Protein AF-A0A4R8QAE7-F1 (afdb_monomer_lite)

Structure (mmCIF, N/CA/C/O backbone):
data_AF-A0A4R8QAE7-F1
#
_entry.id   AF-A0A4R8QAE7-F1
#
loop_
_atom_site.group_PDB
_atom_site.id
_atom_site.type_symbol
_atom_site.label_atom_id
_atom_site.label_alt_id
_atom_site.label_comp_id
_atom_site.label_asym_id
_atom_site.label_entity_id
_atom_site.label_seq_id
_atom_site.pdbx_PDB_ins_code
_atom_site.Cartn_x
_atom_site.Cartn_y
_atom_site.Cartn_z
_atom_site.occupancy
_atom_site.B_iso_or_equiv
_atom_site.auth_seq_id
_atom_site.auth_comp_id
_atom_site.auth_asym_id
_atom_site.auth_atom_id
_atom_site.pdbx_PDB_model_num
ATOM 1 N N . MET A 1 1 ? -52.576 12.849 -16.009 1.00 35.50 1 MET A N 1
ATOM 2 C CA . MET A 1 1 ? -51.734 12.280 -17.080 1.00 35.50 1 MET A CA 1
ATOM 3 C C . MET A 1 1 ? -50.356 12.890 -16.918 1.00 35.50 1 MET A C 1
ATOM 5 O O . MET A 1 1 ? -50.132 14.002 -17.370 1.00 35.50 1 MET A O 1
ATOM 9 N N . GLY A 1 2 ? -49.525 12.240 -16.102 1.00 28.27 2 GLY A N 1
ATOM 10 C CA . GLY A 1 2 ? -48.179 12.698 -15.767 1.00 28.27 2 GLY A CA 1
ATOM 11 C C . GLY A 1 2 ? -47.176 12.092 -16.737 1.00 28.27 2 GLY A C 1
ATOM 12 O O . GLY A 1 2 ? -47.237 10.899 -17.023 1.00 28.27 2 GLY A O 1
ATOM 13 N N . THR A 1 3 ? -46.307 12.938 -17.269 1.00 29.19 3 THR A N 1
ATOM 14 C CA . THR A 1 3 ? -45.181 12.584 -18.127 1.00 29.19 3 THR A CA 1
ATOM 15 C C . THR A 1 3 ? -44.108 11.893 -17.293 1.00 29.19 3 THR A C 1
ATOM 17 O O . THR A 1 3 ? -43.564 12.497 -16.370 1.00 29.19 3 THR A O 1
ATOM 20 N N . ALA A 1 4 ? -43.829 10.631 -17.618 1.00 29.81 4 ALA A N 1
ATOM 21 C CA . ALA A 1 4 ? -42.670 9.904 -17.129 1.00 29.81 4 ALA A CA 1
ATOM 22 C C . ALA A 1 4 ? -41.408 10.561 -17.704 1.00 29.81 4 ALA A C 1
ATOM 24 O O . ALA A 1 4 ? -41.230 10.613 -18.920 1.00 29.81 4 ALA A O 1
ATOM 25 N N . ALA A 1 5 ? -40.581 11.120 -16.826 1.00 32.19 5 ALA A N 1
ATOM 26 C CA . ALA A 1 5 ? -39.199 11.423 -17.142 1.00 32.19 5 ALA A CA 1
ATOM 27 C C . ALA A 1 5 ? -38.416 10.119 -16.973 1.00 32.19 5 ALA A C 1
ATOM 29 O O . ALA A 1 5 ? -38.449 9.527 -15.896 1.00 32.19 5 ALA A O 1
ATOM 30 N N . ASP A 1 6 ? -37.774 9.676 -18.053 1.00 28.42 6 ASP A N 1
ATOM 31 C CA . ASP A 1 6 ? -36.791 8.597 -18.052 1.00 28.42 6 ASP A CA 1
ATOM 32 C C . ASP A 1 6 ? -35.730 8.874 -16.981 1.00 28.42 6 ASP A C 1
ATOM 34 O O . ASP A 1 6 ? -34.921 9.802 -17.095 1.00 28.42 6 ASP A O 1
ATOM 38 N N . GLU A 1 7 ? -35.726 8.053 -15.935 1.00 29.05 7 GLU A N 1
ATOM 39 C CA . GLU A 1 7 ? -34.572 7.885 -15.066 1.00 29.05 7 GLU A CA 1
ATOM 40 C C . GLU A 1 7 ? -33.467 7.229 -15.896 1.00 29.05 7 GLU A C 1
ATOM 42 O O . GLU A 1 7 ? -33.415 6.008 -16.046 1.00 29.05 7 GLU A O 1
ATOM 47 N N . LYS A 1 8 ? -32.554 8.048 -16.431 1.00 26.98 8 LYS A N 1
ATOM 48 C CA . LYS A 1 8 ? -31.217 7.578 -16.792 1.00 26.98 8 LYS A CA 1
ATOM 49 C C . LYS A 1 8 ? -30.600 6.973 -15.534 1.00 26.98 8 LYS A C 1
ATOM 51 O O . LYS A 1 8 ? -30.123 7.699 -14.663 1.00 26.98 8 LYS A O 1
ATOM 56 N N . HIS A 1 9 ? -30.641 5.646 -15.442 1.00 28.17 9 HIS A N 1
ATOM 57 C CA . HIS A 1 9 ? -29.711 4.895 -14.619 1.00 28.17 9 HIS A CA 1
ATOM 58 C C . HIS A 1 9 ? -28.315 5.396 -14.984 1.00 28.17 9 HIS A C 1
ATOM 60 O O . HIS A 1 9 ? -27.918 5.339 -16.146 1.00 28.17 9 HIS A O 1
ATOM 66 N N . ALA A 1 10 ? -27.634 6.003 -14.014 1.00 28.55 10 ALA A N 1
ATOM 67 C CA . ALA A 1 10 ? -26.220 6.286 -14.138 1.00 28.55 10 ALA A CA 1
ATOM 68 C C . ALA A 1 10 ? -25.545 4.935 -14.374 1.00 28.55 10 ALA A C 1
ATOM 70 O O . ALA A 1 10 ? -25.622 4.063 -13.505 1.00 28.55 10 ALA A O 1
ATOM 71 N N . ASP A 1 11 ? -24.993 4.754 -15.574 1.00 32.84 11 ASP A N 1
ATOM 72 C CA . ASP A 1 11 ? -24.169 3.603 -15.908 1.00 32.84 11 ASP A CA 1
ATOM 73 C C . ASP A 1 11 ? -23.173 3.395 -14.766 1.00 32.84 11 ASP A C 1
ATOM 75 O O . ASP A 1 11 ? -22.543 4.341 -14.283 1.00 32.84 11 ASP A O 1
ATOM 79 N N . ALA A 1 12 ? -23.105 2.162 -14.270 1.00 38.91 12 ALA A N 1
ATOM 80 C CA . ALA A 1 12 ? -22.027 1.763 -13.394 1.00 38.91 12 ALA A CA 1
ATOM 81 C C . ALA A 1 12 ? -20.738 2.018 -14.179 1.00 38.91 12 ALA A C 1
ATOM 83 O O . ALA A 1 12 ? -20.512 1.331 -15.169 1.00 38.91 12 ALA A O 1
ATOM 84 N N . ASP A 1 13 ? -19.966 3.038 -13.783 1.00 42.84 13 ASP A N 1
ATOM 85 C CA . ASP A 1 13 ? -18.629 3.304 -14.316 1.00 42.84 13 ASP A CA 1
ATOM 86 C C . ASP A 1 13 ? -17.879 1.961 -14.327 1.00 42.84 13 ASP A C 1
ATOM 88 O O . ASP A 1 13 ? -17.534 1.421 -13.271 1.00 42.84 13 ASP A O 1
ATOM 92 N N . GLU A 1 14 ? -17.722 1.376 -15.513 1.00 44.88 14 GLU A N 1
ATOM 93 C CA . GLU A 1 14 ? -16.982 0.142 -15.735 1.00 44.88 14 GLU A CA 1
ATOM 94 C C . GLU A 1 14 ? -15.515 0.509 -15.509 1.00 44.88 14 GLU A C 1
ATOM 96 O O . GLU A 1 14 ? -14.865 1.116 -16.354 1.00 44.88 14 GLU A O 1
ATOM 101 N N . PHE A 1 15 ? -15.031 0.299 -14.285 1.00 50.47 15 PHE A N 1
ATOM 102 C CA . PHE A 1 15 ? -13.627 0.521 -13.974 1.00 50.47 15 PHE A CA 1
ATOM 103 C C . PHE A 1 15 ? -12.822 -0.604 -14.602 1.00 50.47 15 PHE A C 1
ATOM 105 O O . PHE A 1 15 ? -13.044 -1.773 -14.269 1.00 50.47 15 PHE A O 1
ATOM 112 N N . ASP A 1 16 ? -11.856 -0.240 -15.440 1.00 53.41 16 ASP A N 1
ATOM 113 C CA . ASP A 1 16 ? -10.839 -1.181 -15.877 1.00 53.41 16 ASP A CA 1
ATOM 114 C C . ASP A 1 16 ? -10.166 -1.810 -14.649 1.00 53.41 16 ASP A C 1
ATOM 116 O O . ASP A 1 16 ? -9.884 -1.114 -13.659 1.00 53.41 16 ASP A O 1
ATOM 120 N N . PRO A 1 17 ? -9.931 -3.132 -14.665 1.00 55.19 17 PRO A N 1
ATOM 121 C CA . PRO A 1 17 ? -9.229 -3.785 -13.578 1.00 55.19 17 PRO A CA 1
ATOM 122 C C . PRO A 1 17 ? -7.851 -3.128 -13.400 1.00 55.19 17 PRO A C 1
ATOM 124 O O . PRO A 1 17 ? -7.187 -2.785 -14.379 1.00 55.19 17 PRO A O 1
ATOM 127 N N . PRO A 1 18 ? -7.377 -2.944 -12.157 1.00 59.81 18 PRO A N 1
ATOM 128 C CA . PRO A 1 18 ? -6.093 -2.313 -11.917 1.00 59.81 18 PRO A CA 1
ATOM 129 C C . PRO A 1 18 ? -4.971 -3.131 -12.549 1.00 59.81 18 PRO A C 1
ATOM 131 O O . PRO A 1 18 ? -4.910 -4.353 -12.376 1.00 59.81 18 PRO A O 1
ATOM 134 N N . ALA A 1 19 ? -4.038 -2.429 -13.192 1.00 60.25 19 ALA A N 1
ATOM 135 C CA . ALA A 1 19 ? -2.894 -3.036 -13.849 1.00 60.25 19 ALA A CA 1
ATOM 136 C C . ALA A 1 19 ? -2.174 -4.032 -12.918 1.00 60.25 19 ALA A C 1
ATOM 138 O O . ALA A 1 19 ? -1.772 -3.729 -11.787 1.00 60.25 19 ALA A O 1
ATOM 139 N N . ASN A 1 20 ? -2.020 -5.252 -13.416 1.00 70.19 20 ASN A N 1
ATOM 140 C CA . ASN A 1 20 ? -1.228 -6.314 -12.816 1.00 70.19 20 ASN A CA 1
ATOM 141 C C . ASN A 1 20 ? -0.092 -6.634 -13.793 1.00 70.19 20 ASN A C 1
ATOM 143 O O . ASN A 1 20 ? -0.309 -6.574 -14.992 1.00 70.19 20 ASN A O 1
ATOM 147 N N . PHE A 1 21 ? 1.100 -7.013 -13.334 1.00 73.81 21 PHE A N 1
ATOM 148 C CA . PHE A 1 21 ? 2.190 -7.427 -14.229 1.00 73.81 21 PHE A CA 1
ATOM 149 C C . PHE A 1 21 ? 1.837 -8.621 -15.132 1.00 73.81 21 PHE A C 1
ATOM 151 O O . PHE A 1 21 ? 2.503 -8.857 -16.138 1.00 73.81 21 PHE A O 1
ATOM 158 N N . THR A 1 22 ? 0.779 -9.365 -14.802 1.00 73.56 22 THR A N 1
ATOM 159 C CA . THR A 1 22 ? 0.215 -10.411 -15.664 1.00 73.56 22 THR A CA 1
ATOM 160 C C . THR A 1 22 ? -0.744 -9.883 -16.735 1.00 73.56 22 THR A C 1
ATOM 162 O O . THR A 1 22 ? -1.129 -10.640 -17.623 1.00 73.56 22 THR A O 1
ATOM 165 N N . ASP A 1 23 ? -1.171 -8.625 -16.640 1.00 79.25 23 ASP A N 1
ATOM 166 C CA . ASP A 1 23 ? -2.072 -7.982 -17.586 1.00 79.25 23 ASP A CA 1
ATOM 167 C C . ASP A 1 23 ? -1.346 -7.720 -18.903 1.00 79.25 23 ASP A C 1
ATOM 169 O O . ASP A 1 23 ? -0.379 -6.957 -18.982 1.00 79.25 23 ASP A O 1
ATOM 173 N N . THR A 1 24 ? -1.814 -8.377 -19.959 1.00 85.62 24 THR A N 1
ATOM 174 C CA . THR A 1 24 ? -1.192 -8.256 -21.269 1.00 85.62 24 THR A CA 1
ATOM 175 C C . THR A 1 24 ? -1.562 -6.989 -22.013 1.00 85.62 24 THR A C 1
ATOM 177 O O . THR A 1 24 ? -0.899 -6.696 -23.000 1.00 85.62 24 THR A O 1
ATOM 180 N N . TYR A 1 25 ? -2.573 -6.258 -21.549 1.00 86.00 25 TYR A N 1
ATOM 181 C CA . TYR A 1 25 ? -2.899 -4.941 -22.065 1.00 86.00 25 TYR A CA 1
ATOM 182 C C . TYR A 1 25 ? -1.871 -3.916 -21.579 1.00 86.00 25 TYR A C 1
ATOM 184 O O . TYR A 1 25 ? -1.141 -3.369 -22.391 1.00 86.00 25 TYR A O 1
ATOM 192 N N . TYR A 1 26 ? -1.699 -3.723 -20.267 1.00 86.88 26 TYR A N 1
ATOM 193 C CA . TYR A 1 26 ? -0.747 -2.721 -19.756 1.00 86.88 26 TYR A CA 1
ATOM 194 C C . TYR A 1 26 ? 0.723 -3.164 -19.772 1.00 86.88 26 TYR A C 1
ATOM 196 O O . TYR A 1 26 ? 1.614 -2.309 -19.762 1.00 86.88 26 TYR A O 1
ATOM 204 N N . PHE A 1 27 ? 1.004 -4.472 -19.814 1.00 89.50 27 PHE A N 1
ATOM 205 C CA . PHE A 1 27 ? 2.374 -4.998 -19.845 1.00 89.50 27 PHE A CA 1
ATOM 206 C C . PHE A 1 27 ? 2.665 -5.908 -21.039 1.00 89.50 27 PHE A C 1
ATOM 208 O O . PHE A 1 27 ? 3.153 -7.015 -20.815 1.00 89.50 27 PHE A O 1
ATOM 215 N N . PRO A 1 28 ? 2.357 -5.517 -22.289 1.00 92.75 28 PRO A N 1
ATOM 216 C CA . PRO A 1 28 ? 2.292 -6.404 -23.460 1.00 92.75 28 PRO A CA 1
ATOM 217 C C . PRO A 1 28 ? 3.591 -7.187 -23.719 1.00 92.75 28 PRO A C 1
ATOM 219 O O . PRO A 1 28 ? 4.674 -6.665 -23.461 1.00 92.75 28 PRO A O 1
ATOM 222 N N . PRO A 1 29 ? 3.522 -8.414 -24.277 1.00 94.56 29 PRO A N 1
ATOM 223 C CA . PRO A 1 29 ? 4.705 -9.079 -24.805 1.00 94.56 29 PRO A CA 1
ATOM 224 C C . PRO A 1 29 ? 5.193 -8.358 -26.071 1.00 94.56 29 PRO A C 1
ATOM 226 O O . PRO A 1 29 ? 4.433 -7.670 -26.764 1.00 94.56 29 PRO A O 1
ATOM 229 N N . PHE A 1 30 ? 6.457 -8.562 -26.424 1.00 95.62 30 PHE A N 1
ATOM 230 C CA . PHE A 1 30 ? 7.109 -7.963 -27.583 1.00 95.62 30 PHE A CA 1
ATOM 231 C C . PHE A 1 30 ? 6.333 -8.204 -28.882 1.00 95.62 30 PHE A C 1
ATOM 233 O O . PHE A 1 30 ? 6.193 -7.305 -29.715 1.00 95.62 30 PHE A O 1
ATOM 240 N N . SER A 1 31 ? 5.771 -9.400 -29.054 1.00 93.38 31 SER A N 1
ATOM 241 C CA . SER A 1 31 ? 4.981 -9.772 -30.230 1.00 93.38 31 SER A CA 1
ATOM 242 C C . SER A 1 31 ? 3.717 -8.921 -30.445 1.00 93.38 31 SER A C 1
ATOM 244 O O . SER A 1 31 ? 3.290 -8.787 -31.599 1.00 93.38 31 SER A O 1
ATOM 246 N N . GLN A 1 32 ? 3.166 -8.292 -29.400 1.00 93.44 32 GLN A N 1
ATOM 247 C CA . GLN A 1 32 ? 1.959 -7.449 -29.471 1.00 93.44 32 GLN A CA 1
ATOM 248 C C . GLN A 1 32 ? 2.245 -5.958 -29.703 1.00 93.44 32 GLN A C 1
ATOM 250 O O . GLN A 1 32 ? 1.342 -5.207 -30.061 1.00 93.44 32 GLN A O 1
ATOM 255 N N . LEU A 1 33 ? 3.494 -5.516 -29.553 1.00 92.88 33 LEU A N 1
ATOM 256 C CA . LEU A 1 33 ? 3.861 -4.104 -29.684 1.00 92.88 33 LEU A CA 1
ATOM 257 C C . LEU A 1 33 ? 3.615 -3.563 -31.101 1.00 92.88 33 LEU A C 1
ATOM 259 O O . LEU A 1 33 ? 3.890 -4.233 -32.093 1.00 92.88 33 LEU A O 1
ATOM 263 N N . GLN A 1 34 ? 3.160 -2.323 -31.260 1.00 92.00 34 GLN A N 1
ATOM 264 C CA . GLN A 1 34 ? 3.061 -1.722 -32.597 1.00 92.00 34 GLN A CA 1
ATOM 265 C C . GLN A 1 34 ? 4.448 -1.378 -33.164 1.00 92.00 34 GLN A C 1
ATOM 267 O O . GLN A 1 34 ? 5.413 -1.166 -32.428 1.00 92.00 34 GLN A O 1
ATOM 272 N N . SER A 1 35 ? 4.573 -1.368 -34.494 1.00 89.62 35 SER A N 1
ATOM 273 C CA . SER A 1 35 ? 5.812 -0.930 -35.151 1.00 89.62 35 SER A CA 1
ATOM 274 C C . SER A 1 35 ? 6.008 0.579 -34.996 1.00 89.62 35 SER A C 1
ATOM 276 O O . SER A 1 35 ? 5.036 1.328 -34.993 1.00 89.62 35 SER A O 1
ATOM 278 N N . GLU A 1 36 ? 7.259 1.045 -34.940 1.00 85.75 36 GLU A N 1
ATOM 279 C CA . GLU A 1 36 ? 7.573 2.482 -34.980 1.00 85.75 36 GLU A CA 1
ATOM 280 C C . GLU A 1 36 ? 7.074 3.166 -36.265 1.00 85.75 36 GLU A C 1
ATOM 282 O O . GLU A 1 36 ? 6.798 4.361 -36.250 1.00 85.75 36 GLU A O 1
ATOM 287 N N . TYR A 1 37 ? 6.898 2.393 -37.342 1.00 85.00 37 TYR A N 1
ATOM 288 C CA . TYR A 1 37 ? 6.363 2.844 -38.630 1.00 85.00 37 TYR A CA 1
ATOM 289 C C . TYR A 1 37 ? 4.891 2.466 -38.833 1.00 85.00 37 TYR A C 1
ATOM 291 O O . TYR A 1 37 ? 4.417 2.444 -39.969 1.00 85.00 37 TYR A O 1
ATOM 299 N N . HIS A 1 38 ? 4.176 2.092 -37.768 1.00 85.25 38 HIS A N 1
ATOM 300 C CA . HIS A 1 38 ? 2.755 1.766 -37.865 1.00 85.25 38 HIS A CA 1
ATOM 301 C C . HIS A 1 38 ? 1.967 2.960 -38.413 1.00 85.25 38 HIS A C 1
ATOM 303 O O . HIS A 1 38 ? 2.139 4.091 -37.963 1.00 85.25 38 HIS A O 1
ATOM 309 N N . VAL A 1 39 ? 1.100 2.692 -39.389 1.00 78.00 39 VAL A N 1
ATOM 310 C CA . VAL A 1 39 ? 0.189 3.678 -39.974 1.00 78.00 39 VAL A CA 1
ATOM 311 C C . VAL A 1 39 ? -1.228 3.209 -39.671 1.00 78.00 39 VAL A C 1
ATOM 313 O O . VAL A 1 39 ? -1.707 2.241 -40.257 1.00 78.00 39 VAL A O 1
ATOM 316 N N . GLY A 1 40 ? -1.885 3.873 -38.725 1.00 83.31 40 GLY A N 1
ATOM 317 C CA . GLY A 1 40 ? -3.221 3.517 -38.260 1.00 83.31 40 GLY A CA 1
ATOM 318 C C . GLY A 1 40 ? -3.496 4.089 -36.875 1.00 83.31 40 GLY A C 1
ATOM 319 O O . GLY A 1 40 ? -2.732 4.912 -36.382 1.00 83.31 40 GLY A O 1
ATOM 320 N N . GLN A 1 41 ? -4.590 3.643 -36.261 1.00 81.25 41 GLN A N 1
ATOM 321 C CA . GLN A 1 41 ? -4.900 3.984 -34.877 1.00 81.25 41 GLN A CA 1
ATOM 322 C C . GLN A 1 41 ? -3.877 3.326 -33.937 1.00 81.25 41 GLN A C 1
ATOM 324 O O . GLN A 1 41 ? -3.494 2.163 -34.142 1.00 81.25 41 GLN A O 1
ATOM 329 N N . ASP A 1 42 ? -3.412 4.087 -32.947 1.00 83.31 42 ASP A N 1
ATOM 330 C CA . ASP A 1 42 ? -2.559 3.567 -31.882 1.00 83.31 42 ASP A CA 1
ATOM 331 C C . ASP A 1 42 ? -3.337 2.543 -31.042 1.00 83.31 42 ASP A C 1
ATOM 333 O O . ASP A 1 42 ? -4.562 2.601 -30.938 1.00 83.31 42 ASP A O 1
ATOM 337 N N . LEU A 1 43 ? -2.622 1.554 -30.498 1.00 83.00 43 LEU A N 1
ATOM 338 C CA . LEU A 1 43 ? -3.233 0.491 -29.688 1.00 83.00 43 LEU A CA 1
ATOM 339 C C . LEU A 1 43 ? -3.774 1.022 -28.352 1.00 83.00 43 LEU A C 1
ATOM 341 O O . LEU A 1 43 ? -4.692 0.429 -27.801 1.00 83.00 43 LEU A O 1
ATOM 345 N N . TYR A 1 44 ? -3.187 2.111 -27.860 1.00 84.06 44 TYR A N 1
ATOM 346 C CA . TYR A 1 44 ? -3.482 2.723 -26.571 1.00 84.06 44 TYR A CA 1
ATOM 347 C C . TYR A 1 44 ? -3.995 4.139 -26.778 1.00 84.06 44 TYR A C 1
ATOM 349 O O . TYR A 1 44 ? -3.548 4.836 -27.695 1.00 84.06 44 TYR A O 1
ATOM 357 N N . GLU A 1 45 ? -4.904 4.563 -25.914 1.00 81.38 45 GLU A N 1
ATOM 358 C CA . GLU A 1 45 ? -5.461 5.908 -25.928 1.00 81.38 45 GLU A CA 1
ATOM 359 C C . GLU A 1 45 ? -4.501 6.937 -25.310 1.00 81.38 45 GLU A C 1
ATOM 361 O O . GLU A 1 45 ? -3.614 6.626 -24.507 1.00 81.38 45 GLU A O 1
ATOM 366 N N . ASP A 1 46 ? -4.692 8.208 -25.674 1.00 72.19 46 ASP A N 1
ATOM 367 C CA . ASP A 1 46 ? -3.915 9.316 -25.121 1.00 72.19 46 ASP A CA 1
ATOM 368 C C . ASP A 1 46 ? -4.093 9.403 -23.595 1.00 72.19 46 ASP A C 1
ATOM 370 O O . ASP A 1 46 ? -5.171 9.708 -23.081 1.00 72.19 46 ASP A O 1
ATOM 374 N N . GLY A 1 47 ? -2.994 9.201 -22.864 1.00 69.19 47 GLY A N 1
ATOM 375 C CA . GLY A 1 47 ? -2.952 9.256 -21.400 1.00 69.19 47 GLY A CA 1
ATOM 376 C C . GLY A 1 47 ? -2.873 7.891 -20.716 1.00 69.19 47 GLY A C 1
ATOM 377 O O . GLY A 1 47 ? -2.576 7.845 -19.520 1.00 69.19 47 GLY A O 1
ATOM 378 N N . GLU A 1 48 ? -3.057 6.791 -21.447 1.00 78.31 48 GLU A N 1
ATOM 379 C CA . GLU A 1 48 ? -2.809 5.454 -20.913 1.00 78.31 48 GLU A CA 1
ATOM 380 C C . GLU A 1 48 ? -1.309 5.194 -20.749 1.00 78.31 48 GLU A C 1
ATOM 382 O O . GLU A 1 48 ? -0.502 5.481 -21.632 1.00 78.31 48 GLU A O 1
ATOM 387 N N . THR A 1 49 ? -0.922 4.628 -19.603 1.00 81.88 49 THR A N 1
ATOM 388 C CA . THR A 1 49 ? 0.472 4.264 -19.319 1.00 81.88 49 THR A CA 1
ATOM 389 C C . THR A 1 49 ? 0.642 2.753 -19.398 1.00 81.88 49 THR A C 1
ATOM 391 O O . THR A 1 49 ? -0.017 2.018 -18.670 1.00 81.88 49 THR A O 1
ATOM 394 N N . TRP A 1 50 ? 1.562 2.292 -20.242 1.00 88.75 50 TRP A N 1
ATOM 395 C CA . TRP A 1 50 ? 1.860 0.872 -20.442 1.00 88.75 50 TRP A CA 1
ATOM 396 C C . TRP A 1 50 ? 3.360 0.658 -20.655 1.00 88.75 50 TRP A C 1
ATOM 398 O O . TRP A 1 50 ? 4.101 1.575 -21.032 1.00 88.75 50 TRP A O 1
ATOM 408 N N . CYS A 1 51 ? 3.834 -0.558 -20.387 1.00 92.00 51 CYS A N 1
ATOM 409 C CA . CYS A 1 51 ? 5.261 -0.846 -20.316 1.00 92.00 51 CYS A CA 1
ATOM 410 C C . CYS A 1 51 ? 5.597 -2.273 -20.753 1.00 92.00 51 CYS A C 1
ATOM 412 O O . CYS A 1 51 ? 5.034 -3.233 -20.245 1.00 92.00 51 CYS A O 1
ATOM 414 N N . LEU A 1 52 ? 6.578 -2.437 -21.640 1.00 94.62 52 LEU A N 1
ATOM 415 C CA . LEU A 1 52 ? 7.167 -3.753 -21.880 1.00 94.62 52 LEU A CA 1
ATOM 416 C C . LEU A 1 52 ? 8.129 -4.110 -20.745 1.00 94.62 52 LEU A C 1
ATOM 418 O O . LEU A 1 52 ? 9.003 -3.307 -20.416 1.00 94.62 52 LEU A O 1
ATOM 422 N N . LEU A 1 53 ? 8.039 -5.344 -20.248 1.00 94.31 53 LEU A N 1
ATOM 423 C CA . LEU A 1 53 ? 9.000 -5.933 -19.316 1.00 94.31 53 LEU A CA 1
ATOM 424 C C . LEU A 1 53 ? 9.768 -7.077 -19.984 1.00 94.31 53 LEU A C 1
ATOM 426 O O . LEU A 1 53 ? 9.161 -7.948 -20.611 1.00 94.31 53 LEU A O 1
ATOM 430 N N . ALA A 1 54 ? 11.093 -7.084 -19.833 1.00 95.62 54 ALA A N 1
ATOM 431 C CA . ALA A 1 54 ? 11.960 -8.101 -20.421 1.00 95.62 54 ALA A CA 1
ATOM 432 C C . ALA A 1 54 ? 13.181 -8.390 -19.539 1.00 95.62 54 ALA A C 1
ATOM 434 O O . ALA A 1 54 ? 13.780 -7.464 -19.001 1.00 95.62 54 ALA A O 1
ATOM 435 N N . GLU A 1 55 ? 13.584 -9.649 -19.394 1.00 97.00 55 GLU A N 1
ATOM 436 C CA . GLU A 1 55 ? 14.828 -10.008 -18.705 1.00 97.00 55 GLU A CA 1
ATOM 437 C C . GLU A 1 55 ? 16.027 -9.820 -19.637 1.00 97.00 55 GLU A C 1
ATOM 439 O O . GLU A 1 55 ? 15.946 -10.085 -20.833 1.00 97.00 55 GLU A O 1
ATOM 444 N N . ILE A 1 56 ? 17.146 -9.343 -19.095 1.00 96.75 56 ILE A N 1
ATOM 445 C CA . ILE A 1 56 ? 18.402 -9.148 -19.817 1.00 96.75 56 ILE A CA 1
ATOM 446 C C . ILE A 1 56 ? 19.196 -10.456 -19.811 1.00 96.75 56 ILE A C 1
ATOM 448 O O . ILE A 1 56 ? 19.722 -10.865 -18.776 1.00 96.75 56 ILE A O 1
ATOM 452 N N . ASP A 1 57 ? 19.371 -11.055 -20.984 1.00 95.88 57 ASP A N 1
ATOM 453 C CA . ASP A 1 57 ? 20.177 -12.264 -21.179 1.00 95.88 57 ASP A CA 1
ATOM 454 C C . ASP A 1 57 ? 21.643 -11.938 -21.466 1.00 95.88 57 ASP A C 1
ATOM 456 O O . ASP A 1 57 ? 22.555 -12.646 -21.036 1.00 95.88 57 ASP A O 1
ATOM 460 N N . ALA A 1 58 ? 21.885 -10.849 -22.199 1.00 92.38 58 ALA A N 1
ATOM 461 C CA . ALA A 1 58 ? 23.223 -10.387 -22.540 1.00 92.38 58 ALA A CA 1
ATOM 462 C C . ALA A 1 58 ? 23.258 -8.870 -22.752 1.00 92.38 58 ALA A C 1
ATOM 464 O O . ALA A 1 58 ? 22.263 -8.252 -23.122 1.00 92.38 58 ALA A O 1
ATOM 465 N N . ALA A 1 59 ? 24.436 -8.276 -22.570 1.00 86.69 59 ALA A N 1
ATOM 466 C CA . ALA A 1 59 ? 24.706 -6.878 -22.886 1.00 86.69 59 ALA A CA 1
ATOM 467 C C . ALA A 1 59 ? 25.928 -6.788 -23.806 1.00 86.69 59 ALA A C 1
ATOM 469 O O . ALA A 1 59 ? 26.923 -7.485 -23.593 1.00 86.69 59 ALA A O 1
ATOM 470 N N . SER A 1 60 ? 25.870 -5.928 -24.822 1.00 77.31 60 SER A N 1
ATOM 471 C CA . SER A 1 60 ? 27.020 -5.674 -25.688 1.00 77.31 60 SER A CA 1
ATOM 472 C C . SER A 1 60 ? 28.126 -4.973 -24.901 1.00 77.31 60 SER A C 1
ATOM 474 O O . SER A 1 60 ? 27.948 -3.872 -24.384 1.00 77.31 60 SER A O 1
ATOM 476 N N . THR A 1 61 ? 29.290 -5.617 -24.822 1.00 55.47 61 THR A N 1
ATOM 477 C CA . THR A 1 61 ? 30.506 -5.095 -24.173 1.00 55.47 61 THR A CA 1
ATOM 478 C C . THR A 1 61 ? 31.547 -4.595 -25.179 1.00 55.47 61 THR A C 1
ATOM 480 O O . THR A 1 61 ? 32.635 -4.171 -24.793 1.00 55.47 61 THR A O 1
ATOM 483 N N . SER A 1 62 ? 31.240 -4.647 -26.480 1.00 46.66 62 SER A N 1
ATOM 484 C CA . SER A 1 62 ? 32.207 -4.349 -27.543 1.00 46.66 62 SER A CA 1
ATOM 485 C C . SER A 1 62 ? 32.293 -2.851 -27.856 1.00 46.66 62 SER A C 1
ATOM 487 O O . SER A 1 62 ? 31.305 -2.209 -28.211 1.00 46.66 62 SER A O 1
ATOM 489 N N . ALA A 1 63 ? 33.499 -2.292 -27.734 1.00 41.72 63 ALA A N 1
ATOM 490 C CA . ALA A 1 63 ? 33.790 -0.907 -28.086 1.00 41.72 63 ALA A CA 1
ATOM 491 C C . ALA A 1 63 ? 33.540 -0.665 -29.589 1.00 41.72 63 ALA A C 1
ATOM 493 O O . ALA A 1 63 ? 34.147 -1.326 -30.427 1.00 41.72 63 ALA A O 1
ATOM 494 N N . GLY A 1 64 ? 32.662 0.290 -29.921 1.00 51.22 64 GLY A N 1
ATOM 495 C CA . GLY A 1 64 ? 32.399 0.736 -31.299 1.00 51.22 64 GLY A CA 1
ATOM 496 C C . GLY A 1 64 ? 30.988 0.468 -31.839 1.00 51.22 64 GLY A C 1
ATOM 497 O O . GLY A 1 64 ? 30.634 1.052 -32.859 1.00 51.22 64 GLY A O 1
ATOM 498 N N . ASN A 1 65 ? 30.170 -0.338 -31.153 1.00 58.53 65 ASN A N 1
ATOM 499 C CA . ASN A 1 65 ? 28.750 -0.547 -31.477 1.00 58.53 65 ASN A CA 1
ATOM 500 C C . ASN A 1 65 ? 27.833 0.248 -30.526 1.00 58.53 65 ASN A C 1
ATOM 502 O O . ASN A 1 65 ? 28.234 0.507 -29.387 1.00 58.53 65 ASN A O 1
ATOM 506 N N . PRO A 1 66 ? 26.603 0.624 -30.943 1.00 70.44 66 PRO A N 1
ATOM 507 C CA . PRO A 1 66 ? 25.610 1.139 -30.006 1.00 70.44 66 PRO A CA 1
ATOM 508 C C . PRO A 1 66 ? 25.377 0.098 -28.908 1.00 70.44 66 PRO A C 1
ATOM 510 O O . PRO A 1 66 ? 25.262 -1.097 -29.190 1.00 70.44 66 PRO A O 1
ATOM 513 N N . PHE A 1 67 ? 25.348 0.545 -27.652 1.00 84.12 67 PHE A N 1
ATOM 514 C CA . PHE A 1 67 ? 25.081 -0.352 -26.537 1.00 84.12 67 PHE A CA 1
ATOM 515 C C . PHE A 1 67 ? 23.695 -0.973 -26.727 1.00 84.12 67 PHE A C 1
ATOM 517 O O . PHE A 1 67 ? 22.708 -0.267 -26.954 1.00 84.12 67 PHE A O 1
ATOM 524 N N . CYS A 1 68 ? 23.634 -2.299 -26.669 1.00 88.94 68 CYS A N 1
ATOM 525 C CA . CYS A 1 68 ? 22.408 -3.053 -26.844 1.00 88.94 68 CYS A CA 1
ATOM 526 C C . CYS A 1 68 ? 22.329 -4.192 -25.835 1.00 88.94 68 CYS A C 1
ATOM 528 O O . CYS A 1 68 ? 23.348 -4.720 -25.379 1.00 88.94 68 CYS A O 1
ATOM 530 N N . LEU A 1 69 ? 21.100 -4.554 -25.496 1.00 93.25 69 LEU A N 1
ATOM 531 C CA . LEU A 1 69 ? 20.774 -5.682 -24.644 1.00 93.25 69 LEU A CA 1
ATOM 532 C C . LEU A 1 69 ? 20.080 -6.736 -25.494 1.00 93.25 69 LEU A C 1
ATOM 534 O O . LEU A 1 69 ? 19.233 -6.401 -26.320 1.00 93.25 69 LEU A O 1
ATOM 538 N N . VAL A 1 70 ? 20.441 -7.994 -25.282 1.00 94.75 70 VAL A N 1
ATOM 539 C CA . VAL A 1 70 ? 19.626 -9.131 -25.705 1.00 94.75 70 VAL A CA 1
ATOM 540 C C . VAL A 1 70 ? 18.697 -9.432 -24.546 1.00 94.75 70 VAL A C 1
ATOM 542 O O . VAL A 1 70 ? 19.169 -9.636 -23.424 1.00 94.75 70 VAL A O 1
ATOM 545 N N . CYS A 1 71 ? 17.401 -9.427 -24.818 1.00 96.69 71 CYS A N 1
ATOM 546 C CA . CYS A 1 71 ? 16.380 -9.652 -23.814 1.00 96.69 71 CYS A CA 1
ATOM 547 C C . CYS A 1 71 ? 15.398 -10.729 -24.260 1.00 96.69 71 CYS A C 1
ATOM 549 O O . CYS A 1 71 ? 15.245 -10.966 -25.462 1.00 96.69 71 CYS A O 1
ATOM 551 N N . HIS A 1 72 ? 14.686 -11.305 -23.296 1.00 96.75 72 HIS A N 1
ATOM 552 C CA . HIS A 1 72 ? 13.465 -12.060 -23.542 1.00 96.75 72 HIS A CA 1
ATOM 553 C C . HIS A 1 72 ? 12.309 -11.513 -22.706 1.00 96.75 72 HIS A C 1
ATOM 555 O O . HIS A 1 72 ? 12.502 -11.055 -21.580 1.00 96.75 72 HIS A O 1
ATOM 561 N N . ASP A 1 73 ? 11.097 -11.541 -23.254 1.00 94.62 73 ASP A N 1
ATOM 562 C CA . ASP A 1 73 ? 9.891 -11.215 -22.492 1.00 94.62 73 ASP A CA 1
ATOM 563 C C . ASP A 1 73 ? 9.297 -12.449 -21.792 1.00 94.62 73 ASP A C 1
ATOM 565 O O . ASP A 1 73 ? 9.802 -13.569 -21.874 1.00 94.62 73 ASP A O 1
ATOM 569 N N . ARG A 1 74 ? 8.157 -12.255 -21.125 1.00 87.88 74 ARG A N 1
ATOM 570 C CA . ARG A 1 74 ? 7.409 -13.326 -20.445 1.00 87.88 74 ARG A CA 1
ATOM 571 C C . ARG A 1 74 ? 6.860 -14.415 -21.373 1.00 87.88 74 ARG A C 1
ATOM 573 O O . ARG A 1 74 ? 6.474 -15.475 -20.890 1.00 87.88 74 ARG A O 1
ATOM 580 N N . SER A 1 75 ? 6.773 -14.152 -22.675 1.00 91.38 75 SER A N 1
ATOM 581 C CA . SER A 1 75 ? 6.388 -15.135 -23.691 1.00 91.38 75 SER A CA 1
ATOM 582 C C . SER A 1 75 ? 7.595 -15.928 -24.205 1.00 91.38 75 SER A C 1
ATOM 584 O O . SER A 1 75 ? 7.412 -16.896 -24.943 1.00 91.38 75 SER A O 1
ATOM 586 N N . GLY A 1 76 ? 8.811 -15.565 -23.783 1.00 92.88 76 GLY A N 1
ATOM 587 C CA . GLY A 1 76 ? 10.063 -16.139 -24.261 1.00 92.88 76 GLY A CA 1
ATOM 588 C C . GLY A 1 76 ? 10.509 -15.572 -25.610 1.00 92.88 76 GLY A C 1
ATOM 589 O O . GLY A 1 76 ? 11.454 -16.101 -26.199 1.00 92.88 76 GLY A O 1
ATOM 590 N N . ASP A 1 77 ? 9.855 -14.517 -26.111 1.00 94.62 77 ASP A N 1
ATOM 591 C CA . ASP A 1 77 ? 10.258 -13.858 -27.350 1.00 94.62 77 ASP A CA 1
ATOM 592 C C . ASP A 1 77 ? 11.586 -13.141 -27.102 1.00 94.62 77 ASP A C 1
ATOM 594 O O . ASP A 1 77 ? 11.665 -12.260 -26.247 1.00 94.62 77 ASP A O 1
ATOM 598 N N . SER A 1 78 ? 12.627 -13.501 -27.858 1.00 94.75 78 SER A N 1
ATOM 599 C CA . SER A 1 78 ? 13.941 -12.860 -27.760 1.00 94.75 78 SER A CA 1
ATOM 600 C C . SER A 1 78 ? 14.081 -11.711 -28.757 1.00 94.75 78 SER A C 1
ATOM 602 O O . SER A 1 78 ? 13.741 -11.843 -29.936 1.00 94.75 78 SER A O 1
ATOM 604 N N . PHE A 1 79 ? 14.588 -10.574 -28.288 1.00 95.44 79 PHE A N 1
ATOM 605 C CA . PHE A 1 79 ? 14.736 -9.355 -29.079 1.00 95.44 79 PHE A CA 1
ATOM 606 C C . PHE A 1 79 ? 15.842 -8.450 -28.533 1.00 95.44 79 PHE A C 1
ATOM 608 O O . PHE A 1 79 ? 16.378 -8.653 -27.443 1.00 95.44 79 PHE A O 1
ATOM 615 N N . ILE A 1 80 ? 16.187 -7.426 -29.315 1.00 94.69 80 ILE A N 1
ATOM 616 C CA . ILE A 1 80 ? 17.202 -6.440 -28.943 1.00 94.69 80 ILE A CA 1
ATOM 617 C C . ILE A 1 80 ? 16.562 -5.203 -28.306 1.00 94.69 80 ILE A C 1
ATOM 619 O O . ILE A 1 80 ? 15.607 -4.649 -28.843 1.00 94.69 80 ILE A O 1
ATOM 623 N N . VAL A 1 81 ? 17.135 -4.697 -27.216 1.00 94.31 81 VAL A N 1
ATOM 624 C CA . VAL A 1 81 ? 16.894 -3.327 -26.739 1.00 94.31 81 VAL A CA 1
ATOM 625 C C . VAL A 1 81 ? 18.129 -2.493 -27.063 1.00 94.31 81 VAL A C 1
ATOM 627 O O . VAL A 1 81 ? 19.183 -2.662 -26.453 1.00 94.31 81 VAL A O 1
ATOM 630 N N . GLY A 1 82 ? 18.025 -1.627 -28.070 1.00 91.19 82 GLY A N 1
ATOM 631 C CA . GLY A 1 82 ? 19.115 -0.769 -28.535 1.00 91.19 82 GLY A CA 1
ATOM 632 C C . GLY A 1 82 ? 18.979 0.661 -28.019 1.00 91.19 82 GLY A C 1
ATOM 633 O O . GLY A 1 82 ? 17.905 1.251 -28.122 1.00 91.19 82 GLY A O 1
ATOM 634 N N . PHE A 1 83 ? 20.067 1.242 -27.513 1.00 89.12 83 PHE A N 1
ATOM 635 C CA . PHE A 1 83 ? 20.081 2.616 -27.004 1.00 89.12 83 PHE A CA 1
ATOM 636 C C . PHE A 1 83 ? 20.592 3.590 -28.073 1.00 89.12 83 PHE A C 1
ATOM 638 O O . PHE A 1 83 ? 21.711 3.457 -28.576 1.00 89.12 83 PHE A O 1
ATOM 645 N N . ASP A 1 84 ? 19.780 4.590 -28.421 1.00 85.56 84 ASP A N 1
ATOM 646 C CA . ASP A 1 84 ? 20.175 5.667 -29.328 1.00 85.56 84 ASP A CA 1
ATOM 647 C C . ASP A 1 84 ? 20.934 6.757 -28.560 1.00 85.56 84 ASP A C 1
ATOM 649 O O . ASP A 1 84 ? 20.370 7.734 -28.063 1.00 85.56 84 ASP A O 1
ATOM 653 N N . LEU A 1 85 ? 22.252 6.583 -28.478 1.00 78.81 85 LEU A N 1
ATOM 654 C CA . LEU A 1 85 ? 23.151 7.508 -27.786 1.00 78.81 85 LEU A CA 1
ATOM 655 C C . LEU A 1 85 ? 23.439 8.791 -28.588 1.00 78.81 85 LEU A C 1
ATOM 657 O O . LEU A 1 85 ? 24.137 9.679 -28.095 1.00 78.81 85 LEU A O 1
ATOM 661 N N . SER A 1 86 ? 22.910 8.922 -29.811 1.00 73.50 86 SER A N 1
ATOM 662 C CA . SER A 1 86 ? 23.247 10.024 -30.722 1.00 73.50 86 SER A CA 1
ATOM 663 C C . SER A 1 86 ? 22.775 11.398 -30.222 1.00 73.50 86 SER A C 1
ATOM 665 O O . SER A 1 86 ? 23.362 12.422 -30.568 1.00 73.50 86 SER A O 1
ATOM 667 N N . LYS A 1 87 ? 21.770 11.432 -29.337 1.00 67.69 87 LYS A N 1
ATOM 668 C CA . LYS A 1 87 ? 21.171 12.658 -28.778 1.00 67.69 87 LYS A CA 1
ATOM 669 C C . LYS A 1 87 ? 21.808 13.154 -27.471 1.00 67.69 87 LYS A C 1
ATOM 671 O O . LYS A 1 87 ? 21.191 13.939 -26.757 1.00 67.69 87 LYS A O 1
ATOM 676 N N . GLY A 1 88 ? 23.018 12.706 -27.124 1.00 66.81 88 GLY A N 1
ATOM 677 C CA . GLY A 1 88 ? 23.680 13.121 -25.875 1.00 66.81 88 GLY A CA 1
ATOM 678 C C . GLY A 1 88 ? 22.999 12.575 -24.614 1.00 66.81 88 GLY A C 1
ATOM 679 O O . GLY A 1 88 ? 23.069 13.182 -23.545 1.00 66.81 88 GLY A O 1
ATOM 680 N N . MET A 1 89 ? 22.323 11.434 -24.754 1.00 70.88 89 MET A N 1
ATOM 681 C CA . MET A 1 89 ? 21.669 10.711 -23.670 1.00 70.88 89 MET A CA 1
ATOM 682 C C . MET A 1 89 ? 22.673 10.401 -22.550 1.00 70.88 89 MET A C 1
ATOM 684 O O . MET A 1 89 ? 23.721 9.800 -22.795 1.00 70.88 89 MET A O 1
ATOM 688 N N . ARG A 1 90 ? 22.350 10.780 -21.305 1.00 73.31 90 ARG A N 1
ATOM 689 C CA . ARG A 1 90 ? 23.101 10.304 -20.134 1.00 73.31 90 ARG A CA 1
ATOM 690 C C . ARG A 1 90 ? 22.806 8.822 -19.958 1.00 73.31 90 ARG A C 1
ATOM 692 O O . ARG A 1 90 ? 21.697 8.461 -19.589 1.00 73.31 90 ARG A O 1
ATOM 699 N N . PHE A 1 91 ? 23.799 7.995 -20.246 1.00 80.25 91 PHE A N 1
ATOM 700 C CA . PHE A 1 91 ? 23.666 6.549 -20.273 1.00 80.25 91 PHE A CA 1
ATOM 701 C C . PHE A 1 91 ? 24.720 5.903 -19.371 1.00 80.25 91 PHE A C 1
ATOM 703 O O . PHE A 1 91 ? 25.904 6.231 -19.466 1.00 80.25 91 PHE A O 1
ATOM 710 N N . SER A 1 92 ? 24.289 4.988 -18.504 1.00 84.12 92 SER A N 1
ATOM 711 C CA . SER A 1 92 ? 25.158 4.242 -17.594 1.00 84.12 92 SER A CA 1
ATOM 712 C C . SER A 1 92 ? 25.004 2.740 -17.857 1.00 84.12 92 SER A C 1
ATOM 714 O O . SER A 1 92 ? 24.085 2.113 -17.332 1.00 84.12 92 SER A O 1
ATOM 716 N N . PRO A 1 93 ? 25.905 2.122 -18.646 1.00 83.19 93 PRO A N 1
ATOM 717 C CA . PRO A 1 93 ? 25.849 0.687 -18.937 1.00 83.19 93 PRO A CA 1
ATOM 718 C C . PRO A 1 93 ? 25.797 -0.196 -17.680 1.00 83.19 93 PRO A C 1
ATOM 720 O O . PRO A 1 93 ? 25.225 -1.279 -17.702 1.00 83.19 93 PRO A O 1
ATOM 723 N N . ALA A 1 94 ? 26.391 0.266 -16.573 1.00 86.19 94 ALA A N 1
ATOM 724 C CA . ALA A 1 94 ? 26.496 -0.480 -15.319 1.00 86.19 94 ALA A CA 1
ATOM 725 C C . ALA A 1 94 ? 25.146 -0.735 -14.619 1.00 86.19 94 ALA A C 1
ATOM 727 O O . ALA A 1 94 ? 25.080 -1.597 -13.732 1.00 86.19 94 ALA A O 1
ATOM 728 N N . GLU A 1 95 ? 24.102 0.009 -15.001 1.00 86.81 95 GLU A N 1
ATOM 729 C CA . GLU A 1 95 ? 22.723 -0.160 -14.525 1.00 86.81 95 GLU A CA 1
ATOM 730 C C . GLU A 1 95 ? 22.037 -1.377 -15.165 1.00 86.81 95 GLU A C 1
ATOM 732 O O . GLU A 1 95 ? 21.141 -1.965 -14.564 1.00 86.81 95 GLU A O 1
ATOM 737 N N . PHE A 1 96 ? 22.499 -1.815 -16.340 1.00 91.12 96 PHE A N 1
ATOM 738 C CA . PHE A 1 96 ? 21.901 -2.903 -17.109 1.00 91.12 96 PHE A CA 1
ATOM 739 C C . PHE A 1 96 ? 22.757 -4.166 -17.001 1.00 91.12 96 PHE A C 1
ATOM 741 O O . PHE A 1 96 ? 23.804 -4.288 -17.638 1.00 91.12 96 PHE A O 1
ATOM 748 N N . ARG A 1 97 ? 22.324 -5.116 -16.167 1.00 92.50 97 ARG A N 1
ATOM 749 C CA . ARG A 1 97 ? 23.072 -6.347 -15.873 1.00 92.50 97 ARG A CA 1
ATOM 750 C C . ARG A 1 97 ? 22.297 -7.581 -16.307 1.00 92.50 97 ARG A C 1
ATOM 752 O O . ARG A 1 97 ? 21.075 -7.589 -16.291 1.00 92.50 97 ARG A O 1
ATOM 759 N N . ILE A 1 98 ? 23.022 -8.639 -16.653 1.00 94.75 98 ILE A N 1
ATOM 760 C CA . ILE A 1 98 ? 22.418 -9.939 -16.962 1.00 94.75 98 ILE A CA 1
ATOM 761 C C . ILE A 1 98 ? 21.588 -10.414 -15.759 1.00 94.75 98 ILE A C 1
ATOM 763 O O . ILE A 1 98 ? 22.050 -10.339 -14.617 1.00 94.75 98 ILE A O 1
ATOM 767 N N . GLY A 1 99 ? 20.369 -10.885 -16.023 1.00 92.62 99 GLY A N 1
ATOM 768 C CA . GLY A 1 99 ? 19.383 -11.292 -15.023 1.00 92.62 99 GLY A CA 1
ATOM 769 C C . GLY A 1 99 ? 18.601 -10.139 -14.383 1.00 92.62 99 GLY A C 1
ATOM 770 O O . GLY A 1 99 ? 17.835 -10.387 -13.456 1.00 92.62 99 GLY A O 1
ATOM 771 N N . TYR A 1 100 ? 18.800 -8.891 -14.819 1.00 94.50 100 TYR A N 1
ATOM 772 C CA . TYR A 1 100 ? 17.924 -7.771 -14.456 1.00 94.50 100 TYR A CA 1
ATOM 773 C C . TYR A 1 100 ? 16.750 -7.694 -15.427 1.00 94.50 100 TYR A C 1
ATOM 775 O O . TYR A 1 100 ? 16.845 -8.153 -16.563 1.00 94.50 100 TYR A O 1
ATOM 783 N N . THR A 1 101 ? 15.664 -7.062 -14.997 1.00 94.31 101 THR A N 1
ATOM 784 C CA . THR A 1 101 ? 14.503 -6.800 -15.846 1.00 94.31 101 THR A CA 1
ATOM 785 C C . THR A 1 101 ? 14.573 -5.376 -16.360 1.00 94.31 101 THR A C 1
ATOM 787 O O . THR A 1 101 ? 14.609 -4.437 -15.569 1.00 94.31 101 THR A O 1
ATOM 790 N N . VAL A 1 102 ? 14.571 -5.197 -17.674 1.00 94.94 102 VAL A N 1
ATOM 791 C CA . VAL A 1 102 ? 14.393 -3.894 -18.305 1.00 94.94 102 VAL A CA 1
ATOM 792 C C . VAL A 1 102 ? 12.907 -3.616 -18.513 1.00 94.94 102 VAL A C 1
ATOM 794 O O . VAL A 1 102 ? 12.146 -4.474 -18.959 1.00 94.94 102 VAL A O 1
ATOM 797 N N . ALA A 1 103 ? 12.507 -2.399 -18.178 1.00 94.38 103 ALA A N 1
ATOM 798 C CA . ALA A 1 103 ? 11.179 -1.858 -18.373 1.00 94.38 103 ALA A CA 1
ATOM 799 C C . ALA A 1 103 ? 11.259 -0.703 -19.365 1.00 94.38 103 ALA A C 1
ATOM 801 O O . ALA A 1 103 ? 11.988 0.261 -19.128 1.00 94.38 103 ALA A O 1
ATOM 802 N N . VAL A 1 104 ? 10.528 -0.809 -20.473 1.00 95.12 104 VAL A N 1
ATOM 803 C CA . VAL A 1 104 ? 10.488 0.221 -21.516 1.00 95.12 104 VAL A CA 1
ATOM 804 C C . VAL A 1 104 ? 9.053 0.704 -21.688 1.00 95.12 104 VAL A C 1
ATOM 806 O O . VAL A 1 104 ? 8.186 -0.014 -22.188 1.00 95.12 104 VAL A O 1
ATOM 809 N N . VAL A 1 105 ? 8.797 1.928 -21.237 1.00 93.38 105 VAL A N 1
ATOM 810 C CA . VAL A 1 105 ? 7.505 2.608 -21.356 1.00 93.38 105 VAL A CA 1
ATOM 811 C C . VAL A 1 105 ? 7.297 3.016 -22.814 1.00 93.38 105 VAL A C 1
ATOM 813 O O . VAL A 1 105 ? 8.212 3.538 -23.455 1.00 93.38 105 VAL A O 1
ATOM 816 N N . TYR A 1 106 ? 6.100 2.764 -23.345 1.00 92.69 106 TYR A N 1
ATOM 817 C CA . TYR A 1 106 ? 5.724 3.100 -24.726 1.00 92.69 106 TYR A CA 1
ATOM 818 C C . TYR A 1 106 ? 6.609 2.457 -25.814 1.00 92.69 106 TYR A C 1
ATOM 820 O O . TYR A 1 106 ? 6.859 3.042 -26.871 1.00 92.69 106 TYR A O 1
ATOM 828 N N . ALA A 1 107 ? 7.108 1.245 -25.554 1.00 93.38 107 ALA A N 1
ATOM 829 C CA . ALA A 1 107 ? 8.027 0.528 -26.434 1.00 93.38 107 ALA A CA 1
ATOM 830 C C . ALA A 1 107 ? 7.441 0.246 -27.832 1.00 93.38 107 ALA A C 1
ATOM 832 O O . ALA A 1 107 ? 6.449 -0.465 -27.970 1.00 93.38 107 ALA A O 1
ATOM 833 N N . LYS A 1 108 ? 8.104 0.709 -28.897 1.00 92.75 108 LYS A N 1
ATOM 834 C CA . LYS A 1 108 ? 7.721 0.398 -30.288 1.00 92.75 108 LYS A CA 1
ATOM 835 C C . LYS A 1 108 ? 8.682 -0.601 -30.928 1.00 92.75 108 LYS A C 1
ATOM 837 O O . LYS A 1 108 ? 9.890 -0.549 -30.690 1.00 92.75 108 LYS A O 1
ATOM 842 N N . ARG A 1 109 ? 8.156 -1.490 -31.780 1.00 94.56 109 ARG A N 1
ATOM 843 C CA . ARG A 1 109 ? 8.976 -2.441 -32.546 1.00 94.56 109 ARG A CA 1
ATOM 844 C C . ARG A 1 109 ? 9.711 -1.758 -33.680 1.00 94.56 109 ARG A C 1
ATOM 846 O O . ARG A 1 109 ? 9.117 -1.067 -34.509 1.00 94.56 109 ARG A O 1
ATOM 853 N N . VAL A 1 110 ? 10.981 -2.100 -33.785 1.00 92.56 110 VAL A N 1
ATOM 854 C CA . VAL A 1 110 ? 11.912 -1.653 -34.808 1.00 92.56 110 VAL A CA 1
ATOM 855 C C . VAL A 1 110 ? 12.519 -2.875 -35.481 1.00 92.56 110 VAL A C 1
ATOM 857 O O . VAL A 1 110 ? 12.804 -3.881 -34.831 1.00 92.56 110 VAL A O 1
ATOM 860 N N . SER A 1 111 ? 12.712 -2.787 -36.795 1.00 89.25 111 SER A N 1
ATOM 861 C CA . SER A 1 111 ? 13.629 -3.677 -37.509 1.00 89.25 111 SER A CA 1
ATOM 862 C C . SER A 1 111 ? 14.932 -2.915 -37.711 1.00 89.25 111 SER A C 1
ATOM 864 O O . SER A 1 111 ? 14.939 -1.858 -38.343 1.00 89.25 111 SER A O 1
ATOM 866 N N . PHE A 1 112 ? 16.014 -3.401 -37.118 1.00 84.12 112 PHE A N 1
ATOM 867 C CA . PHE A 1 112 ? 17.334 -2.807 -37.269 1.00 84.12 112 PHE A CA 1
ATOM 868 C C . PHE A 1 112 ? 17.919 -3.129 -38.649 1.00 84.12 112 PHE A C 1
ATOM 870 O O . PHE A 1 112 ? 17.441 -4.002 -39.373 1.00 84.12 112 PHE A O 1
ATOM 877 N N . VAL A 1 113 ? 18.966 -2.390 -39.026 1.00 80.75 113 VAL A N 1
ATOM 878 C CA . VAL A 1 113 ? 19.614 -2.490 -40.347 1.00 80.75 113 VAL A CA 1
ATOM 879 C C . VAL A 1 113 ? 20.179 -3.890 -40.612 1.00 80.75 113 VAL A C 1
ATOM 881 O O . VAL A 1 113 ? 20.202 -4.337 -41.754 1.00 80.75 113 VAL A O 1
ATOM 884 N N . ASP A 1 114 ? 20.597 -4.596 -39.564 1.00 80.81 114 ASP A N 1
ATOM 885 C CA . ASP A 1 114 ? 21.094 -5.974 -39.625 1.00 80.81 114 ASP A CA 1
ATOM 886 C C . ASP A 1 114 ? 19.974 -7.032 -39.712 1.00 80.81 114 ASP A C 1
ATOM 888 O O . ASP A 1 114 ? 20.246 -8.231 -39.701 1.00 80.81 114 ASP A O 1
ATOM 892 N N . GLY A 1 115 ? 18.711 -6.602 -39.807 1.00 81.06 115 GLY A N 1
ATOM 893 C CA . GLY A 1 115 ? 17.537 -7.468 -39.865 1.00 81.06 115 GLY A CA 1
ATOM 894 C C . GLY A 1 115 ? 17.065 -7.977 -38.502 1.00 81.06 115 GLY A C 1
ATOM 895 O O . GLY A 1 115 ? 16.037 -8.657 -38.441 1.00 81.06 115 GLY A O 1
ATOM 896 N N . THR A 1 116 ? 17.760 -7.645 -37.408 1.00 86.50 116 THR A N 1
ATOM 897 C CA . THR A 1 116 ? 17.294 -7.986 -36.061 1.00 86.50 116 THR A CA 1
ATOM 898 C C . THR A 1 116 ? 16.050 -7.177 -35.704 1.00 86.50 116 THR A C 1
ATOM 900 O O . THR A 1 116 ? 15.864 -6.037 -36.136 1.00 86.50 116 THR A O 1
ATOM 903 N N . LYS A 1 117 ? 15.155 -7.780 -34.920 1.00 91.06 117 LYS A N 1
ATOM 904 C CA . LYS A 1 117 ? 13.964 -7.105 -34.399 1.00 91.06 117 LYS A CA 1
ATOM 905 C C . LYS A 1 117 ? 14.202 -6.705 -32.955 1.00 91.06 117 LYS A C 1
ATOM 907 O O . LYS A 1 117 ? 14.822 -7.440 -32.187 1.00 91.06 117 LYS A O 1
ATOM 912 N N . GLY A 1 118 ? 13.675 -5.553 -32.581 1.00 93.94 118 GLY A N 1
ATOM 913 C CA . GLY A 1 118 ? 13.803 -5.085 -31.218 1.00 93.94 118 GLY A CA 1
ATOM 914 C C . GLY A 1 118 ? 13.140 -3.750 -30.980 1.00 93.94 118 GLY A C 1
ATOM 915 O O . GLY A 1 118 ? 12.165 -3.408 -31.644 1.00 93.94 118 GLY A O 1
ATOM 916 N N . ILE A 1 119 ? 13.653 -3.023 -30.000 1.00 94.69 119 ILE A N 1
ATOM 917 C CA . ILE A 1 119 ? 13.140 -1.736 -29.538 1.00 94.69 119 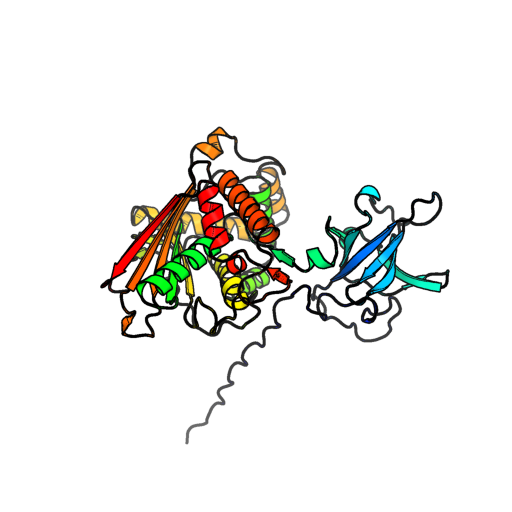ILE A CA 1
ATOM 918 C C . ILE A 1 119 ? 14.294 -0.756 -29.490 1.00 94.69 119 ILE A C 1
ATOM 920 O O . ILE A 1 119 ? 15.417 -1.109 -29.123 1.00 94.69 119 ILE A O 1
ATOM 924 N N . ARG A 1 120 ? 14.001 0.492 -29.840 1.00 91.88 120 ARG A N 1
ATOM 925 C CA . ARG A 1 120 ? 14.942 1.599 -29.737 1.00 91.88 120 ARG A CA 1
ATOM 926 C C . ARG A 1 120 ? 14.569 2.478 -28.550 1.00 91.88 120 ARG A C 1
ATOM 928 O O . ARG A 1 120 ? 13.481 3.044 -28.518 1.00 91.88 120 ARG A O 1
ATOM 935 N N . VAL A 1 121 ? 15.487 2.624 -27.603 1.00 91.56 121 VAL A N 1
ATOM 936 C CA . VAL A 1 121 ? 15.370 3.566 -26.487 1.00 91.56 121 VAL A CA 1
ATOM 937 C C . VAL A 1 121 ? 16.074 4.855 -26.886 1.00 91.56 121 VAL A C 1
ATOM 939 O O . VAL A 1 121 ? 17.291 4.872 -27.055 1.00 91.56 121 VAL A O 1
ATOM 942 N N . SER A 1 122 ? 15.309 5.933 -27.059 1.00 87.94 122 SER A N 1
ATOM 943 C CA . SER A 1 122 ? 15.837 7.267 -27.388 1.00 87.94 122 SER A CA 1
ATOM 944 C C . SER A 1 122 ? 15.741 8.272 -26.241 1.00 87.94 122 SER A C 1
ATOM 946 O O . SER A 1 122 ? 16.278 9.372 -26.356 1.00 87.94 122 SER A O 1
ATOM 948 N N . ASP A 1 123 ? 15.067 7.905 -25.151 1.00 88.06 123 ASP A N 1
ATOM 949 C CA . ASP A 1 123 ? 14.947 8.690 -23.926 1.00 88.06 123 ASP A CA 1
ATOM 950 C C . ASP A 1 123 ? 15.083 7.753 -22.719 1.00 88.06 123 ASP A C 1
ATOM 952 O O . ASP A 1 123 ? 14.385 6.749 -22.625 1.00 88.06 123 ASP A O 1
ATOM 956 N N . MET A 1 124 ? 15.990 8.065 -21.793 1.00 86.88 124 MET A N 1
ATOM 957 C CA . MET A 1 124 ? 16.156 7.262 -20.577 1.00 86.88 124 MET A CA 1
ATOM 958 C C . MET A 1 124 ? 15.010 7.458 -19.589 1.00 86.88 124 MET A C 1
ATOM 960 O O . MET A 1 124 ? 14.818 6.607 -18.731 1.00 86.88 124 MET A O 1
ATOM 964 N N . ALA A 1 125 ? 14.212 8.523 -19.708 1.00 85.88 125 ALA A N 1
ATOM 965 C CA . ALA A 1 125 ? 13.021 8.680 -18.876 1.00 85.88 125 ALA A CA 1
ATOM 966 C C . ALA A 1 125 ? 11.971 7.583 -19.135 1.00 85.88 125 ALA A C 1
ATOM 968 O O . ALA A 1 125 ? 11.132 7.332 -18.273 1.00 85.88 125 ALA A O 1
ATOM 969 N N . THR A 1 126 ? 12.029 6.910 -20.291 1.00 89.38 126 THR A N 1
ATOM 970 C CA . THR A 1 126 ? 11.128 5.806 -20.642 1.00 89.38 126 THR A CA 1
ATOM 971 C C . THR A 1 126 ? 11.742 4.427 -20.409 1.00 89.38 126 THR A C 1
ATOM 973 O O . THR A 1 126 ? 11.091 3.431 -20.707 1.00 89.38 126 THR A O 1
ATOM 976 N N . CYS A 1 127 ? 12.970 4.334 -19.887 1.00 92.00 127 CYS A N 1
ATOM 977 C CA . CYS A 1 127 ? 13.673 3.066 -19.708 1.00 92.00 127 CYS A CA 1
ATOM 978 C C . CYS A 1 127 ? 14.254 2.941 -18.298 1.00 92.00 127 CYS A C 1
ATOM 980 O O . CYS A 1 127 ? 14.991 3.809 -17.836 1.00 92.00 127 CYS A O 1
ATOM 982 N N . HIS A 1 128 ? 13.960 1.833 -17.624 1.00 91.88 128 HIS A N 1
ATOM 983 C CA . HIS A 1 128 ? 14.481 1.548 -16.291 1.00 91.88 128 HIS A CA 1
ATOM 984 C C . HIS A 1 128 ? 14.904 0.084 -16.164 1.00 91.88 128 HIS A C 1
ATOM 986 O O . HIS A 1 128 ? 14.286 -0.790 -16.764 1.00 91.88 128 HIS A O 1
ATOM 992 N N . ALA A 1 129 ? 15.941 -0.193 -15.372 1.00 91.50 129 ALA A N 1
ATOM 993 C CA . ALA A 1 129 ? 16.369 -1.552 -15.057 1.00 91.50 129 ALA A CA 1
ATOM 994 C C . ALA A 1 129 ? 16.081 -1.872 -13.587 1.00 91.50 129 ALA A C 1
ATOM 996 O O . ALA A 1 129 ? 16.583 -1.207 -12.682 1.00 91.50 129 ALA A O 1
ATOM 997 N N . PHE A 1 130 ? 15.304 -2.922 -13.354 1.00 89.44 130 PHE A N 1
ATOM 998 C CA . PHE A 1 130 ? 15.054 -3.480 -12.035 1.00 89.44 130 PHE A CA 1
ATOM 999 C C . PHE A 1 130 ? 16.091 -4.561 -11.719 1.00 89.44 130 PHE A C 1
ATOM 1001 O O . PHE A 1 130 ? 16.314 -5.441 -12.555 1.00 89.44 130 PHE A O 1
ATOM 1008 N N . PRO A 1 131 ? 16.688 -4.570 -10.512 1.00 89.62 131 PRO A N 1
ATOM 1009 C CA . PRO A 1 131 ? 17.748 -5.506 -10.141 1.00 89.62 131 PRO A CA 1
ATOM 1010 C C . PRO A 1 131 ? 17.234 -6.920 -9.805 1.00 89.62 131 PRO A C 1
ATOM 1012 O O . PRO A 1 131 ? 17.722 -7.562 -8.875 1.00 89.62 131 PRO A O 1
ATOM 1015 N N . TYR A 1 132 ? 16.244 -7.406 -10.555 1.00 85.50 132 TYR A N 1
ATOM 1016 C CA . TYR A 1 132 ? 15.560 -8.681 -10.356 1.00 85.50 132 TYR A CA 1
ATOM 1017 C C . TYR A 1 132 ? 15.251 -9.334 -11.701 1.00 85.50 132 TYR A C 1
ATOM 1019 O O . TYR A 1 132 ? 15.011 -8.634 -12.686 1.00 85.50 132 TYR A O 1
ATOM 1027 N N . LYS A 1 133 ? 15.207 -10.668 -11.712 1.00 89.19 133 LYS A N 1
ATOM 1028 C CA . LYS A 1 133 ? 14.725 -11.460 -12.848 1.00 89.19 133 LYS A CA 1
ATOM 1029 C C . LYS A 1 133 ? 13.255 -11.183 -13.142 1.00 89.19 133 LYS A C 1
ATOM 1031 O O . LYS A 1 133 ? 12.520 -10.770 -12.240 1.00 89.19 133 LYS A O 1
ATOM 1036 N N . LEU A 1 134 ? 12.829 -11.425 -14.379 1.00 86.88 134 LEU A N 1
ATOM 1037 C CA . LEU A 1 134 ? 11.479 -11.072 -14.823 1.00 86.88 134 LEU A CA 1
ATOM 1038 C C . LEU A 1 134 ? 10.410 -11.865 -14.066 1.00 86.88 134 LEU A C 1
ATOM 1040 O O . LEU A 1 134 ? 9.410 -11.292 -13.639 1.00 86.88 134 LEU A O 1
ATOM 1044 N N . ASP A 1 135 ? 10.656 -13.152 -13.822 1.00 80.12 135 ASP A N 1
ATOM 1045 C CA . ASP A 1 135 ? 9.772 -14.015 -13.032 1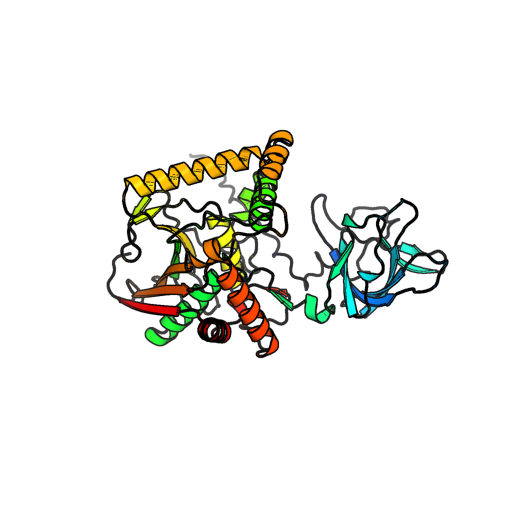.00 80.12 135 ASP A CA 1
ATOM 1046 C C . ASP A 1 135 ? 9.562 -13.496 -11.598 1.00 80.12 135 ASP A C 1
ATOM 1048 O O . ASP A 1 135 ? 8.458 -13.569 -11.067 1.00 80.12 135 ASP A O 1
ATOM 1052 N N . ARG A 1 136 ? 10.599 -12.905 -10.995 1.00 76.38 136 ARG A N 1
ATOM 1053 C CA . ARG A 1 136 ? 10.552 -12.297 -9.659 1.00 76.38 136 ARG A CA 1
ATOM 1054 C C . ARG A 1 136 ? 9.927 -10.917 -9.640 1.00 76.38 136 ARG A C 1
ATOM 1056 O O . ARG A 1 136 ? 9.250 -10.590 -8.672 1.00 76.38 136 ARG A O 1
ATOM 1063 N N . LEU A 1 137 ? 10.140 -10.102 -10.673 1.00 72.94 137 LEU A N 1
ATOM 1064 C CA . LEU A 1 137 ? 9.499 -8.787 -10.762 1.00 72.94 137 LEU A CA 1
ATOM 1065 C C . LEU A 1 137 ? 7.975 -8.923 -10.844 1.00 72.94 137 LEU A C 1
ATOM 1067 O O . LEU A 1 137 ? 7.248 -8.095 -10.300 1.00 72.94 137 LEU A O 1
ATOM 1071 N N . ILE A 1 138 ? 7.502 -10.002 -11.470 1.00 66.62 138 ILE A N 1
ATOM 1072 C CA . ILE A 1 138 ? 6.083 -10.343 -11.504 1.00 66.62 138 ILE A CA 1
ATOM 1073 C C . ILE A 1 138 ? 5.548 -10.641 -10.088 1.00 66.62 138 ILE A C 1
ATOM 1075 O O . ILE A 1 138 ? 4.345 -10.603 -9.921 1.00 66.62 138 ILE A O 1
ATOM 1079 N N . GLU A 1 139 ? 6.367 -10.835 -9.047 1.00 71.19 139 GLU A N 1
ATOM 1080 C CA . GLU A 1 139 ? 5.972 -11.057 -7.640 1.00 71.19 139 GLU A CA 1
ATOM 1081 C C . GLU A 1 139 ? 6.379 -9.876 -6.716 1.00 71.19 139 GLU A C 1
ATOM 1083 O O . GLU A 1 139 ? 7.105 -10.053 -5.736 1.00 71.19 139 GLU A O 1
ATOM 1088 N N . LEU A 1 140 ? 5.939 -8.643 -7.000 1.00 74.44 140 LEU A N 1
ATOM 1089 C CA . LEU A 1 140 ? 6.363 -7.442 -6.259 1.00 74.44 140 LEU A CA 1
ATOM 1090 C C . LEU A 1 140 ? 5.340 -6.992 -5.209 1.00 74.44 140 LEU A C 1
ATOM 1092 O O . LEU A 1 140 ? 4.220 -6.629 -5.552 1.00 74.44 140 LEU A O 1
ATOM 1096 N N . ILE A 1 141 ? 5.750 -6.855 -3.944 1.00 78.31 141 ILE A N 1
ATOM 1097 C CA . ILE A 1 141 ? 4.953 -6.157 -2.921 1.00 78.31 141 ILE A CA 1
ATOM 1098 C C . ILE A 1 141 ? 5.302 -4.663 -2.942 1.00 78.31 141 ILE A C 1
ATOM 1100 O O . ILE A 1 141 ? 6.326 -4.243 -2.408 1.00 78.31 141 ILE A O 1
ATOM 1104 N N . HIS A 1 142 ? 4.453 -3.849 -3.569 1.00 72.88 142 HIS A N 1
ATOM 1105 C CA . HIS A 1 142 ? 4.727 -2.424 -3.818 1.00 72.88 142 HIS A CA 1
ATOM 1106 C C . HIS A 1 142 ? 4.468 -1.491 -2.618 1.00 72.88 142 HIS A C 1
ATOM 1108 O O . HIS A 1 142 ? 4.872 -0.331 -2.638 1.00 72.88 142 HIS A O 1
ATOM 1114 N N . SER A 1 143 ? 3.772 -1.970 -1.583 1.00 73.88 143 SER A N 1
ATOM 1115 C CA . SER A 1 143 ? 3.243 -1.131 -0.504 1.00 73.88 143 SER A CA 1
ATOM 1116 C C . SER A 1 143 ? 3.284 -1.889 0.825 1.00 73.88 143 SER A C 1
ATOM 1118 O O . SER A 1 143 ? 2.355 -2.612 1.174 1.00 73.88 143 SER A O 1
ATOM 1120 N N . CYS A 1 144 ? 4.435 -1.818 1.503 1.00 81.81 144 CYS A N 1
ATOM 1121 C CA . CYS A 1 144 ? 4.714 -2.557 2.743 1.00 81.81 144 CYS A CA 1
ATOM 1122 C C . CYS A 1 144 ? 5.473 -1.727 3.802 1.00 81.81 144 CYS A C 1
ATOM 1124 O O . CYS A 1 144 ? 5.922 -2.248 4.823 1.00 81.81 144 CYS A O 1
ATOM 1126 N N . GLY A 1 145 ? 5.668 -0.431 3.553 1.00 79.44 145 GLY A N 1
ATOM 1127 C CA . GLY A 1 145 ? 6.248 0.479 4.542 1.00 79.44 145 GLY A CA 1
ATOM 1128 C C . GLY A 1 145 ? 5.213 0.926 5.576 1.00 79.44 145 GLY A C 1
ATOM 1129 O O . GLY A 1 145 ? 4.046 0.536 5.506 1.00 79.44 145 GLY A O 1
ATOM 1130 N N . ALA A 1 146 ? 5.626 1.804 6.492 1.00 65.19 146 ALA A N 1
ATOM 1131 C CA . ALA A 1 146 ? 4.678 2.534 7.332 1.00 65.19 146 ALA A CA 1
ATOM 1132 C C . ALA A 1 146 ? 3.680 3.332 6.461 1.00 65.19 146 ALA A C 1
ATOM 1134 O O . ALA A 1 146 ? 4.012 3.775 5.361 1.00 65.19 146 ALA A O 1
ATOM 1135 N N . MET A 1 147 ? 2.475 3.515 6.978 1.00 72.69 147 MET A N 1
ATOM 1136 C CA . MET A 1 147 ? 1.186 3.872 6.367 1.00 72.69 147 MET A CA 1
ATOM 1137 C C . MET A 1 147 ? 0.432 2.755 5.640 1.00 72.69 147 MET A C 1
ATOM 1139 O O . MET A 1 147 ? -0.735 2.947 5.324 1.00 72.69 147 MET A O 1
ATOM 1143 N N . THR A 1 148 ? 1.046 1.606 5.340 1.00 79.50 148 THR A N 1
ATOM 1144 C CA . THR A 1 148 ? 0.436 0.586 4.459 1.00 79.50 148 THR A CA 1
ATOM 1145 C C . THR A 1 148 ? 0.580 -0.826 5.002 1.00 79.50 148 THR A C 1
ATOM 1147 O O . THR A 1 148 ? -0.422 -1.517 5.191 1.00 79.50 148 THR A O 1
ATOM 1150 N N . GLY A 1 149 ? 1.804 -1.225 5.352 1.00 87.31 149 GLY A N 1
ATOM 1151 C CA . GLY A 1 149 ? 2.078 -2.523 5.956 1.00 87.31 149 GLY A CA 1
ATOM 1152 C C . GLY A 1 149 ? 1.413 -2.688 7.323 1.00 87.31 149 GLY A C 1
ATOM 1153 O O . GLY A 1 149 ? 0.977 -3.786 7.653 1.00 87.31 149 GLY A O 1
ATOM 1154 N N . GLU A 1 150 ? 1.266 -1.619 8.110 1.00 91.50 150 GLU A N 1
ATOM 1155 C CA . GLU A 1 150 ? 0.573 -1.683 9.398 1.00 91.50 150 GLU A CA 1
ATOM 1156 C C . GLU A 1 150 ? -0.941 -1.832 9.260 1.00 91.50 150 GLU A C 1
ATOM 1158 O O . GLU A 1 150 ? -1.550 -2.483 10.106 1.00 91.50 150 GLU A O 1
ATOM 1163 N N . MET A 1 151 ? -1.557 -1.269 8.212 1.00 92.88 151 MET A N 1
ATOM 1164 C CA . MET A 1 151 ? -2.995 -1.432 7.978 1.00 92.88 151 MET A CA 1
ATOM 1165 C C . MET A 1 151 ? -3.307 -2.898 7.691 1.00 92.88 151 MET A C 1
ATOM 1167 O O . MET A 1 151 ? -4.221 -3.471 8.284 1.00 92.88 151 MET A O 1
ATOM 1171 N N . ASP A 1 152 ? -2.497 -3.509 6.824 1.00 94.38 152 ASP A N 1
ATOM 1172 C CA . ASP A 1 152 ? -2.560 -4.936 6.534 1.00 94.38 152 ASP A CA 1
ATOM 1173 C C . ASP A 1 152 ? -2.284 -5.766 7.792 1.00 94.38 152 ASP A C 1
ATOM 1175 O O . ASP A 1 152 ? -2.990 -6.737 8.045 1.00 94.38 152 ASP A O 1
ATOM 1179 N N . LEU A 1 153 ? -1.323 -5.364 8.630 1.00 95.12 153 LEU A N 1
ATOM 1180 C CA . LEU A 1 153 ? -1.018 -6.052 9.887 1.00 95.12 153 LEU A CA 1
ATOM 1181 C C . LEU A 1 153 ? -2.212 -6.040 10.851 1.00 95.12 153 LEU A C 1
ATOM 1183 O O . LEU A 1 153 ? -2.565 -7.089 11.395 1.00 95.12 153 LEU A O 1
ATOM 1187 N N . PHE A 1 154 ? -2.869 -4.887 11.026 1.00 96.62 154 PHE A N 1
ATOM 1188 C CA . PHE A 1 154 ? -4.109 -4.785 11.798 1.00 96.62 154 PHE A CA 1
ATOM 1189 C C . PHE A 1 154 ? -5.195 -5.701 11.236 1.00 96.62 154 PHE A C 1
ATOM 1191 O O . PHE A 1 154 ? -5.786 -6.465 11.997 1.00 96.62 154 PHE A O 1
ATOM 1198 N N . ALA A 1 155 ? -5.433 -5.652 9.923 1.00 96.88 155 ALA A N 1
ATOM 1199 C CA . ALA A 1 155 ? -6.476 -6.435 9.270 1.00 96.88 155 ALA A CA 1
ATOM 1200 C C . ALA A 1 155 ? -6.217 -7.946 9.367 1.00 96.88 155 ALA A C 1
ATOM 1202 O O . ALA A 1 155 ? -7.109 -8.694 9.759 1.00 96.88 155 ALA A O 1
ATOM 1203 N N . ILE A 1 156 ? -4.995 -8.405 9.073 1.00 96.31 156 ILE A N 1
ATOM 1204 C CA . ILE A 1 156 ? -4.606 -9.819 9.171 1.00 96.31 156 ILE A CA 1
ATOM 1205 C C . ILE A 1 156 ? -4.784 -10.316 10.608 1.00 96.31 156 ILE A C 1
ATOM 1207 O O . ILE A 1 156 ? -5.433 -11.341 10.832 1.00 96.31 156 ILE A O 1
ATOM 1211 N N . HIS A 1 157 ? -4.224 -9.592 11.584 1.00 97.81 157 HIS A N 1
ATOM 1212 C CA . HIS A 1 157 ? -4.281 -9.998 12.987 1.00 97.81 157 HIS A CA 1
ATOM 1213 C C . HIS A 1 157 ? -5.721 -10.000 13.505 1.00 97.81 157 HIS A C 1
ATOM 1215 O O . HIS A 1 157 ? -6.160 -10.991 14.083 1.00 97.81 157 HIS A O 1
ATOM 1221 N N . ALA A 1 158 ? -6.489 -8.938 13.254 1.00 98.06 158 ALA A N 1
ATOM 1222 C CA . ALA A 1 158 ? -7.882 -8.844 13.684 1.00 98.06 158 ALA A CA 1
ATOM 1223 C C . ALA A 1 158 ? -8.766 -9.920 13.043 1.00 98.06 158 ALA A C 1
ATOM 1225 O O . ALA A 1 158 ? -9.539 -10.563 13.751 1.00 98.06 158 ALA A O 1
ATOM 1226 N N . CYS A 1 159 ? -8.612 -10.163 11.737 1.00 97.62 159 CYS A N 1
ATOM 1227 C CA . CYS A 1 159 ? -9.310 -11.227 11.019 1.00 97.62 159 CYS A CA 1
ATOM 1228 C C . CYS A 1 159 ? -9.093 -12.583 11.702 1.00 97.62 159 CYS A C 1
ATOM 1230 O O . CYS A 1 159 ? -10.054 -13.275 12.035 1.00 97.62 159 CYS A O 1
ATOM 1232 N N . HIS A 1 160 ? -7.837 -12.918 12.007 1.00 97.00 160 HIS A N 1
ATOM 1233 C CA . HIS A 1 160 ? -7.498 -14.152 12.708 1.00 97.00 160 HIS A CA 1
ATOM 1234 C C . HIS A 1 160 ? -8.151 -14.232 14.101 1.00 97.00 160 HIS A C 1
ATOM 1236 O O . HIS A 1 160 ? -8.723 -15.262 14.455 1.00 97.00 160 HIS A O 1
ATOM 1242 N N . GLN A 1 161 ? -8.133 -13.146 14.882 1.00 97.94 161 GLN A N 1
ATOM 1243 C CA . GLN A 1 161 ? -8.741 -13.111 16.222 1.00 97.94 161 GLN A CA 1
ATOM 1244 C C . GLN A 1 161 ? -10.267 -13.288 16.187 1.00 97.94 161 GLN A C 1
ATOM 1246 O O . GLN A 1 161 ? -10.825 -14.046 16.984 1.00 97.94 161 GLN A O 1
ATOM 1251 N N . LEU A 1 162 ? -10.951 -12.622 15.252 1.00 97.88 162 LEU A N 1
ATOM 1252 C CA . LEU A 1 162 ? -12.404 -12.721 15.086 1.00 97.88 162 LEU A CA 1
ATOM 1253 C C . LEU A 1 162 ? -12.829 -14.118 14.619 1.00 97.88 162 LEU A C 1
ATOM 1255 O O . LEU A 1 162 ? -13.788 -14.680 15.153 1.00 97.88 162 LEU A O 1
ATOM 1259 N N . GLN A 1 163 ? -12.077 -14.715 13.693 1.00 96.38 163 GLN A N 1
ATOM 1260 C CA . GLN A 1 163 ? -12.319 -16.082 13.235 1.00 96.38 163 GLN A CA 1
ATOM 1261 C C . GLN A 1 163 ? -12.113 -17.105 14.354 1.00 96.38 163 GLN A C 1
ATOM 1263 O O . GLN A 1 163 ? -12.960 -17.973 14.549 1.00 96.38 163 GLN A O 1
ATOM 1268 N N . GLN A 1 164 ? -11.033 -16.993 15.130 1.00 97.12 164 GLN A N 1
ATOM 1269 C CA . GLN A 1 164 ? -10.771 -17.919 16.236 1.00 97.12 164 GLN A CA 1
ATOM 1270 C C . GLN A 1 164 ? -11.796 -17.807 17.368 1.00 97.12 164 GLN A C 1
ATOM 1272 O O . GLN A 1 164 ? -12.139 -18.816 17.980 1.00 97.12 164 GLN A O 1
ATOM 1277 N N . THR A 1 165 ? -12.279 -16.597 17.652 1.00 97.38 165 THR A N 1
ATOM 1278 C CA . THR A 1 165 ? -13.159 -16.355 18.805 1.00 97.38 165 THR A CA 1
ATOM 1279 C C . THR A 1 165 ? -14.628 -16.603 18.473 1.00 97.38 165 THR A C 1
ATOM 1281 O O . THR A 1 165 ? -15.348 -17.205 19.267 1.00 97.38 165 THR A O 1
ATOM 1284 N N . TRP A 1 166 ? -15.083 -16.151 17.302 1.00 96.94 166 TRP A N 1
ATOM 1285 C CA . TRP A 1 166 ? -16.503 -16.153 16.939 1.00 96.94 166 TRP A CA 1
ATOM 1286 C C . TRP A 1 166 ? -16.793 -16.767 15.567 1.00 96.94 166 TRP A C 1
ATOM 1288 O O . TRP A 1 166 ? -17.943 -16.756 15.151 1.00 96.94 166 TRP A O 1
ATOM 1298 N N . SER A 1 167 ? -15.791 -17.304 14.857 1.00 96.50 167 SER A N 1
ATOM 1299 C CA . SER A 1 167 ? -15.940 -17.739 13.454 1.00 96.50 167 SER A CA 1
ATOM 1300 C C . SER A 1 167 ? -16.479 -16.632 12.534 1.00 96.50 167 SER A C 1
ATOM 1302 O O . SER A 1 167 ? -17.081 -16.913 11.501 1.00 96.50 167 SER A O 1
ATOM 1304 N N . ALA A 1 168 ? -16.243 -15.371 12.907 1.00 96.75 168 ALA A N 1
ATOM 1305 C CA . ALA A 1 168 ? -16.801 -14.204 12.243 1.00 96.75 168 ALA A CA 1
ATOM 1306 C C . ALA A 1 168 ? -15.833 -13.617 11.210 1.00 96.75 168 ALA A C 1
ATOM 1308 O O . ALA A 1 168 ? -14.614 -13.604 11.409 1.00 96.75 168 ALA A O 1
ATOM 1309 N N . ARG A 1 169 ? -16.394 -13.072 10.126 1.00 96.56 169 ARG A N 1
ATOM 1310 C CA . ARG A 1 169 ? -15.675 -12.195 9.190 1.00 96.56 169 ARG A CA 1
ATOM 1311 C C . ARG A 1 169 ? -15.645 -10.758 9.720 1.00 96.56 169 ARG A C 1
ATOM 1313 O O . ARG A 1 169 ? -16.323 -10.428 10.697 1.00 96.56 169 ARG A O 1
ATOM 1320 N N . MET A 1 170 ? -14.860 -9.899 9.078 1.00 97.00 170 MET A N 1
ATOM 1321 C CA . MET A 1 170 ? -14.730 -8.499 9.474 1.00 97.00 170 MET A CA 1
ATOM 1322 C C . MET A 1 170 ? -15.865 -7.646 8.899 1.00 97.00 170 MET A C 1
ATOM 1324 O O . MET A 1 170 ? -16.251 -7.781 7.739 1.00 97.00 170 MET A O 1
ATOM 1328 N N . GLY A 1 171 ? -16.367 -6.729 9.720 1.00 95.38 171 GLY A N 1
ATOM 1329 C CA . GLY A 1 171 ? -17.154 -5.584 9.284 1.00 95.38 171 GLY A CA 1
ATOM 1330 C C . GLY A 1 171 ? -16.250 -4.364 9.120 1.00 95.38 171 GLY A C 1
ATOM 1331 O O . GLY A 1 171 ? -15.328 -4.334 8.307 1.00 95.38 171 GLY A O 1
ATOM 1332 N N . LYS A 1 172 ? -16.487 -3.333 9.923 1.00 95.62 172 LYS A N 1
ATOM 1333 C CA . LYS A 1 172 ? -15.737 -2.078 9.860 1.00 95.62 172 LYS A CA 1
ATOM 1334 C C . LYS A 1 172 ? -14.452 -2.138 10.692 1.00 95.62 172 LYS A C 1
ATOM 1336 O O . LYS A 1 172 ? -14.484 -2.449 11.880 1.00 95.62 172 LYS A O 1
ATOM 1341 N N . MET A 1 173 ? -13.333 -1.769 10.079 1.00 96.38 173 MET A N 1
ATOM 1342 C CA . MET A 1 173 ? -12.060 -1.462 10.724 1.00 96.38 173 MET A CA 1
ATOM 1343 C C . MET A 1 173 ? -11.898 0.055 10.838 1.00 96.38 173 MET A C 1
ATOM 1345 O O . MET A 1 173 ? -11.808 0.764 9.834 1.00 96.38 173 MET A O 1
ATOM 1349 N N . THR A 1 174 ? -11.827 0.548 12.070 1.00 96.06 174 THR A N 1
ATOM 1350 C CA . THR A 1 174 ? -11.539 1.950 12.377 1.00 96.06 174 THR A CA 1
ATOM 1351 C C . THR A 1 174 ? -10.136 2.062 12.956 1.00 96.06 174 THR A C 1
ATOM 1353 O O . THR A 1 174 ? -9.894 1.619 14.078 1.00 96.06 174 THR A O 1
ATOM 1356 N N . LEU A 1 175 ? -9.211 2.662 12.208 1.00 94.88 175 LEU A N 1
ATOM 1357 C CA . LEU A 1 175 ? -7.860 2.964 12.667 1.00 94.88 175 LEU A CA 1
ATOM 1358 C C . LEU A 1 175 ? -7.825 4.327 13.367 1.00 94.88 175 LEU A C 1
ATOM 1360 O O . LEU A 1 175 ? -8.328 5.326 12.852 1.00 94.88 175 LEU A O 1
ATOM 1364 N N . ARG A 1 176 ? -7.201 4.363 14.543 1.00 93.44 176 ARG A N 1
ATOM 1365 C CA . ARG A 1 176 ? -6.853 5.569 15.289 1.00 93.44 176 ARG A CA 1
ATOM 1366 C C . ARG A 1 176 ? -5.353 5.816 15.177 1.00 93.44 176 ARG A C 1
ATOM 1368 O O . ARG A 1 176 ? -4.554 5.057 15.730 1.00 93.44 176 ARG A O 1
ATOM 1375 N N . VAL A 1 177 ? -5.003 6.922 14.533 1.00 87.69 177 VAL A N 1
ATOM 1376 C CA . VAL A 1 177 ? -3.647 7.479 14.517 1.00 87.69 177 VAL A CA 1
ATOM 1377 C C . VAL A 1 177 ? -3.470 8.308 15.787 1.00 87.69 177 VAL A C 1
ATOM 1379 O O . VAL A 1 177 ? -4.223 9.260 16.008 1.00 87.69 177 VAL A O 1
ATOM 1382 N N . ASP A 1 178 ? -2.543 7.900 16.656 1.00 84.06 178 ASP A N 1
ATOM 1383 C CA . ASP A 1 178 ? -2.341 8.535 17.964 1.00 84.06 178 ASP A CA 1
ATOM 1384 C C . ASP A 1 178 ? -1.541 9.842 17.844 1.00 84.06 178 ASP A C 1
ATOM 1386 O O . ASP A 1 178 ? -2.036 10.879 18.280 1.00 84.06 178 ASP A O 1
ATOM 1390 N N . ASP A 1 179 ? -0.380 9.815 17.184 1.00 75.75 179 ASP A N 1
ATOM 1391 C CA . ASP A 1 179 ? 0.487 10.982 16.998 1.00 75.75 179 ASP A CA 1
ATOM 1392 C C . ASP A 1 179 ? 1.027 11.047 15.563 1.00 75.75 179 ASP A C 1
ATOM 1394 O O . ASP A 1 179 ? 1.449 10.041 14.992 1.00 75.75 179 ASP A O 1
ATOM 1398 N N . LEU A 1 180 ? 1.045 12.248 14.980 1.00 76.62 180 LEU A N 1
ATOM 1399 C CA . LEU A 1 180 ? 1.714 12.493 13.703 1.00 76.62 180 LEU A CA 1
ATOM 1400 C C . LEU A 1 180 ? 3.151 12.924 13.957 1.00 76.62 180 LEU A C 1
ATOM 1402 O O . LEU A 1 180 ? 3.385 13.939 14.613 1.00 76.62 180 LEU A O 1
ATOM 1406 N N . ASP A 1 181 ? 4.101 12.180 13.396 1.00 80.81 181 ASP A N 1
ATOM 1407 C CA . ASP A 1 181 ? 5.519 12.507 13.500 1.00 80.81 181 ASP A CA 1
ATOM 1408 C C . ASP A 1 181 ? 5.827 13.801 12.728 1.00 80.81 181 ASP A C 1
ATOM 1410 O O . ASP A 1 181 ? 5.685 13.836 11.499 1.00 80.81 181 ASP A O 1
ATOM 1414 N N . PRO A 1 182 ? 6.246 14.883 13.407 1.00 79.44 182 PRO A N 1
ATOM 1415 C CA . PRO A 1 182 ? 6.598 16.122 12.728 1.00 79.44 182 PRO A CA 1
ATOM 1416 C C . PRO A 1 182 ? 7.938 16.016 11.981 1.00 79.44 182 PRO A C 1
ATOM 1418 O O . PRO A 1 182 ? 8.240 16.873 11.147 1.00 79.44 182 PRO A O 1
ATOM 1421 N N . ASN A 1 183 ? 8.753 14.992 12.257 1.00 85.81 183 ASN A N 1
ATOM 1422 C CA . ASN A 1 183 ? 10.105 14.863 11.728 1.00 85.81 183 ASN A CA 1
ATOM 1423 C C . ASN A 1 183 ? 10.121 14.033 10.434 1.00 85.81 183 ASN A C 1
ATOM 1425 O O . ASN A 1 183 ? 10.527 12.868 10.379 1.00 85.81 183 ASN A O 1
ATOM 1429 N N . VAL A 1 184 ? 9.672 14.655 9.348 1.00 86.06 184 VAL A N 1
ATOM 1430 C CA . VAL A 1 184 ? 9.652 14.029 8.021 1.00 86.06 184 VAL A CA 1
ATOM 1431 C C . VAL A 1 184 ? 11.021 14.101 7.333 1.00 86.06 184 VAL A C 1
ATOM 1433 O O . VAL A 1 184 ? 11.710 15.115 7.384 1.00 86.06 184 VAL A O 1
ATOM 1436 N N . SER A 1 185 ? 11.416 13.020 6.660 1.00 87.69 185 SER A N 1
ATOM 1437 C CA . SER A 1 185 ? 12.629 12.955 5.840 1.00 87.69 185 SER A CA 1
ATOM 1438 C C . SER A 1 185 ? 12.432 13.685 4.510 1.00 87.69 185 SER A C 1
ATOM 1440 O O . SER A 1 185 ? 11.296 13.894 4.067 1.00 87.69 185 SER A O 1
ATOM 1442 N N . GLY A 1 186 ? 13.529 13.999 3.814 1.00 86.81 186 GLY A N 1
ATOM 1443 C CA . GLY A 1 186 ? 13.459 14.568 2.464 1.00 86.81 186 GLY A CA 1
ATOM 1444 C C . GLY A 1 186 ? 12.695 13.668 1.482 1.00 86.81 186 GLY A C 1
ATOM 1445 O O . GLY A 1 186 ? 11.933 14.155 0.647 1.00 86.81 186 GLY A O 1
ATOM 1446 N N . GLY A 1 187 ? 12.813 12.341 1.630 1.00 84.12 187 GLY A N 1
ATOM 1447 C CA . GLY A 1 187 ? 12.062 11.362 0.832 1.00 84.12 187 GLY A CA 1
ATOM 1448 C C . GLY A 1 187 ? 10.557 11.376 1.120 1.00 84.12 187 GLY A C 1
ATOM 1449 O O . GLY A 1 187 ? 9.744 11.377 0.191 1.00 84.12 187 GLY A O 1
ATOM 1450 N N . THR A 1 188 ? 10.172 11.470 2.396 1.00 85.50 188 THR A N 1
ATOM 1451 C CA . THR A 1 188 ? 8.766 11.606 2.811 1.00 85.50 188 THR A CA 1
ATOM 1452 C C . THR A 1 188 ? 8.163 12.900 2.261 1.00 85.50 188 THR A C 1
ATOM 1454 O O . THR A 1 188 ? 7.103 12.872 1.636 1.00 85.50 188 THR A O 1
ATOM 1457 N N . MET A 1 189 ? 8.872 14.027 2.399 1.00 85.38 189 MET A N 1
ATOM 1458 C CA . MET A 1 189 ? 8.438 15.317 1.852 1.00 85.38 189 MET A CA 1
ATOM 1459 C C . MET A 1 189 ? 8.302 15.269 0.325 1.00 85.38 189 MET A C 1
ATOM 1461 O O . MET A 1 189 ? 7.311 15.740 -0.233 1.00 85.38 189 MET A O 1
ATOM 1465 N N . ARG A 1 190 ? 9.261 14.643 -0.370 1.00 84.56 190 ARG A N 1
ATOM 1466 C CA . ARG A 1 190 ? 9.202 14.463 -1.825 1.00 84.56 190 ARG A CA 1
ATOM 1467 C C . ARG A 1 190 ? 7.990 13.637 -2.253 1.00 84.56 190 ARG A C 1
ATOM 1469 O O . ARG A 1 190 ? 7.354 13.986 -3.245 1.00 84.56 190 ARG A O 1
ATOM 1476 N N . THR A 1 191 ? 7.654 12.595 -1.496 1.00 82.50 191 THR A N 1
ATOM 1477 C CA . THR A 1 191 ? 6.467 11.760 -1.733 1.00 82.50 191 THR A CA 1
ATOM 1478 C C . THR A 1 191 ? 5.187 12.583 -1.592 1.00 82.50 191 THR A C 1
ATOM 1480 O O . THR A 1 191 ? 4.361 12.591 -2.504 1.00 82.50 191 THR A O 1
ATOM 1483 N N . MET A 1 192 ? 5.062 13.361 -0.513 1.00 81.94 192 MET A N 1
ATOM 1484 C CA . MET A 1 192 ? 3.916 14.253 -0.297 1.00 81.94 192 MET A CA 1
ATOM 1485 C C . MET A 1 192 ? 3.777 15.308 -1.407 1.00 81.94 192 MET A C 1
ATOM 1487 O O . MET A 1 192 ? 2.680 15.531 -1.917 1.00 81.94 192 MET A O 1
ATOM 1491 N N . LEU A 1 193 ? 4.883 15.924 -1.841 1.00 81.50 193 LEU A N 1
ATOM 1492 C CA . LEU A 1 193 ? 4.885 16.895 -2.943 1.00 81.50 193 LEU A CA 1
ATOM 1493 C C . LEU A 1 193 ? 4.511 16.261 -4.289 1.00 81.50 193 LEU A C 1
ATOM 1495 O O . LEU A 1 193 ? 3.794 16.877 -5.080 1.00 81.50 193 LEU A O 1
ATOM 1499 N N . SER A 1 194 ? 4.991 15.043 -4.558 1.00 79.62 194 SER A N 1
ATOM 1500 C CA . SER A 1 194 ? 4.634 14.292 -5.766 1.00 79.62 194 SER A CA 1
ATOM 1501 C C . SER A 1 194 ? 3.139 13.998 -5.794 1.00 79.62 194 SER A C 1
ATOM 1503 O O . SER A 1 194 ? 2.486 14.227 -6.809 1.00 79.62 194 SER A O 1
ATOM 1505 N N . PHE A 1 195 ? 2.585 13.571 -4.659 1.00 77.00 195 PHE A N 1
ATOM 1506 C CA . PHE A 1 195 ? 1.155 13.335 -4.504 1.00 77.00 195 PHE A CA 1
ATOM 1507 C C . PHE A 1 195 ? 0.334 14.611 -4.744 1.00 77.00 195 PHE A C 1
ATOM 1509 O O . PHE A 1 195 ? -0.574 14.618 -5.574 1.00 77.00 195 PHE A O 1
ATOM 1516 N N . ALA A 1 196 ? 0.714 15.726 -4.114 1.00 78.56 196 ALA A N 1
ATOM 1517 C CA . ALA A 1 196 ? 0.063 17.023 -4.309 1.00 78.56 196 ALA A CA 1
ATOM 1518 C C . ALA A 1 196 ? 0.140 17.539 -5.762 1.00 78.56 196 ALA A C 1
ATOM 1520 O O . ALA A 1 196 ? -0.701 18.325 -6.194 1.00 78.56 196 ALA A O 1
ATOM 1521 N N . SER A 1 197 ? 1.137 17.092 -6.532 1.00 78.06 197 SER A N 1
ATOM 1522 C CA . SER A 1 197 ? 1.326 17.490 -7.932 1.00 78.06 197 SER A CA 1
ATOM 1523 C C . SER A 1 197 ? 0.429 16.730 -8.920 1.00 78.06 197 SER A C 1
ATOM 1525 O O . SER A 1 197 ? 0.369 17.124 -10.082 1.00 78.06 197 SER A O 1
ATOM 1527 N N . GLY A 1 198 ? -0.276 15.673 -8.492 1.00 73.62 198 GLY A N 1
ATOM 1528 C CA . GLY A 1 198 ? -1.102 14.828 -9.369 1.00 73.62 198 GLY A CA 1
ATOM 1529 C C . GLY A 1 198 ? -2.353 15.510 -9.947 1.00 73.62 198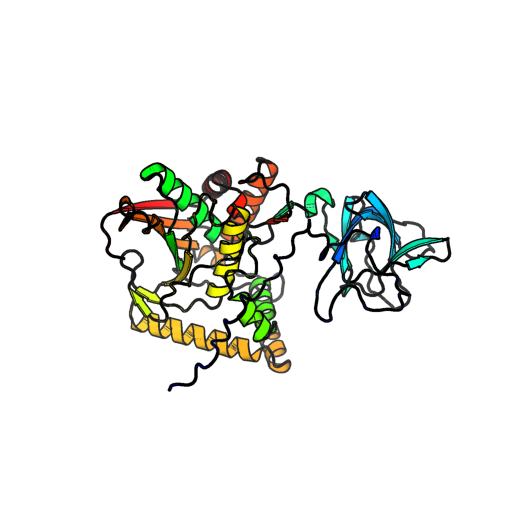 GLY A C 1
ATOM 1530 O O . GLY A 1 198 ? -2.973 14.989 -10.871 1.00 73.62 198 GLY A O 1
ATOM 1531 N N . GLY A 1 199 ? -2.723 16.689 -9.438 1.00 75.94 199 GLY A N 1
ATOM 1532 C CA . GLY A 1 199 ? -3.906 17.432 -9.872 1.00 75.94 199 GLY A CA 1
ATOM 1533 C C . GLY A 1 199 ? -5.220 16.877 -9.306 1.00 75.94 199 GLY A C 1
ATOM 1534 O O . GLY A 1 199 ? -5.314 15.736 -8.855 1.00 75.94 199 GLY A O 1
ATOM 1535 N N . SER A 1 200 ? -6.274 17.697 -9.329 1.00 76.44 200 SER A N 1
ATOM 1536 C CA . SER A 1 200 ? -7.540 17.398 -8.640 1.00 76.44 200 SER A CA 1
ATOM 1537 C C . SER A 1 200 ? -8.242 16.131 -9.138 1.00 76.44 200 SER A C 1
ATOM 1539 O O . SER A 1 200 ? -8.828 15.411 -8.334 1.00 76.44 200 SER A O 1
ATOM 1541 N N . LYS A 1 201 ? -8.160 15.824 -10.440 1.00 79.31 201 LYS A N 1
ATOM 1542 C CA . LYS A 1 201 ? -8.748 14.605 -11.021 1.00 79.31 201 LYS A CA 1
ATOM 1543 C C . LYS A 1 201 ? -8.085 13.337 -10.487 1.00 79.31 201 LYS A C 1
ATOM 1545 O O . LYS A 1 201 ? -8.793 12.434 -10.053 1.00 79.31 201 LYS A O 1
ATOM 1550 N N . ALA A 1 202 ? -6.751 13.285 -10.480 1.00 78.00 202 ALA A N 1
ATOM 1551 C CA . ALA A 1 202 ? -6.022 12.127 -9.970 1.00 78.00 202 ALA A CA 1
ATOM 1552 C C . ALA A 1 202 ? -6.269 11.944 -8.469 1.00 78.00 202 ALA A C 1
ATOM 1554 O O . ALA A 1 202 ? -6.505 10.827 -8.023 1.00 78.00 202 ALA A O 1
ATOM 1555 N N . MET A 1 203 ? -6.309 13.037 -7.700 1.00 77.62 203 MET A N 1
ATOM 1556 C CA . MET A 1 203 ? -6.633 12.973 -6.272 1.00 77.62 203 MET A CA 1
ATOM 1557 C C . MET A 1 203 ? -8.061 12.474 -6.012 1.00 77.62 203 MET A C 1
ATOM 1559 O O . MET A 1 203 ? -8.266 11.642 -5.131 1.00 77.62 203 MET A O 1
ATOM 1563 N N . ALA A 1 204 ? -9.043 12.941 -6.790 1.00 80.00 204 ALA A N 1
ATOM 1564 C CA . ALA A 1 204 ? -10.426 12.482 -6.679 1.00 80.00 204 ALA A CA 1
ATOM 1565 C C . ALA A 1 204 ? -10.571 10.999 -7.056 1.00 80.00 204 ALA A C 1
ATOM 1567 O O . ALA A 1 204 ? -11.282 10.262 -6.375 1.00 80.00 204 ALA A O 1
ATOM 1568 N N . ALA A 1 205 ? -9.874 10.548 -8.103 1.00 80.62 205 ALA A N 1
ATOM 1569 C CA . ALA A 1 205 ? -9.829 9.138 -8.476 1.00 80.62 205 ALA A CA 1
ATOM 1570 C C . ALA A 1 205 ? -9.165 8.291 -7.379 1.00 80.62 205 ALA A C 1
ATOM 1572 O O . ALA A 1 205 ? -9.711 7.259 -7.001 1.00 80.62 205 ALA A O 1
ATOM 1573 N N . ALA A 1 206 ? -8.044 8.757 -6.815 1.00 77.81 206 ALA A N 1
ATOM 1574 C CA . ALA A 1 206 ? -7.290 8.065 -5.767 1.00 77.81 206 ALA A CA 1
ATOM 1575 C C . ALA A 1 206 ? -8.089 7.836 -4.474 1.00 77.81 206 ALA A C 1
ATOM 1577 O O . ALA A 1 206 ? -7.756 6.932 -3.711 1.00 77.81 206 ALA A O 1
ATOM 1578 N N . GLY A 1 207 ? -9.139 8.627 -4.232 1.00 78.88 207 GLY A N 1
ATOM 1579 C CA . GLY A 1 207 ? -10.054 8.424 -3.108 1.00 78.88 207 GLY A CA 1
ATOM 1580 C C . GLY A 1 207 ? -11.155 7.383 -3.342 1.00 78.88 207 GLY A C 1
ATOM 1581 O O . GLY A 1 207 ? -11.952 7.133 -2.437 1.00 78.88 207 GLY A O 1
ATOM 1582 N N . ARG A 1 208 ? -11.242 6.781 -4.538 1.00 85.50 208 ARG A N 1
ATOM 1583 C CA . ARG A 1 208 ? -12.230 5.741 -4.851 1.00 85.50 208 ARG A CA 1
ATOM 1584 C C . ARG A 1 208 ? -11.739 4.374 -4.343 1.00 85.50 208 ARG A C 1
ATOM 1586 O O . ARG A 1 208 ? -10.732 3.889 -4.854 1.00 85.50 208 ARG A O 1
ATOM 1593 N N . PRO A 1 209 ? -12.487 3.696 -3.447 1.00 86.56 209 PRO A N 1
ATOM 1594 C CA . PRO A 1 209 ? -12.173 2.355 -2.936 1.00 86.56 209 PRO A CA 1
ATOM 1595 C C . PRO A 1 209 ? -11.766 1.337 -3.999 1.00 86.56 209 PRO A C 1
ATOM 1597 O O . PRO A 1 209 ? -10.867 0.533 -3.771 1.00 86.56 209 PRO A O 1
ATOM 1600 N N . SER A 1 210 ? -12.445 1.389 -5.148 1.00 86.69 210 SER A N 1
ATOM 1601 C CA . SER A 1 210 ? -12.300 0.418 -6.227 1.00 86.69 210 SER A CA 1
ATOM 1602 C C . SER A 1 210 ? -11.059 0.630 -7.096 1.00 86.69 210 SER A C 1
ATOM 1604 O O . SER A 1 210 ? -10.728 -0.259 -7.867 1.00 86.69 210 SER A O 1
ATOM 1606 N N . LEU A 1 211 ? -10.366 1.774 -6.990 1.00 85.44 211 LEU A N 1
ATOM 1607 C CA . LEU A 1 211 ? -9.366 2.179 -7.987 1.00 85.44 211 LEU A CA 1
ATOM 1608 C C . LEU A 1 211 ? -8.217 1.173 -8.134 1.00 85.44 211 LEU A C 1
ATOM 1610 O O . LEU A 1 211 ? -7.758 0.925 -9.242 1.00 85.44 211 LEU A O 1
ATOM 1614 N N . LEU A 1 212 ? -7.723 0.627 -7.020 1.00 84.69 212 LEU A N 1
ATOM 1615 C CA . LEU A 1 212 ? -6.583 -0.290 -7.025 1.00 84.69 212 LEU A CA 1
ATOM 1616 C C . LEU A 1 212 ? -6.976 -1.734 -6.718 1.00 84.69 212 LEU A C 1
ATOM 1618 O O . LEU A 1 212 ? -6.085 -2.553 -6.538 1.00 84.69 212 LEU A O 1
ATOM 1622 N N . THR A 1 213 ? -8.254 -2.093 -6.627 1.00 84.75 213 THR A N 1
ATOM 1623 C CA . THR A 1 213 ? -8.645 -3.475 -6.290 1.00 84.75 213 THR A CA 1
ATOM 1624 C C . THR A 1 213 ? -8.979 -4.286 -7.541 1.00 84.75 213 THR A C 1
ATOM 1626 O O . THR A 1 213 ? -9.685 -3.784 -8.410 1.00 84.75 213 THR A O 1
ATOM 1629 N N . PRO A 1 214 ? -8.501 -5.543 -7.657 1.00 81.25 214 PRO A N 1
ATOM 1630 C CA . PRO A 1 214 ? -8.850 -6.423 -8.777 1.00 81.25 214 PRO A CA 1
ATOM 1631 C C . PRO A 1 214 ? -10.344 -6.783 -8.819 1.00 81.25 214 PRO A C 1
ATOM 1633 O O . PRO A 1 214 ? -10.826 -7.283 -9.830 1.00 81.25 214 PRO A O 1
ATOM 1636 N N . VAL A 1 215 ? -11.068 -6.551 -7.720 1.00 85.12 215 VAL A N 1
ATOM 1637 C CA . VAL A 1 215 ? -12.507 -6.790 -7.592 1.00 85.12 215 VAL A CA 1
ATOM 1638 C C . VAL A 1 215 ? -13.197 -5.472 -7.229 1.00 85.12 215 VAL A C 1
ATOM 1640 O O . VAL A 1 215 ? -12.799 -4.858 -6.233 1.00 85.12 215 VAL A O 1
ATOM 1643 N N . PRO A 1 216 ? -14.233 -5.031 -7.968 1.00 85.44 216 PRO A N 1
ATOM 1644 C CA . PRO A 1 216 ? -14.943 -3.796 -7.657 1.00 85.44 216 PRO A CA 1
ATOM 1645 C C . PRO A 1 216 ? -15.540 -3.797 -6.246 1.00 85.44 216 PRO A C 1
ATOM 1647 O O . PRO A 1 216 ? -16.211 -4.743 -5.829 1.00 85.44 216 PRO A O 1
ATOM 1650 N N . TYR A 1 217 ? -15.337 -2.701 -5.519 1.00 85.31 217 TYR A N 1
ATOM 1651 C CA . TYR A 1 217 ? -15.962 -2.464 -4.225 1.00 85.31 217 TYR A CA 1
ATOM 1652 C C . TYR A 1 217 ? -17.319 -1.771 -4.423 1.00 85.31 217 TYR A C 1
ATOM 1654 O O . TYR A 1 217 ? -17.390 -0.669 -4.965 1.00 85.31 217 TYR A O 1
ATOM 1662 N N . THR A 1 218 ? -18.407 -2.419 -3.997 1.00 85.81 218 THR A N 1
ATOM 1663 C CA . THR A 1 218 ? -19.788 -1.992 -4.310 1.00 85.81 218 THR A CA 1
ATOM 1664 C C . THR A 1 218 ? -20.551 -1.406 -3.124 1.00 85.81 218 THR A C 1
ATOM 1666 O O . THR A 1 218 ? -21.655 -0.887 -3.290 1.00 85.81 218 THR A O 1
ATOM 1669 N N . LYS A 1 219 ? -19.997 -1.488 -1.911 1.00 85.50 219 LYS A N 1
ATOM 1670 C CA . LYS A 1 219 ? -20.675 -1.016 -0.701 1.00 85.50 219 LYS A CA 1
ATOM 1671 C C . LYS A 1 219 ? -20.537 0.504 -0.558 1.00 85.50 219 LYS A C 1
ATOM 1673 O O . LYS A 1 219 ? -19.475 1.051 -0.860 1.00 85.50 219 LYS A O 1
ATOM 1678 N N . PRO A 1 220 ? -21.574 1.210 -0.076 1.00 86.31 220 PRO A N 1
ATOM 1679 C CA . PRO A 1 220 ? -21.427 2.614 0.282 1.00 86.31 220 PRO A CA 1
ATOM 1680 C C . PRO A 1 220 ? -20.450 2.752 1.456 1.00 86.31 220 PRO A C 1
ATOM 1682 O O . PRO A 1 220 ? -20.444 1.927 2.368 1.00 86.31 220 PRO A O 1
ATOM 1685 N N . LEU A 1 221 ? -19.625 3.798 1.428 1.00 84.50 221 LEU A N 1
ATOM 1686 C CA . LEU A 1 221 ? -18.675 4.076 2.502 1.00 84.50 221 LEU A CA 1
ATOM 1687 C C . LEU A 1 221 ? -19.380 4.669 3.722 1.00 84.50 221 LEU A C 1
ATOM 1689 O O . LEU A 1 221 ? -20.007 5.727 3.635 1.00 84.50 221 LEU A O 1
ATOM 1693 N N . GLU A 1 222 ? -19.200 4.034 4.876 1.00 88.44 222 GLU A N 1
ATOM 1694 C CA . GLU A 1 222 ? -19.652 4.544 6.169 1.00 88.44 222 GLU A CA 1
ATOM 1695 C C . GLU A 1 222 ? -18.531 5.334 6.855 1.00 88.44 222 GLU A C 1
ATOM 1697 O O . GLU A 1 222 ? -17.897 4.872 7.804 1.00 88.44 222 GLU A O 1
ATOM 1702 N N . THR A 1 223 ? -18.255 6.541 6.357 1.00 87.69 223 THR A N 1
ATOM 1703 C CA . THR A 1 223 ? -17.248 7.440 6.942 1.00 87.69 223 THR A CA 1
ATOM 1704 C C . THR A 1 223 ? -17.922 8.562 7.725 1.00 87.69 223 THR A C 1
ATOM 1706 O O . THR A 1 223 ? -18.638 9.394 7.165 1.00 87.69 223 THR A O 1
ATOM 1709 N N . VAL A 1 224 ? -17.635 8.648 9.024 1.00 88.88 224 VAL A N 1
ATOM 1710 C CA . VAL A 1 224 ? -18.041 9.793 9.849 1.00 88.88 224 VAL A CA 1
ATOM 1711 C C . VAL A 1 224 ? -17.164 10.996 9.511 1.00 88.88 224 VAL A C 1
ATOM 1713 O O . VAL A 1 224 ? -15.940 10.929 9.609 1.00 88.88 224 VAL A O 1
ATOM 1716 N N . ARG A 1 225 ? -17.777 12.108 9.097 1.00 86.19 225 ARG A N 1
ATOM 1717 C CA . ARG A 1 225 ? -17.061 13.351 8.780 1.00 86.19 225 ARG A CA 1
ATOM 1718 C C . ARG A 1 225 ? -16.931 14.238 10.018 1.00 86.19 225 ARG A C 1
ATOM 1720 O O . ARG A 1 225 ? -17.868 14.363 10.799 1.00 86.19 225 ARG A O 1
ATOM 1727 N N . GLY A 1 226 ? -15.789 14.912 10.148 1.00 87.62 226 GLY A N 1
ATOM 1728 C CA . GLY A 1 226 ? -15.533 15.868 11.227 1.00 87.62 226 GLY A CA 1
ATOM 1729 C C . GLY A 1 226 ? -15.178 15.214 12.565 1.00 87.62 226 GLY A C 1
ATOM 1730 O O . GLY A 1 226 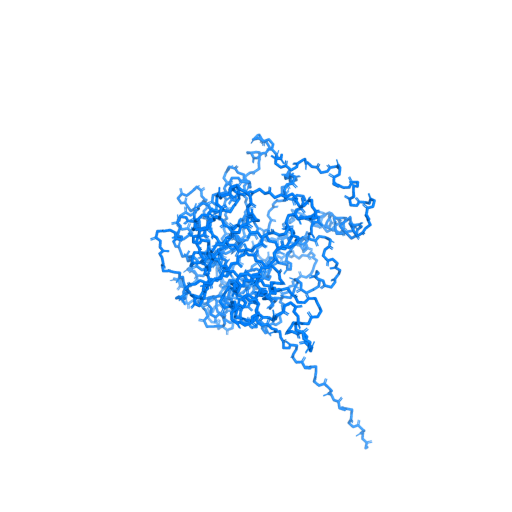? -14.559 14.150 12.606 1.00 87.62 226 GLY A O 1
ATOM 1731 N N . ILE A 1 227 ? -15.528 15.898 13.657 1.00 94.69 227 ILE A N 1
ATOM 1732 C CA . ILE A 1 227 ? -15.219 15.488 15.034 1.00 94.69 227 ILE A CA 1
ATOM 1733 C C . ILE A 1 227 ? -16.326 14.567 15.540 1.00 94.69 227 ILE A C 1
ATOM 1735 O O . ILE A 1 227 ? -17.497 14.943 15.516 1.00 94.69 227 ILE A O 1
ATOM 1739 N N . HIS A 1 228 ? -15.964 13.396 16.052 1.00 95.00 228 HIS A N 1
ATOM 1740 C CA . HIS A 1 228 ? -16.917 12.448 16.623 1.00 95.00 228 HIS A CA 1
ATOM 1741 C C . HIS A 1 228 ? -16.286 11.639 17.757 1.00 95.00 228 HIS A C 1
ATOM 1743 O O . HIS A 1 228 ? -15.072 11.648 17.952 1.00 95.00 228 HIS A O 1
ATOM 1749 N N . ARG A 1 229 ? -17.117 10.943 18.535 1.00 95.25 229 ARG A N 1
ATOM 1750 C CA . ARG A 1 229 ? -16.656 10.064 19.611 1.00 95.25 229 ARG A CA 1
ATOM 1751 C C . ARG A 1 229 ? -16.979 8.622 19.256 1.00 95.25 229 ARG A C 1
ATOM 1753 O O . ARG A 1 229 ? -18.145 8.271 19.143 1.00 95.25 229 ARG A O 1
ATOM 1760 N N . HIS A 1 230 ? -15.946 7.810 19.109 1.00 94.81 230 HIS A N 1
ATOM 1761 C CA . HIS A 1 230 ? -16.062 6.371 18.950 1.00 94.81 230 HIS A CA 1
ATOM 1762 C C . HIS A 1 230 ? -16.132 5.709 20.340 1.00 94.81 230 HIS A C 1
ATOM 1764 O O . HIS A 1 230 ? -15.322 6.059 21.207 1.00 94.81 230 HIS A O 1
ATOM 1770 N N . PRO A 1 231 ? -17.036 4.738 20.574 1.00 92.50 231 PRO A N 1
ATOM 1771 C CA . PRO A 1 231 ? -17.247 4.128 21.893 1.00 92.50 231 PRO A CA 1
ATOM 1772 C C . PRO A 1 231 ? -15.976 3.485 22.467 1.00 92.50 231 PRO A C 1
ATOM 1774 O O . PRO A 1 231 ? -15.668 3.661 23.642 1.00 92.50 231 PRO A O 1
ATOM 1777 N N . VAL A 1 232 ? -15.200 2.803 21.618 1.00 95.25 232 VAL A N 1
ATOM 1778 C CA . VAL A 1 232 ? -13.930 2.157 21.999 1.00 95.25 232 VAL A CA 1
ATOM 1779 C C . VAL A 1 232 ? -12.705 3.080 21.872 1.00 95.25 232 VAL A C 1
ATOM 1781 O O . VAL A 1 232 ? -11.866 3.133 22.768 1.00 95.25 232 VAL A O 1
ATOM 1784 N N . LEU A 1 233 ? -12.572 3.812 20.760 1.00 95.25 233 LEU A N 1
ATOM 1785 C CA . LEU A 1 233 ? -11.342 4.538 20.420 1.00 95.25 233 LEU A CA 1
ATOM 1786 C C . LEU A 1 233 ? -11.266 5.963 20.991 1.00 95.25 233 LEU A C 1
ATOM 1788 O O . LEU A 1 233 ? -10.179 6.545 21.005 1.00 95.25 233 LEU A O 1
ATOM 1792 N N . GLY A 1 234 ? -12.374 6.501 21.511 1.00 94.94 234 GLY A N 1
ATOM 1793 C CA . GLY A 1 234 ? -12.434 7.826 22.124 1.00 94.94 234 GLY A CA 1
ATOM 1794 C C . GLY A 1 234 ? -12.792 8.938 21.137 1.00 94.94 234 GLY A C 1
ATOM 1795 O O . GLY A 1 234 ? -13.563 8.732 20.206 1.00 94.94 234 GLY A O 1
ATOM 1796 N N . LEU A 1 235 ? -12.298 10.153 21.384 1.00 96.19 235 LEU A N 1
ATOM 1797 C CA . LEU A 1 235 ? -12.576 11.317 20.538 1.00 96.19 235 LEU A CA 1
ATOM 1798 C C . LEU A 1 235 ? -11.661 11.304 19.304 1.00 96.19 235 LEU A C 1
ATOM 1800 O O . LEU A 1 235 ? -10.438 11.256 19.437 1.00 96.19 235 LEU A O 1
ATOM 1804 N N . LEU A 1 236 ? -12.271 11.363 18.124 1.00 94.88 236 LEU A N 1
ATOM 1805 C CA . LEU A 1 236 ? -11.641 11.189 16.821 1.00 94.88 236 LEU A CA 1
ATOM 1806 C C . LEU A 1 236 ? -11.997 12.344 15.879 1.00 94.88 236 LEU A C 1
ATOM 1808 O O . LEU A 1 236 ? -13.047 12.981 16.005 1.00 94.88 236 LEU A O 1
ATOM 1812 N N . THR A 1 237 ? -11.129 12.596 14.906 1.00 92.56 237 THR A N 1
ATOM 1813 C CA . THR A 1 237 ? -11.334 13.604 13.864 1.00 92.56 237 THR A CA 1
ATOM 1814 C C . THR A 1 237 ? -10.864 13.092 12.506 1.00 92.56 237 THR A C 1
ATOM 1816 O O . THR A 1 237 ? -9.796 12.490 12.386 1.00 92.56 237 THR A O 1
ATOM 1819 N N . LEU A 1 238 ? -11.656 13.354 11.461 1.00 85.75 238 LEU A N 1
ATOM 1820 C CA . LEU A 1 238 ? -11.251 13.129 10.070 1.00 85.75 238 LEU A CA 1
ATOM 1821 C C . LEU A 1 238 ? -10.276 14.232 9.625 1.00 85.75 238 LEU A C 1
ATOM 1823 O O . LEU A 1 238 ? -10.626 15.124 8.856 1.00 85.75 238 LEU A O 1
ATOM 1827 N N . SER A 1 239 ? -9.062 14.200 10.170 1.00 76.56 239 SER A N 1
ATOM 1828 C CA . SER A 1 239 ? -7.974 15.143 9.880 1.00 76.56 239 SER A CA 1
ATOM 1829 C C . SER A 1 239 ? -6.721 14.460 9.332 1.00 76.56 239 SER A C 1
ATOM 1831 O O . SER A 1 239 ? -5.662 15.077 9.340 1.00 76.56 239 SER A O 1
ATOM 1833 N N . SER A 1 240 ? -6.843 13.229 8.824 1.00 72.00 240 SER A N 1
ATOM 1834 C CA . SER A 1 240 ? -5.773 12.529 8.106 1.00 72.00 240 SER A CA 1
ATOM 1835 C C . SER A 1 240 ? -5.894 12.791 6.595 1.00 72.00 240 SER A C 1
ATOM 1837 O O . SER A 1 240 ? -6.791 12.228 5.952 1.00 72.00 240 SER A O 1
ATOM 1839 N N . PRO A 1 241 ? -5.036 13.654 6.002 1.00 64.69 241 PRO A N 1
ATOM 1840 C CA . PRO A 1 241 ? -5.085 13.973 4.576 1.00 64.69 241 PRO A CA 1
ATOM 1841 C C . PRO A 1 241 ? -5.002 12.756 3.636 1.00 64.69 241 PRO A C 1
ATOM 1843 O O . PRO A 1 241 ? -5.700 12.792 2.623 1.00 64.69 241 PRO A O 1
ATOM 1846 N N . PRO A 1 242 ? -4.214 11.692 3.924 1.00 72.12 242 PRO A N 1
ATOM 1847 C CA . PRO A 1 242 ? -4.116 10.538 3.037 1.00 72.12 242 PRO A CA 1
ATOM 1848 C C . PRO A 1 242 ? -5.179 9.446 3.263 1.00 72.12 242 PRO A C 1
ATOM 1850 O O . PRO A 1 242 ? -5.133 8.416 2.592 1.00 72.12 242 PRO A O 1
ATOM 1853 N N . SER A 1 243 ? -6.123 9.631 4.196 1.00 77.50 243 SER A N 1
ATOM 1854 C CA . SER A 1 243 ? -7.052 8.571 4.640 1.00 77.50 243 SER A CA 1
ATOM 1855 C C . SER A 1 243 ? -7.841 7.905 3.506 1.00 77.50 243 SER A C 1
ATOM 1857 O O . SER A 1 243 ? -8.019 6.686 3.499 1.00 77.50 243 SER A O 1
ATOM 1859 N N . ASP A 1 244 ? -8.271 8.676 2.506 1.00 79.62 244 ASP A N 1
ATOM 1860 C CA . ASP A 1 244 ? -8.982 8.128 1.350 1.00 79.62 244 ASP A CA 1
ATOM 1861 C C . ASP A 1 244 ? -8.075 7.273 0.450 1.00 79.62 244 ASP A C 1
ATOM 1863 O O . ASP A 1 244 ? -8.533 6.281 -0.110 1.00 79.62 244 ASP A O 1
ATOM 1867 N N . GLN A 1 245 ? -6.785 7.603 0.346 1.00 80.44 245 GLN A N 1
ATOM 1868 C CA . GLN A 1 245 ? -5.819 6.816 -0.429 1.00 80.44 245 GLN A CA 1
ATOM 1869 C C . GLN A 1 245 ? -5.367 5.566 0.328 1.00 80.44 245 GLN A C 1
ATOM 1871 O O . GLN A 1 245 ? -5.236 4.498 -0.270 1.00 80.44 245 GLN A O 1
ATOM 1876 N N . ALA A 1 246 ? -5.190 5.680 1.645 1.00 85.38 246 ALA A N 1
ATOM 1877 C CA . ALA A 1 246 ? -4.958 4.543 2.529 1.00 85.38 246 ALA A CA 1
ATOM 1878 C C . ALA A 1 246 ? -6.083 3.502 2.375 1.00 85.38 246 ALA A C 1
ATOM 1880 O O . ALA A 1 246 ? -5.819 2.311 2.197 1.00 85.38 246 ALA A O 1
ATOM 1881 N N . ARG A 1 247 ? -7.342 3.960 2.287 1.00 89.31 247 ARG A N 1
ATOM 1882 C CA . ARG A 1 247 ? -8.499 3.097 2.006 1.00 89.31 247 ARG A CA 1
ATOM 1883 C C . ARG A 1 247 ? -8.375 2.333 0.686 1.00 89.31 247 ARG A C 1
ATOM 1885 O O . ARG A 1 247 ? -8.709 1.154 0.622 1.00 89.31 247 ARG A O 1
ATOM 1892 N N . THR A 1 248 ? -7.895 2.977 -0.368 1.00 89.00 248 THR A N 1
ATOM 1893 C CA . THR A 1 248 ? -7.704 2.329 -1.671 1.00 89.00 248 THR A CA 1
ATOM 1894 C C . THR A 1 248 ? -6.654 1.209 -1.603 1.00 89.00 248 THR A C 1
ATOM 1896 O O . THR A 1 248 ? -6.831 0.159 -2.221 1.00 89.00 248 THR A O 1
ATOM 1899 N N . LEU A 1 249 ? -5.592 1.383 -0.810 1.00 88.88 249 LEU A N 1
ATOM 1900 C CA . LEU A 1 249 ? -4.539 0.374 -0.633 1.00 88.88 249 LEU A CA 1
ATOM 1901 C C . LEU A 1 249 ? -5.013 -0.835 0.181 1.00 88.88 249 LEU A C 1
ATOM 1903 O O . LEU A 1 249 ? -4.818 -1.969 -0.250 1.00 88.88 249 LEU A O 1
ATOM 1907 N N . ILE A 1 250 ? -5.698 -0.621 1.306 1.00 91.62 250 ILE A N 1
ATOM 1908 C CA . ILE A 1 250 ? -6.238 -1.735 2.104 1.00 91.62 250 ILE A CA 1
ATOM 1909 C C . ILE A 1 250 ? -7.370 -2.471 1.366 1.00 91.62 250 ILE A C 1
ATOM 1911 O O . ILE A 1 250 ? -7.498 -3.689 1.472 1.00 91.62 250 ILE A O 1
ATOM 1915 N N . ASN A 1 251 ? -8.149 -1.775 0.529 1.00 92.00 251 ASN A N 1
ATOM 1916 C CA . ASN A 1 251 ? -9.129 -2.427 -0.342 1.00 92.00 251 ASN A CA 1
ATOM 1917 C C . ASN A 1 251 ? -8.479 -3.232 -1.468 1.00 92.00 251 ASN A C 1
ATOM 1919 O O . ASN A 1 251 ? -9.035 -4.250 -1.878 1.00 92.00 251 ASN A O 1
ATOM 1923 N N . ARG A 1 252 ? -7.285 -2.845 -1.941 1.00 91.12 252 ARG A N 1
ATOM 1924 C CA . ARG A 1 252 ? -6.495 -3.716 -2.819 1.00 91.12 252 ARG A CA 1
ATOM 1925 C C . ARG A 1 252 ? -6.151 -5.024 -2.112 1.00 91.12 252 ARG A C 1
ATOM 1927 O O . ARG A 1 252 ? -6.324 -6.070 -2.727 1.00 91.12 252 ARG A O 1
ATOM 1934 N N . SER A 1 253 ? -5.732 -4.989 -0.845 1.00 92.06 253 SER A N 1
ATOM 1935 C CA . SER A 1 253 ? -5.493 -6.206 -0.052 1.00 92.06 253 SER A CA 1
ATOM 1936 C C . SER A 1 253 ? -6.741 -7.083 0.039 1.00 92.06 253 SER A C 1
ATOM 1938 O O . SER A 1 253 ? -6.677 -8.272 -0.267 1.00 92.06 253 SER A O 1
ATOM 1940 N N . TRP A 1 254 ? -7.892 -6.489 0.364 1.00 93.88 254 TRP A N 1
ATOM 1941 C CA . TRP A 1 254 ? -9.186 -7.179 0.371 1.00 93.88 254 TRP A CA 1
ATOM 1942 C C . TRP A 1 254 ? -9.495 -7.851 -0.977 1.00 93.88 254 TRP A C 1
ATOM 1944 O O . TRP A 1 254 ? -9.832 -9.035 -1.023 1.00 93.88 254 TRP A O 1
ATOM 1954 N N . GLY A 1 255 ? -9.324 -7.125 -2.086 1.00 91.06 255 GLY A N 1
ATOM 1955 C CA . GLY A 1 255 ? -9.552 -7.646 -3.432 1.00 91.06 255 GLY A CA 1
ATOM 1956 C C . GLY A 1 255 ? -8.588 -8.767 -3.821 1.00 91.06 255 GLY A C 1
ATOM 1957 O O . GLY A 1 255 ? -9.023 -9.777 -4.370 1.00 91.06 255 GLY A O 1
ATOM 1958 N N . LEU A 1 256 ? -7.297 -8.629 -3.498 1.00 88.69 256 LEU A N 1
ATOM 1959 C CA . LEU A 1 256 ? -6.279 -9.663 -3.732 1.00 88.69 256 LEU A CA 1
ATOM 1960 C C . LEU A 1 256 ? -6.608 -10.966 -2.991 1.00 88.69 256 LEU A C 1
ATOM 1962 O O . LEU A 1 256 ? -6.369 -12.047 -3.519 1.00 88.69 256 LEU A O 1
ATOM 1966 N N . LEU A 1 257 ? -7.205 -10.871 -1.801 1.00 90.50 257 LEU A N 1
ATOM 1967 C CA . LEU A 1 257 ? -7.627 -12.021 -0.998 1.00 90.50 257 LEU A CA 1
ATOM 1968 C C . LEU A 1 257 ? -8.955 -12.655 -1.460 1.00 90.50 257 LEU A C 1
ATOM 1970 O O . LEU A 1 257 ? -9.450 -13.565 -0.795 1.00 90.50 257 LEU A O 1
ATOM 1974 N N . GLY A 1 258 ? -9.542 -12.200 -2.572 1.00 90.12 258 GLY A N 1
ATOM 1975 C CA . GLY A 1 258 ? -10.795 -12.731 -3.127 1.00 90.12 258 GLY A CA 1
ATOM 1976 C C . GLY A 1 258 ? -12.031 -11.864 -2.871 1.00 90.12 258 GLY A C 1
ATOM 1977 O O . GLY A 1 258 ? -13.152 -12.299 -3.139 1.00 90.12 258 GLY A O 1
ATOM 1978 N N . GLY A 1 259 ? -11.857 -10.643 -2.357 1.00 92.06 259 GLY A N 1
ATOM 1979 C CA . GLY A 1 259 ? -12.932 -9.668 -2.202 1.00 92.06 259 GLY A CA 1
ATOM 1980 C C . GLY A 1 259 ? -14.065 -10.180 -1.297 1.00 92.06 259 GLY A C 1
ATOM 1981 O O . GLY A 1 259 ? -13.796 -10.555 -0.153 1.00 92.06 259 GLY A O 1
ATOM 1982 N N . PRO A 1 260 ? -15.328 -10.233 -1.765 1.00 92.25 260 PRO A N 1
ATOM 1983 C CA . PRO A 1 260 ? -16.460 -10.711 -0.963 1.00 92.25 260 PRO A CA 1
ATOM 1984 C C . PRO A 1 260 ? -16.292 -12.118 -0.371 1.00 92.25 260 PRO A C 1
ATOM 1986 O O . PRO A 1 260 ? -16.761 -12.383 0.739 1.00 92.25 260 PRO A O 1
ATOM 1989 N N . GLU A 1 261 ? -15.586 -12.996 -1.087 1.00 91.50 261 GLU A N 1
ATOM 1990 C CA . GLU A 1 261 ? -15.323 -14.382 -0.678 1.00 91.50 261 GLU A CA 1
ATOM 1991 C C . GLU A 1 261 ? -14.045 -14.531 0.157 1.00 91.50 261 GLU A C 1
ATOM 1993 O O . GLU A 1 261 ? -13.708 -15.630 0.596 1.00 91.50 261 GLU A O 1
ATOM 1998 N N . SER A 1 262 ? -13.328 -13.430 0.398 1.00 91.94 262 SER A N 1
ATOM 1999 C CA . SER A 1 262 ? -12.134 -13.437 1.235 1.00 91.94 262 SER A CA 1
ATOM 2000 C C . SER A 1 262 ? -12.458 -13.757 2.695 1.00 91.94 262 SER A C 1
ATOM 2002 O O . SER A 1 262 ? -13.589 -13.623 3.176 1.00 91.94 262 SER A O 1
ATOM 2004 N N . SER A 1 263 ? -11.407 -14.091 3.442 1.00 89.56 263 SER A N 1
ATOM 2005 C CA . SER A 1 263 ? -11.446 -14.222 4.900 1.00 89.56 263 SER A CA 1
ATOM 2006 C C . SER A 1 263 ? -11.889 -12.937 5.612 1.00 89.56 263 SER A C 1
ATOM 2008 O O . SER A 1 263 ? -12.405 -13.007 6.727 1.00 89.56 263 SER A O 1
ATOM 2010 N N . TRP A 1 264 ? -11.713 -11.778 4.970 1.00 94.69 264 TRP A N 1
ATOM 2011 C CA . TRP A 1 264 ? -12.108 -10.473 5.497 1.00 94.69 264 TRP A CA 1
ATOM 2012 C C . TRP A 1 264 ? -13.610 -10.234 5.332 1.00 94.69 264 TRP A C 1
ATOM 2014 O O . TRP A 1 264 ? -14.225 -9.639 6.208 1.00 94.69 264 TRP A O 1
ATOM 2024 N N . GLY A 1 265 ? -14.212 -10.777 4.271 1.00 94.06 265 GLY A N 1
ATOM 2025 C CA . GLY A 1 265 ? -15.655 -10.803 4.058 1.00 94.06 265 GLY A CA 1
ATOM 2026 C C . GLY A 1 265 ? -16.220 -9.669 3.194 1.00 94.06 265 GLY A C 1
ATOM 2027 O O . GLY A 1 265 ? -15.507 -8.752 2.785 1.00 94.06 265 GLY A O 1
ATOM 2028 N N . PRO A 1 266 ? -17.528 -9.733 2.884 1.00 94.06 266 PRO A N 1
ATOM 2029 C CA . PRO A 1 266 ? -18.183 -8.862 1.904 1.00 94.06 266 PRO A CA 1
ATOM 2030 C C . PRO A 1 266 ? -18.556 -7.473 2.429 1.00 94.06 266 PRO A C 1
ATOM 2032 O O . PRO A 1 266 ? -18.909 -6.599 1.638 1.00 94.06 266 PRO A O 1
ATOM 2035 N N . ASN A 1 267 ? -18.519 -7.276 3.748 1.00 93.62 267 ASN A N 1
ATOM 2036 C CA . ASN A 1 267 ? -18.866 -6.015 4.402 1.00 93.62 267 ASN A CA 1
ATOM 2037 C C . ASN A 1 267 ? -17.644 -5.331 5.031 1.00 93.62 267 ASN A C 1
ATOM 2039 O O . ASN A 1 267 ? -17.816 -4.405 5.825 1.00 93.62 267 ASN A O 1
ATOM 2043 N N . PHE A 1 268 ? -16.430 -5.777 4.683 1.00 95.44 268 PHE A N 1
ATOM 2044 C CA . PHE A 1 268 ? -15.207 -5.159 5.171 1.00 95.44 268 PHE A CA 1
ATOM 2045 C C . PHE A 1 268 ? -15.148 -3.687 4.755 1.00 95.44 268 PHE A C 1
ATOM 2047 O O . PHE A 1 268 ? -15.250 -3.377 3.569 1.00 95.44 268 PHE A O 1
ATOM 2054 N N . GLN A 1 269 ? -14.970 -2.783 5.718 1.00 94.06 269 GLN A N 1
ATOM 2055 C CA . GLN A 1 269 ? -14.760 -1.358 5.451 1.00 94.06 269 GLN A CA 1
ATOM 2056 C C . GLN A 1 269 ? -13.575 -0.836 6.245 1.00 94.06 269 GLN A C 1
ATOM 2058 O O . GLN A 1 269 ? -13.353 -1.259 7.375 1.00 94.06 269 GLN A O 1
ATOM 2063 N N . TYR A 1 270 ? -12.877 0.157 5.701 1.00 93.88 270 TYR A N 1
ATOM 2064 C CA . TYR A 1 270 ? -11.784 0.824 6.395 1.00 93.88 270 TYR A CA 1
ATOM 2065 C C . TYR A 1 270 ? -12.017 2.327 6.530 1.00 93.88 270 TYR A C 1
ATOM 2067 O O . TYR A 1 270 ? -12.323 3.023 5.554 1.00 93.88 270 TYR A O 1
ATOM 2075 N N . ASN A 1 271 ? -11.806 2.829 7.744 1.00 92.81 271 ASN A N 1
ATOM 2076 C CA . ASN A 1 271 ? -11.747 4.249 8.049 1.00 92.81 271 ASN A CA 1
ATOM 2077 C C . ASN A 1 271 ? -10.544 4.554 8.940 1.00 92.81 271 ASN A C 1
ATOM 2079 O O . ASN A 1 271 ? -10.227 3.791 9.850 1.00 92.81 271 ASN A O 1
ATOM 2083 N N . GLU A 1 272 ? -9.929 5.711 8.722 1.00 91.44 272 GLU A N 1
ATOM 2084 C CA . GLU A 1 272 ? -8.824 6.210 9.533 1.00 91.44 272 GLU A CA 1
ATOM 2085 C C . GLU A 1 272 ? -9.172 7.575 10.116 1.00 91.44 272 GLU A C 1
ATOM 2087 O O . GLU A 1 272 ? -9.682 8.456 9.416 1.00 91.44 272 GLU A O 1
ATOM 2092 N N . TYR A 1 273 ? -8.862 7.755 11.397 1.00 92.44 273 TYR A N 1
ATOM 2093 C CA . TYR A 1 273 ? -9.056 9.007 12.108 1.00 92.44 273 TYR A CA 1
ATOM 2094 C C . TYR A 1 273 ? -7.869 9.331 12.999 1.00 92.44 273 TYR A C 1
ATOM 2096 O O . TYR A 1 273 ? -7.234 8.453 13.581 1.00 92.44 273 TYR A O 1
ATOM 2104 N N . GLU A 1 274 ? -7.622 10.621 13.178 1.00 92.19 274 GLU A N 1
ATOM 2105 C CA . GLU A 1 274 ? -6.645 11.099 14.143 1.00 92.19 274 GLU A CA 1
ATOM 2106 C C . GLU A 1 274 ? -7.303 11.234 15.518 1.00 92.19 274 GLU A C 1
ATOM 2108 O O . GLU A 1 274 ? -8.452 11.679 15.651 1.00 92.19 274 GLU A O 1
ATOM 2113 N N . ARG A 1 275 ? -6.569 10.845 16.557 1.00 93.19 275 ARG A N 1
ATOM 2114 C CA . ARG A 1 275 ? -6.990 11.011 17.941 1.00 93.19 275 ARG A CA 1
ATOM 2115 C C . ARG A 1 275 ? -7.037 12.488 18.328 1.00 93.19 275 ARG A C 1
ATOM 2117 O O . ARG A 1 275 ? -6.170 13.279 17.975 1.00 93.19 275 ARG A O 1
ATOM 2124 N N . ALA A 1 276 ? -8.013 12.847 19.156 1.00 92.81 276 ALA A N 1
ATOM 2125 C CA . ALA A 1 276 ? -8.020 14.119 19.863 1.00 92.81 276 ALA A CA 1
ATOM 2126 C C . ALA A 1 276 ? -8.172 13.912 21.375 1.00 92.81 276 ALA A C 1
ATOM 2128 O O . ALA A 1 276 ? -8.997 13.132 21.844 1.00 92.81 276 ALA A O 1
ATOM 2129 N N . HIS A 1 277 ? -7.398 14.654 22.166 1.00 90.12 277 HIS A N 1
ATOM 2130 C CA . HIS A 1 277 ? -7.477 14.595 23.633 1.00 90.12 277 HIS A CA 1
ATOM 2131 C C . HIS A 1 277 ? -8.578 15.496 24.214 1.00 90.12 277 HIS A C 1
ATOM 2133 O O . HIS A 1 277 ? -8.963 15.350 25.372 1.00 90.12 277 HIS A O 1
ATOM 2139 N N . SER A 1 278 ? -9.092 16.435 23.417 1.00 94.75 278 SER A N 1
ATOM 2140 C CA . SER A 1 278 ? -10.177 17.350 23.774 1.00 94.75 278 SER A CA 1
ATOM 2141 C C . SER A 1 278 ? -10.862 17.878 22.511 1.00 94.75 278 SER A C 1
ATOM 2143 O O . SER A 1 278 ? -10.297 17.796 21.422 1.00 94.75 278 SER A O 1
ATOM 2145 N N . TYR A 1 279 ? -12.055 18.467 22.640 1.00 95.38 279 TYR A N 1
ATOM 2146 C CA . TYR A 1 279 ? -12.736 19.104 21.504 1.00 95.38 279 TYR A CA 1
ATOM 2147 C C . TYR A 1 279 ? -11.938 20.271 20.914 1.00 95.38 279 TYR A C 1
ATOM 2149 O O . TYR A 1 279 ? -11.909 20.432 19.698 1.00 95.38 279 TYR A O 1
ATOM 2157 N N . LEU A 1 280 ? -11.243 21.050 21.751 1.00 95.69 280 LEU A N 1
ATOM 2158 C CA . LEU A 1 280 ? -10.345 22.095 21.263 1.00 95.69 280 LEU A CA 1
ATOM 2159 C C . LEU A 1 280 ? -9.183 21.488 20.466 1.00 95.69 280 LEU A C 1
ATOM 2161 O O . LEU A 1 280 ? -8.884 21.966 19.378 1.00 95.69 280 LEU A O 1
ATOM 2165 N N . GLY A 1 281 ? -8.582 20.402 20.963 1.00 93.00 281 GLY A N 1
ATOM 2166 C CA . GLY A 1 281 ? -7.563 19.652 20.224 1.00 93.00 281 GLY A CA 1
ATOM 2167 C C . GLY A 1 281 ? -8.083 19.131 18.883 1.00 93.00 281 GLY A C 1
ATOM 2168 O O . GLY A 1 281 ? -7.414 19.275 17.869 1.00 93.00 281 GLY A O 1
ATOM 2169 N N . ALA A 1 282 ? -9.316 18.623 18.845 1.00 93.12 282 ALA A N 1
ATOM 2170 C CA . ALA A 1 282 ? -9.946 18.160 17.611 1.00 93.12 282 ALA A CA 1
ATOM 2171 C C . ALA A 1 282 ? -10.144 19.298 16.588 1.00 93.12 282 ALA A C 1
ATOM 2173 O O . ALA A 1 282 ? -9.880 19.117 15.401 1.00 93.12 282 ALA A O 1
ATOM 2174 N N . ILE A 1 283 ? -10.548 20.491 17.043 1.00 94.31 283 ILE A N 1
ATOM 2175 C CA . ILE A 1 283 ? -10.632 21.686 16.188 1.00 94.31 283 ILE A CA 1
ATOM 2176 C C . ILE A 1 283 ? -9.244 22.066 15.660 1.00 94.31 283 ILE A C 1
ATOM 2178 O O . ILE A 1 283 ? -9.102 22.332 14.468 1.00 94.31 283 ILE A O 1
ATOM 2182 N N . LEU A 1 284 ? -8.217 22.062 16.515 1.00 92.88 284 LEU A N 1
ATOM 2183 C CA . LEU A 1 284 ? -6.842 22.365 16.107 1.00 92.88 284 LEU A CA 1
ATOM 2184 C C . LEU A 1 284 ? -6.317 21.362 15.071 1.00 92.88 284 LEU A C 1
ATOM 2186 O O . LEU A 1 284 ? -5.698 21.780 14.095 1.00 92.88 284 LEU A O 1
ATOM 2190 N N . ASN A 1 285 ? -6.621 20.071 15.223 1.00 91.19 285 ASN A N 1
ATOM 2191 C CA . ASN A 1 285 ? -6.271 19.036 14.249 1.00 91.19 285 ASN A CA 1
ATOM 2192 C C . ASN A 1 285 ? -6.944 19.283 12.891 1.00 91.19 285 ASN A C 1
ATOM 2194 O O . ASN A 1 285 ? -6.277 19.225 11.858 1.00 91.19 285 ASN A O 1
ATOM 2198 N N . LEU A 1 286 ? -8.237 19.632 12.875 1.00 90.19 286 LEU A N 1
ATOM 2199 C CA . LEU A 1 286 ? -8.936 19.998 11.637 1.00 90.19 286 LEU A CA 1
ATOM 2200 C C . LEU A 1 286 ? -8.320 21.232 10.976 1.00 90.19 286 LEU A C 1
ATOM 2202 O O . LEU A 1 286 ? -8.046 21.207 9.778 1.00 90.19 286 LEU A O 1
ATOM 2206 N N . VAL A 1 287 ? -8.070 22.296 11.743 1.00 91.75 287 VAL A N 1
ATOM 2207 C CA . VAL A 1 287 ? -7.433 23.517 11.226 1.00 91.75 287 VAL A CA 1
ATOM 2208 C C . VAL A 1 287 ? -6.062 23.191 10.633 1.00 91.75 287 VAL A C 1
ATOM 2210 O O . VAL A 1 287 ? -5.777 23.594 9.508 1.00 91.75 287 VAL A O 1
ATOM 2213 N N . ARG A 1 288 ? -5.238 22.406 11.338 1.00 90.44 288 ARG A N 1
ATOM 2214 C CA . ARG A 1 288 ? -3.928 21.947 10.856 1.00 90.44 288 ARG A CA 1
ATOM 2215 C C . ARG A 1 288 ? -4.048 21.163 9.547 1.00 90.44 288 ARG A C 1
ATOM 2217 O O . ARG A 1 288 ? -3.315 21.457 8.608 1.00 90.44 288 ARG A O 1
ATOM 2224 N N . CYS A 1 289 ? -4.985 20.220 9.456 1.00 87.81 289 CYS A N 1
ATOM 2225 C CA . CYS A 1 289 ? -5.234 19.450 8.237 1.00 87.81 289 CYS A CA 1
ATOM 2226 C C . CYS A 1 289 ? -5.622 20.355 7.056 1.00 87.81 289 CYS A C 1
ATOM 2228 O O . CYS A 1 289 ? -5.006 20.275 5.994 1.00 87.81 289 CYS A O 1
ATOM 2230 N N . TYR A 1 290 ? -6.566 21.283 7.247 1.00 88.38 290 TYR A N 1
ATOM 2231 C CA . TYR A 1 290 ? -6.959 22.221 6.191 1.00 88.38 290 TYR A CA 1
ATOM 2232 C C . TYR A 1 290 ? -5.822 23.157 5.772 1.00 88.38 290 TYR A C 1
ATOM 2234 O O . TYR A 1 290 ? -5.700 23.454 4.586 1.00 88.38 290 TYR A O 1
ATOM 2242 N N . LEU A 1 291 ? -4.964 23.588 6.701 1.00 89.19 291 LEU A N 1
ATOM 2243 C CA . LEU A 1 291 ? -3.772 24.373 6.371 1.00 89.19 291 LEU A CA 1
ATOM 2244 C C . LEU A 1 291 ? -2.782 23.568 5.520 1.00 89.19 291 LEU A C 1
ATOM 2246 O O . LEU A 1 291 ? -2.269 24.095 4.535 1.00 89.19 291 LEU A O 1
ATOM 2250 N N . ILE A 1 292 ? -2.552 22.293 5.851 1.00 85.38 292 ILE A N 1
ATOM 2251 C CA . ILE A 1 292 ? -1.698 21.393 5.061 1.00 85.38 292 ILE A CA 1
ATOM 2252 C C . ILE A 1 292 ? -2.286 21.180 3.660 1.00 85.38 292 ILE A C 1
ATOM 2254 O O . ILE A 1 292 ? -1.573 21.317 2.668 1.00 85.38 292 ILE A O 1
ATOM 2258 N N . LEU A 1 293 ? -3.589 20.905 3.552 1.00 83.88 293 LEU A N 1
ATOM 2259 C CA . LEU A 1 293 ? -4.268 20.729 2.265 1.00 83.88 293 LEU A CA 1
ATOM 2260 C C . LEU A 1 293 ? -4.249 22.009 1.417 1.00 83.88 293 LEU A C 1
ATOM 2262 O O . LEU A 1 293 ? -4.014 21.946 0.208 1.00 83.88 293 LEU A O 1
ATOM 2266 N N . ALA A 1 294 ? -4.449 23.175 2.035 1.00 85.81 294 ALA A N 1
ATOM 2267 C CA . ALA A 1 294 ? -4.352 24.465 1.358 1.00 85.81 294 ALA A CA 1
ATOM 2268 C C . ALA A 1 294 ? -2.923 24.728 0.861 1.00 85.81 294 ALA A C 1
ATOM 2270 O O . ALA A 1 294 ? -2.734 25.123 -0.288 1.00 85.81 294 ALA A O 1
ATOM 2271 N N . MET A 1 295 ? -1.915 24.437 1.690 1.00 85.00 295 MET A N 1
ATOM 2272 C CA . MET A 1 295 ? -0.507 24.513 1.304 1.00 85.00 295 MET A CA 1
ATOM 2273 C C . MET A 1 295 ? -0.217 23.592 0.111 1.00 85.00 295 MET A C 1
ATOM 2275 O O . MET A 1 295 ? 0.348 24.037 -0.885 1.00 85.00 295 MET A O 1
ATOM 2279 N N . PHE A 1 296 ? -0.652 22.332 0.152 1.00 81.31 296 PHE A N 1
ATOM 2280 C CA . PHE A 1 296 ? -0.437 21.392 -0.950 1.00 81.31 296 PHE A CA 1
ATOM 2281 C C . PHE A 1 296 ? -1.198 21.762 -2.225 1.00 81.31 296 PHE A C 1
ATOM 2283 O O . PHE A 1 296 ? -0.668 21.585 -3.319 1.00 81.31 296 PHE A O 1
ATOM 2290 N N . SER A 1 297 ? -2.368 22.388 -2.113 1.00 81.81 297 SER A N 1
ATOM 2291 C CA . SER A 1 297 ? -3.101 22.913 -3.273 1.00 81.81 297 SER A CA 1
ATOM 2292 C C . SER A 1 297 ? -2.322 24.004 -4.023 1.00 81.81 297 SER A C 1
ATOM 2294 O O . SER A 1 297 ? -2.556 24.232 -5.210 1.00 81.81 297 SER A O 1
ATOM 2296 N N . CYS A 1 298 ? -1.360 24.663 -3.370 1.00 86.44 298 CYS A N 1
ATOM 2297 C CA . CYS A 1 298 ? -0.479 25.645 -3.998 1.00 86.44 298 CYS A CA 1
ATOM 2298 C C . CYS A 1 298 ? 0.725 25.017 -4.729 1.00 86.44 298 CYS A C 1
ATOM 2300 O O . CYS A 1 298 ? 1.408 25.721 -5.470 1.00 86.44 298 CYS A O 1
ATOM 2302 N N . VAL A 1 299 ? 0.989 23.709 -4.590 1.00 84.94 299 VAL A N 1
ATOM 2303 C CA . VAL A 1 299 ? 2.122 23.013 -5.249 1.00 84.94 299 VAL A CA 1
ATOM 2304 C C . VAL A 1 299 ? 2.011 23.023 -6.778 1.00 84.94 299 VAL A C 1
ATOM 2306 O O . VAL A 1 299 ? 3.021 22.941 -7.475 1.00 84.94 299 VAL A O 1
ATOM 2309 N N . GLN A 1 300 ? 0.807 23.215 -7.322 1.00 81.38 300 GLN A N 1
ATOM 2310 C CA . GLN A 1 300 ? 0.605 23.420 -8.760 1.00 81.38 300 GLN A CA 1
ATOM 2311 C C . GLN A 1 300 ? 1.332 24.666 -9.304 1.00 81.38 300 GLN A C 1
ATOM 2313 O O . GLN A 1 300 ? 1.660 24.726 -10.489 1.00 81.38 300 GLN A O 1
ATOM 2318 N N . TYR A 1 301 ? 1.630 25.655 -8.454 1.00 86.25 301 TYR A N 1
ATOM 2319 C CA . TYR A 1 301 ? 2.385 26.838 -8.848 1.00 86.25 301 TYR A CA 1
ATOM 2320 C C . TYR A 1 301 ? 3.889 26.567 -8.757 1.00 86.25 301 TYR A C 1
ATOM 2322 O O . TYR A 1 301 ? 4.434 26.359 -7.674 1.00 86.25 301 TYR A O 1
ATOM 2330 N N . ALA A 1 302 ? 4.584 26.628 -9.897 1.00 85.06 302 ALA A N 1
ATOM 2331 C CA . ALA A 1 302 ? 6.003 26.273 -9.995 1.00 85.06 302 ALA A CA 1
ATOM 2332 C C . ALA A 1 302 ? 6.905 27.023 -8.996 1.00 85.06 302 ALA A C 1
ATOM 2334 O O . ALA A 1 302 ? 7.792 26.412 -8.405 1.00 85.06 302 ALA A O 1
ATOM 2335 N N . TRP A 1 303 ? 6.654 28.317 -8.763 1.00 89.19 303 TRP A N 1
ATOM 2336 C CA . TRP A 1 303 ? 7.415 29.126 -7.803 1.00 89.19 303 TRP A CA 1
ATOM 2337 C C . TRP A 1 303 ? 7.228 28.648 -6.357 1.00 89.19 303 TRP A C 1
ATOM 2339 O O . TRP A 1 303 ? 8.181 28.631 -5.582 1.00 89.19 303 TRP A O 1
ATOM 2349 N N . PHE A 1 304 ? 6.013 28.224 -6.003 1.00 88.06 304 PHE A N 1
ATOM 2350 C CA . PHE A 1 304 ? 5.690 27.748 -4.665 1.00 88.06 304 PHE A CA 1
ATOM 2351 C C . PHE A 1 304 ? 6.239 26.340 -4.438 1.00 88.06 304 PHE A C 1
ATOM 2353 O O . PHE A 1 304 ? 6.818 26.060 -3.393 1.00 88.06 304 PHE A O 1
ATOM 2360 N N . ARG A 1 305 ? 6.142 25.469 -5.449 1.00 85.00 305 ARG A N 1
ATOM 2361 C CA . ARG A 1 305 ? 6.779 24.147 -5.435 1.00 85.00 305 ARG A CA 1
ATOM 2362 C C . ARG A 1 305 ? 8.290 24.246 -5.257 1.00 85.00 305 ARG A C 1
ATOM 2364 O O . ARG A 1 305 ? 8.851 23.506 -4.455 1.00 85.00 305 ARG A O 1
ATOM 2371 N N . GLU A 1 306 ? 8.938 25.152 -5.985 1.00 86.00 306 GLU A N 1
ATOM 2372 C CA . GLU A 1 306 ? 10.376 25.406 -5.860 1.00 86.00 306 GLU A CA 1
ATOM 2373 C C . GLU A 1 306 ? 10.723 25.931 -4.460 1.00 86.00 306 GLU A C 1
ATOM 2375 O O . GLU A 1 306 ? 11.661 25.442 -3.837 1.00 86.00 306 GLU A O 1
ATOM 2380 N N . PHE A 1 307 ? 9.928 26.861 -3.922 1.00 88.19 307 PHE A N 1
ATOM 2381 C CA . PHE A 1 307 ? 10.087 27.352 -2.553 1.00 88.19 307 PHE A CA 1
ATOM 2382 C C . PHE A 1 307 ? 9.977 26.226 -1.514 1.00 88.19 307 PHE A C 1
ATOM 2384 O O . PHE A 1 307 ? 10.891 26.053 -0.711 1.00 88.19 307 PHE A O 1
ATOM 2391 N N . LEU A 1 308 ? 8.916 25.412 -1.563 1.00 84.31 308 LEU A N 1
ATOM 2392 C CA . LEU A 1 308 ? 8.749 24.277 -0.650 1.00 84.31 308 LEU A CA 1
ATOM 2393 C C . LEU A 1 308 ? 9.874 23.251 -0.790 1.00 84.31 308 LEU A C 1
ATOM 2395 O O . LEU A 1 308 ? 10.355 22.741 0.214 1.00 84.31 308 LEU A O 1
ATOM 2399 N N . THR A 1 309 ? 10.319 22.976 -2.018 1.00 82.19 309 THR A N 1
ATOM 2400 C CA . THR A 1 309 ? 11.425 22.039 -2.266 1.00 82.19 309 THR A CA 1
ATOM 2401 C C . THR A 1 309 ? 12.735 22.553 -1.663 1.00 82.19 309 THR A C 1
ATOM 2403 O O . THR A 1 309 ? 13.503 21.755 -1.146 1.00 82.19 309 THR A O 1
ATOM 2406 N N . ARG A 1 310 ? 12.977 23.871 -1.660 1.00 84.25 310 ARG A N 1
ATOM 2407 C CA . ARG A 1 310 ? 14.155 24.480 -1.013 1.00 84.25 310 ARG A CA 1
ATOM 2408 C C . ARG A 1 310 ? 14.091 24.485 0.512 1.00 84.25 310 ARG A C 1
ATOM 2410 O O . ARG A 1 310 ? 15.132 24.524 1.154 1.00 84.25 310 ARG A O 1
ATOM 2417 N N . CYS A 1 311 ? 12.890 24.510 1.084 1.00 83.50 311 CYS A N 1
ATOM 2418 C CA . CYS A 1 311 ? 12.691 24.426 2.532 1.00 83.50 311 CYS A CA 1
ATOM 2419 C C . CYS A 1 311 ? 12.631 22.980 3.043 1.00 83.50 311 CYS A C 1
ATOM 2421 O O . CYS A 1 311 ? 12.712 22.760 4.251 1.00 83.50 311 CYS A O 1
ATOM 2423 N N . ALA A 1 312 ? 12.447 22.009 2.149 1.00 82.62 312 ALA A N 1
ATOM 2424 C CA . ALA A 1 312 ? 12.429 20.598 2.487 1.00 82.62 312 ALA A CA 1
ATOM 2425 C C . ALA A 1 312 ? 13.831 20.111 2.893 1.00 82.62 312 ALA A C 1
ATOM 2427 O O . ALA A 1 312 ? 14.824 20.615 2.368 1.00 82.62 312 ALA A O 1
ATOM 2428 N N . PRO A 1 313 ? 13.929 19.102 3.777 1.00 84.31 313 PRO A N 1
ATOM 2429 C CA . PRO A 1 313 ? 15.187 18.400 3.992 1.00 84.31 313 PRO A CA 1
ATOM 2430 C C . PRO A 1 313 ? 15.720 17.821 2.677 1.00 84.31 313 PRO A C 1
ATOM 2432 O O . PRO A 1 313 ? 14.942 17.351 1.839 1.00 84.31 313 PRO A O 1
ATOM 2435 N N . ASP A 1 314 ? 17.043 17.815 2.522 1.00 84.69 314 ASP A N 1
ATOM 2436 C CA . ASP A 1 314 ? 17.690 17.242 1.344 1.00 84.69 314 ASP A CA 1
ATOM 2437 C C . ASP A 1 314 ? 17.346 15.752 1.180 1.00 84.69 314 ASP A C 1
ATOM 2439 O O . ASP A 1 314 ? 17.118 15.010 2.142 1.00 84.69 314 ASP A O 1
ATOM 2443 N N . LEU A 1 315 ? 17.323 15.279 -0.068 1.00 82.00 315 LEU A N 1
ATOM 2444 C CA . LEU A 1 315 ? 17.133 13.857 -0.349 1.00 82.00 315 LEU A CA 1
ATOM 2445 C C . LEU A 1 315 ? 18.265 13.034 0.278 1.00 82.00 315 LEU A C 1
ATOM 2447 O O . LEU A 1 315 ? 19.439 13.372 0.157 1.00 82.00 315 LEU A O 1
ATOM 2451 N N . GLY A 1 316 ? 17.898 11.935 0.938 1.00 82.25 316 GLY A N 1
ATOM 2452 C CA . GLY A 1 316 ? 18.835 11.110 1.707 1.00 82.25 316 GLY A CA 1
ATOM 2453 C C . GLY A 1 316 ? 19.101 11.620 3.127 1.00 82.25 316 GLY A C 1
ATOM 2454 O O . GLY A 1 316 ? 19.750 10.918 3.896 1.00 82.25 316 GLY A O 1
ATOM 2455 N N . VAL A 1 317 ? 18.562 12.786 3.503 1.00 85.25 317 VAL A N 1
ATOM 2456 C CA . VAL A 1 317 ? 18.603 13.302 4.875 1.00 85.25 317 VAL A CA 1
ATOM 2457 C C . VAL A 1 317 ? 17.281 12.993 5.579 1.00 85.25 317 VAL A C 1
ATOM 2459 O O . VAL A 1 317 ? 16.188 13.305 5.093 1.00 85.25 317 VAL A O 1
ATOM 2462 N N . GLY A 1 318 ? 17.390 12.337 6.730 1.00 85.44 318 GLY A N 1
ATOM 2463 C CA . GLY A 1 318 ? 16.283 12.025 7.627 1.00 85.44 318 GLY A CA 1
ATOM 2464 C C . GLY A 1 318 ? 16.447 12.704 8.988 1.00 85.44 318 GLY A C 1
ATOM 2465 O O . GLY A 1 318 ? 17.449 13.387 9.217 1.00 85.44 318 GLY A O 1
ATOM 2466 N N . PRO A 1 319 ? 15.474 12.521 9.892 1.00 88.62 319 PRO A N 1
ATOM 2467 C CA . PRO A 1 319 ? 15.629 12.932 11.283 1.00 88.62 319 PRO A CA 1
ATOM 2468 C C . PRO A 1 319 ? 16.870 12.317 11.935 1.00 88.62 319 PRO A C 1
ATOM 2470 O O . PRO A 1 319 ? 17.323 11.236 11.551 1.00 88.62 319 PRO A O 1
ATOM 2473 N N . SER A 1 320 ? 17.408 13.003 12.943 1.00 90.12 320 SER A N 1
ATOM 2474 C CA . SER A 1 320 ? 18.497 12.468 13.756 1.00 90.12 320 SER A CA 1
ATOM 2475 C C . SER A 1 320 ? 18.051 11.213 14.509 1.00 90.12 320 SER A C 1
A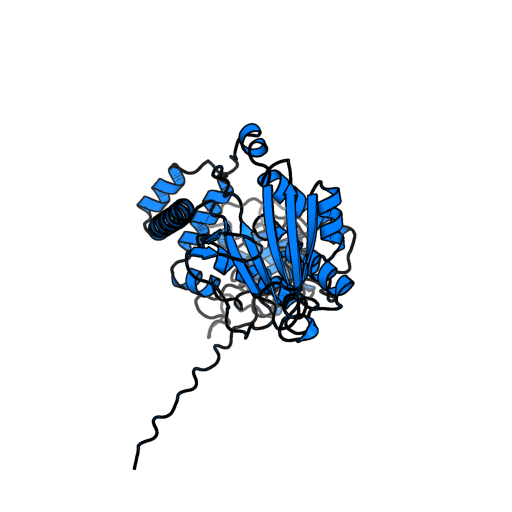TOM 2477 O O . SER A 1 320 ? 16.867 11.010 14.777 1.00 90.12 320 SER A O 1
ATOM 2479 N N . GLU A 1 321 ? 19.004 10.373 14.904 1.00 88.50 321 GLU A N 1
ATOM 2480 C CA . GLU A 1 321 ? 18.710 9.171 15.692 1.00 88.50 321 GLU A CA 1
ATOM 2481 C C . GLU A 1 321 ? 17.995 9.500 17.014 1.00 88.50 321 GLU A C 1
ATOM 2483 O O . GLU A 1 321 ? 17.091 8.779 17.432 1.00 88.50 321 GLU A O 1
ATOM 2488 N N . GLU A 1 322 ? 18.342 10.627 17.639 1.00 88.88 322 GLU A N 1
ATOM 2489 C CA . GLU A 1 322 ? 17.664 11.130 18.836 1.00 88.88 322 GLU A CA 1
ATOM 2490 C C . GLU A 1 322 ? 16.202 11.499 18.548 1.00 88.88 322 GLU A C 1
ATOM 2492 O O . GLU A 1 322 ? 15.312 11.086 19.288 1.00 88.88 322 GLU A O 1
ATOM 2497 N N . GLN A 1 323 ? 15.936 12.208 17.443 1.00 89.94 323 GLN A N 1
ATOM 2498 C CA . GLN A 1 323 ? 14.572 12.540 17.018 1.00 89.94 323 GLN A CA 1
ATOM 2499 C C . GLN A 1 323 ? 13.756 11.278 16.727 1.00 89.94 323 GLN A C 1
ATOM 2501 O O . GLN A 1 323 ? 12.618 11.178 17.178 1.00 89.94 323 GLN A O 1
ATOM 2506 N N . ILE A 1 324 ? 14.347 10.295 16.042 1.00 87.75 324 ILE A N 1
ATOM 2507 C CA . ILE A 1 324 ? 13.697 9.013 15.738 1.00 87.75 324 ILE A CA 1
ATOM 2508 C C . ILE A 1 324 ? 13.306 8.283 17.027 1.00 87.75 324 ILE A C 1
ATOM 2510 O O . ILE A 1 324 ? 12.163 7.862 17.176 1.00 87.75 324 ILE A O 1
ATOM 2514 N N . ARG A 1 325 ? 14.238 8.158 17.979 1.00 86.31 325 ARG A N 1
ATOM 2515 C CA . ARG A 1 325 ? 14.006 7.442 19.243 1.00 86.31 325 ARG A CA 1
ATOM 2516 C C . ARG A 1 325 ? 13.100 8.199 20.215 1.00 86.31 325 ARG A C 1
ATOM 2518 O O . ARG A 1 325 ? 12.566 7.595 21.141 1.00 86.31 325 ARG A O 1
ATOM 2525 N N . SER A 1 326 ? 12.931 9.510 20.031 1.00 88.19 326 SER A N 1
ATOM 2526 C CA . SER A 1 326 ? 12.099 10.338 20.912 1.00 88.19 326 SER A CA 1
ATOM 2527 C C . SER A 1 326 ? 10.606 10.005 20.837 1.00 88.19 326 SER A C 1
ATOM 2529 O O . SER A 1 326 ? 9.880 10.271 21.796 1.00 88.19 326 SER A O 1
ATOM 2531 N N . LEU A 1 327 ? 10.152 9.406 19.730 1.00 87.75 327 LEU A N 1
ATOM 2532 C CA . LEU A 1 327 ? 8.743 9.127 19.484 1.00 87.75 327 LEU A CA 1
ATOM 2533 C C . LEU A 1 327 ? 8.553 7.666 19.044 1.00 87.75 327 LEU A C 1
ATOM 2535 O O . LEU A 1 327 ? 8.712 7.361 17.860 1.00 87.75 327 LEU A O 1
ATOM 2539 N N . PRO A 1 328 ? 8.213 6.742 19.966 1.00 90.31 328 PRO A N 1
ATOM 2540 C CA . PRO A 1 328 ? 7.876 5.375 19.587 1.00 90.31 328 PRO A CA 1
ATOM 2541 C C . PRO A 1 328 ? 6.619 5.366 18.711 1.00 90.31 328 PRO A C 1
ATOM 2543 O O . PRO A 1 328 ? 5.701 6.161 18.917 1.00 90.31 328 PRO A O 1
ATOM 2546 N N . PHE A 1 329 ? 6.543 4.426 17.771 1.00 90.88 329 PHE A N 1
ATOM 2547 C CA . PHE A 1 329 ? 5.325 4.232 16.989 1.00 90.88 329 PHE A CA 1
ATOM 2548 C C . PHE A 1 329 ? 4.231 3.657 17.891 1.00 90.88 329 PHE A C 1
ATOM 2550 O O . PHE A 1 329 ? 4.456 2.665 18.594 1.00 90.88 329 PHE A O 1
ATOM 2557 N N . THR A 1 330 ? 3.045 4.263 17.854 1.00 91.69 330 THR A N 1
ATOM 2558 C CA . THR A 1 330 ? 1.839 3.734 18.496 1.00 91.69 330 THR A CA 1
ATOM 2559 C C . THR A 1 330 ? 0.627 3.936 17.601 1.00 91.69 330 THR A C 1
ATOM 2561 O O . THR A 1 330 ? 0.459 4.990 16.989 1.00 91.69 330 THR A O 1
ATOM 2564 N N . ALA A 1 331 ? -0.215 2.912 17.521 1.00 91.62 331 ALA A N 1
ATOM 2565 C CA . ALA A 1 331 ? -1.477 2.969 16.799 1.00 91.62 331 ALA A CA 1
ATOM 2566 C C . ALA A 1 331 ? -2.483 2.010 17.432 1.00 91.62 331 ALA A C 1
ATOM 2568 O O . ALA A 1 331 ? -2.107 1.012 18.053 1.00 91.62 331 ALA A O 1
ATOM 2569 N N . ALA A 1 332 ? -3.774 2.272 17.241 1.00 96.19 332 ALA A N 1
ATOM 2570 C CA . ALA A 1 332 ? -4.821 1.351 17.659 1.00 96.19 332 ALA A CA 1
ATOM 2571 C C . ALA A 1 332 ? -5.908 1.240 16.598 1.00 96.19 332 ALA A C 1
ATOM 2573 O O . ALA A 1 332 ? -6.344 2.252 16.064 1.00 96.19 332 ALA A O 1
ATOM 2574 N N . ALA A 1 333 ? -6.398 0.034 16.347 1.00 97.25 333 ALA A N 1
ATOM 2575 C CA . ALA A 1 333 ? -7.544 -0.196 15.483 1.00 97.25 333 ALA A CA 1
ATOM 2576 C C . ALA A 1 333 ? -8.638 -0.924 16.253 1.00 97.25 333 ALA A C 1
ATOM 2578 O O . ALA A 1 333 ? -8.365 -1.845 17.025 1.00 97.25 333 ALA A O 1
ATOM 2579 N N . PHE A 1 334 ? -9.879 -0.515 16.030 1.00 97.75 334 PHE A N 1
ATOM 2580 C CA . PHE A 1 334 ? -11.036 -1.295 16.431 1.00 97.75 334 PHE A CA 1
ATOM 2581 C C . PHE A 1 334 ? -11.643 -1.956 15.199 1.00 97.75 334 PHE A C 1
ATOM 2583 O O . PHE A 1 334 ? -11.953 -1.265 14.227 1.00 97.75 334 PHE A O 1
ATOM 2590 N N . VAL A 1 335 ? -11.783 -3.279 15.235 1.00 97.75 335 VAL A N 1
ATOM 2591 C CA . VAL A 1 335 ? -12.310 -4.075 14.125 1.00 97.75 335 VAL A CA 1
ATOM 2592 C C . VAL A 1 335 ? -13.559 -4.805 14.584 1.00 97.75 335 VAL A C 1
ATOM 2594 O O . VAL A 1 335 ? -13.518 -5.6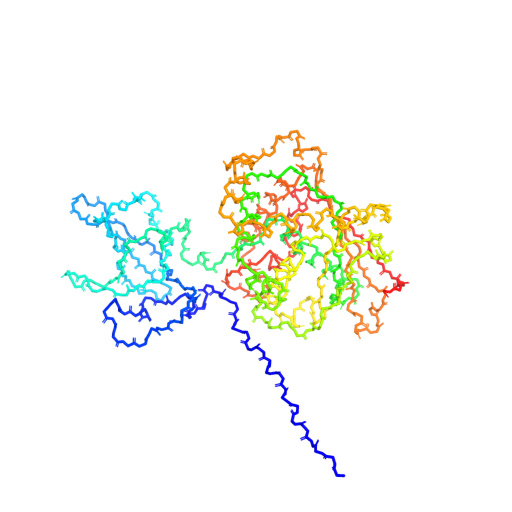35 15.492 1.00 97.75 335 VAL A O 1
ATOM 2597 N N . GLU A 1 336 ? -14.681 -4.470 13.964 1.00 97.12 336 GLU A N 1
ATOM 2598 C CA . GLU A 1 336 ? -15.979 -5.075 14.240 1.00 97.12 336 GLU A CA 1
ATOM 2599 C C . GLU A 1 336 ? -16.079 -6.459 13.586 1.00 97.12 336 GLU A C 1
ATOM 2601 O O . GLU A 1 336 ? -15.624 -6.662 12.457 1.00 97.12 336 GLU A O 1
ATOM 2606 N N . ALA A 1 337 ? -16.718 -7.406 14.274 1.00 97.44 337 ALA A N 1
ATOM 2607 C CA . ALA A 1 337 ? -17.257 -8.594 13.618 1.00 97.44 337 ALA A CA 1
ATOM 2608 C C . ALA A 1 337 ? -18.420 -8.168 12.704 1.00 97.44 337 ALA A C 1
ATOM 2610 O O . ALA A 1 337 ? -19.168 -7.262 13.069 1.00 97.44 337 ALA A O 1
ATOM 2611 N N . ASP A 1 338 ? -18.583 -8.792 11.532 1.00 95.94 338 ASP A N 1
ATOM 2612 C CA . ASP A 1 338 ? -19.575 -8.362 10.532 1.00 95.94 338 ASP A CA 1
ATOM 2613 C C . ASP A 1 338 ? -21.004 -8.319 11.120 1.00 95.94 338 ASP A C 1
ATOM 2615 O O . ASP A 1 338 ? -21.598 -9.375 11.365 1.00 95.94 338 ASP A O 1
ATOM 2619 N N . PRO A 1 339 ? -21.599 -7.123 11.324 1.00 93.00 339 PRO A N 1
ATOM 2620 C CA . PRO A 1 339 ? -22.875 -6.978 12.024 1.00 93.00 339 PRO A CA 1
ATOM 2621 C C . PRO A 1 339 ? -24.089 -7.397 11.177 1.00 93.00 339 PRO A C 1
ATOM 2623 O O . PRO A 1 339 ? -25.226 -7.398 11.681 1.00 93.00 339 PRO A O 1
ATOM 2626 N N . ALA A 1 340 ? -23.877 -7.741 9.897 1.00 92.12 340 ALA A N 1
ATOM 2627 C CA . ALA A 1 340 ? -24.900 -8.352 9.053 1.00 92.12 340 ALA A CA 1
ATOM 2628 C C . ALA A 1 340 ? -25.369 -9.696 9.634 1.00 92.12 340 ALA A C 1
ATOM 2630 O O . ALA A 1 340 ? -26.559 -10.022 9.575 1.00 92.12 340 ALA A O 1
ATOM 2631 N N . GLU A 1 341 ? -24.464 -10.428 10.283 1.00 92.19 341 GLU A N 1
ATOM 2632 C CA . GLU A 1 341 ? -24.785 -11.606 11.079 1.00 92.19 341 GLU A CA 1
ATOM 2633 C C . GLU A 1 341 ? -25.242 -11.161 12.476 1.00 92.19 341 GLU A C 1
ATOM 2635 O O . GLU A 1 341 ? -24.520 -10.507 13.227 1.00 92.19 341 GLU A O 1
ATOM 2640 N N . LYS A 1 342 ? -26.485 -11.493 12.849 1.00 92.00 342 LYS A N 1
ATOM 2641 C CA . LYS A 1 342 ? -27.096 -10.997 14.099 1.00 92.00 342 LYS A CA 1
ATOM 2642 C C . LYS A 1 342 ? -26.294 -11.360 15.350 1.00 92.00 342 LYS A C 1
ATOM 2644 O O . LYS A 1 342 ? -26.290 -10.584 16.300 1.00 92.00 342 LYS A O 1
ATOM 2649 N N . GLU A 1 343 ? -25.640 -12.515 15.343 1.00 93.69 343 GLU A N 1
ATOM 2650 C CA . GLU A 1 343 ? -24.810 -13.014 16.443 1.00 93.69 343 GLU A CA 1
ATOM 2651 C C . GLU A 1 343 ? -23.475 -12.278 16.602 1.00 93.69 343 GLU A C 1
ATOM 2653 O O . GLU A 1 343 ? -22.857 -12.381 17.662 1.00 93.69 343 GLU A O 1
ATOM 2658 N N . ASN A 1 344 ? -23.064 -11.500 15.598 1.00 95.25 344 ASN A N 1
ATOM 2659 C CA . ASN A 1 344 ? -21.838 -10.702 15.603 1.00 95.25 344 ASN A CA 1
ATOM 2660 C C . ASN A 1 344 ? -22.059 -9.258 16.069 1.00 95.25 344 ASN A C 1
ATOM 2662 O O . ASN A 1 344 ? -21.104 -8.515 16.287 1.00 95.25 344 ASN A O 1
ATOM 2666 N N . ARG A 1 345 ? -23.314 -8.832 16.243 1.00 94.50 345 ARG A N 1
ATOM 2667 C CA . ARG A 1 345 ? -23.632 -7.451 16.618 1.00 94.50 345 ARG A CA 1
ATOM 2668 C C . ARG A 1 345 ? -23.053 -7.093 17.982 1.00 94.50 345 ARG A C 1
ATOM 2670 O O . ARG A 1 345 ? -23.236 -7.821 18.954 1.00 94.50 345 ARG A O 1
ATOM 2677 N N . GLY A 1 346 ? -22.391 -5.938 18.039 1.00 93.94 346 GLY A N 1
ATOM 2678 C CA . GLY A 1 346 ? -21.726 -5.461 19.249 1.00 93.94 346 GLY A CA 1
ATOM 2679 C C . GLY A 1 346 ? -20.513 -6.302 19.641 1.00 93.94 346 GLY A C 1
ATOM 2680 O O . GLY A 1 346 ? -20.118 -6.254 20.803 1.00 93.94 346 GLY A O 1
ATOM 2681 N N . LYS A 1 347 ? -19.935 -7.080 18.714 1.00 97.06 347 LYS A N 1
ATOM 2682 C CA . LYS A 1 347 ? -18.682 -7.815 18.906 1.00 97.06 347 LYS A CA 1
ATOM 2683 C C . LYS A 1 347 ? -17.564 -7.221 18.056 1.00 97.06 347 LYS A C 1
ATOM 2685 O O . LYS A 1 347 ? -17.786 -6.758 16.940 1.00 97.06 347 LYS A O 1
ATOM 2690 N N . GLY A 1 348 ? -16.348 -7.230 18.583 1.00 97.50 348 GLY A N 1
ATOM 2691 C CA . GLY A 1 348 ? -15.176 -6.738 17.867 1.00 97.50 348 GLY A CA 1
ATOM 2692 C C . GLY A 1 348 ? -13.899 -6.894 18.674 1.00 97.50 348 GLY A C 1
ATOM 2693 O O . GLY A 1 348 ? -13.924 -7.321 19.829 1.00 97.50 348 GLY A O 1
ATOM 2694 N N . CYS A 1 349 ? -12.769 -6.540 18.079 1.00 97.69 349 CYS A N 1
ATOM 2695 C CA . CYS A 1 349 ? -11.477 -6.561 18.746 1.00 97.69 349 CYS A CA 1
ATOM 2696 C C . CYS A 1 349 ? -10.801 -5.189 18.677 1.00 97.69 349 CYS A C 1
ATOM 2698 O O . CYS A 1 349 ? -10.753 -4.533 17.638 1.00 97.69 349 CYS A O 1
ATOM 2700 N N . LEU A 1 350 ? -10.284 -4.743 19.820 1.00 98.25 350 LEU A N 1
ATOM 2701 C CA . LEU A 1 350 ? -9.372 -3.613 19.908 1.00 98.25 350 LEU A CA 1
ATOM 2702 C C . LEU A 1 350 ? -7.950 -4.153 19.820 1.00 98.25 350 LEU A C 1
ATOM 2704 O O . LEU A 1 350 ? -7.508 -4.881 20.708 1.00 98.25 350 LEU A O 1
ATOM 2708 N N . VAL A 1 351 ? -7.233 -3.767 18.775 1.00 98.31 351 VAL A N 1
ATOM 2709 C CA . VAL A 1 351 ? -5.822 -4.090 18.580 1.00 98.31 351 VAL A CA 1
ATOM 2710 C C . VAL A 1 351 ? -5.011 -2.824 18.818 1.00 98.31 351 VAL A C 1
ATOM 2712 O O . VAL A 1 351 ? -5.359 -1.761 18.305 1.00 98.31 351 VAL A O 1
ATOM 2715 N N . LYS A 1 352 ? -3.926 -2.917 19.585 1.00 97.25 352 LYS A N 1
ATOM 2716 C CA . LYS A 1 352 ? -2.953 -1.832 19.747 1.00 97.25 352 LYS A CA 1
ATOM 2717 C C . LYS A 1 352 ? -1.579 -2.323 19.333 1.00 97.25 352 LYS A C 1
ATOM 2719 O O . LYS A 1 352 ? -1.171 -3.413 19.728 1.00 97.25 352 LYS A O 1
ATOM 2724 N N . LEU A 1 353 ? -0.884 -1.498 18.567 1.00 95.25 353 LEU A N 1
ATOM 2725 C CA . LEU A 1 353 ? 0.483 -1.730 18.133 1.00 95.25 353 LEU A CA 1
ATOM 2726 C C . LEU A 1 353 ? 1.405 -0.727 18.804 1.00 95.25 353 LEU A C 1
ATOM 2728 O O . LEU A 1 353 ? 1.071 0.457 18.916 1.00 95.25 353 LEU A O 1
ATOM 2732 N N . ARG A 1 354 ? 2.580 -1.198 19.213 1.00 95.12 354 ARG A N 1
ATOM 2733 C CA . ARG A 1 354 ? 3.644 -0.352 19.743 1.00 95.12 354 ARG A CA 1
ATOM 2734 C C . ARG A 1 354 ? 5.009 -0.840 19.269 1.00 95.12 354 ARG A C 1
ATOM 2736 O O . ARG A 1 354 ? 5.302 -2.030 19.318 1.00 95.12 354 ARG A O 1
ATOM 2743 N N . TYR A 1 355 ? 5.850 0.092 18.828 1.00 94.38 355 TYR A N 1
ATOM 2744 C CA . TYR A 1 355 ? 7.234 -0.183 18.449 1.00 94.38 355 TYR A CA 1
ATOM 2745 C C . TYR A 1 355 ? 8.165 0.900 18.996 1.00 94.38 355 TYR A C 1
ATOM 2747 O O . TYR A 1 355 ? 7.958 2.091 18.758 1.00 94.38 355 TYR A O 1
ATOM 2755 N N . THR A 1 356 ? 9.175 0.497 19.765 1.00 93.88 356 THR A N 1
ATOM 2756 C CA . THR A 1 356 ? 9.964 1.416 20.602 1.00 93.88 356 THR A CA 1
ATOM 2757 C C . THR A 1 356 ? 11.011 2.215 19.842 1.00 93.88 356 THR A C 1
ATOM 2759 O O . THR A 1 356 ? 11.341 3.317 20.267 1.00 93.88 356 THR A O 1
ATOM 2762 N N . GLU A 1 357 ? 11.497 1.707 18.709 1.00 92.00 357 GLU A N 1
ATOM 2763 C CA . GLU A 1 357 ? 12.619 2.315 17.980 1.00 92.00 357 GLU A CA 1
ATOM 2764 C C . GLU A 1 357 ? 12.196 3.464 17.044 1.00 92.00 357 GLU A C 1
ATOM 2766 O O . GLU A 1 357 ? 13.025 4.013 16.325 1.00 92.00 357 GLU A O 1
ATOM 2771 N N . GLY A 1 358 ? 10.914 3.841 17.043 1.00 90.00 358 GLY A N 1
ATOM 2772 C CA . GLY A 1 358 ? 10.373 4.950 16.252 1.00 90.00 358 GLY A CA 1
ATOM 2773 C C . GLY A 1 358 ? 9.875 4.570 14.853 1.00 90.00 358 GLY A C 1
ATOM 2774 O O . GLY A 1 358 ? 9.954 3.418 14.423 1.00 90.00 358 GLY A O 1
ATOM 2775 N N . ASN A 1 359 ? 9.329 5.554 14.131 1.00 89.00 359 ASN A N 1
ATOM 2776 C CA . ASN A 1 359 ? 8.559 5.331 12.896 1.00 89.00 359 ASN A CA 1
ATOM 2777 C C . ASN A 1 359 ? 9.389 4.819 11.705 1.00 89.00 359 ASN A C 1
ATOM 2779 O O . ASN A 1 359 ? 8.941 3.936 10.973 1.00 89.00 359 ASN A O 1
ATOM 2783 N N . TYR A 1 360 ? 10.604 5.342 11.494 1.00 89.56 360 TYR A N 1
ATOM 2784 C CA . TYR A 1 360 ? 11.457 4.889 10.383 1.00 89.56 360 TYR A CA 1
ATOM 2785 C C . TYR A 1 360 ? 11.992 3.468 10.607 1.00 89.56 360 TYR A C 1
ATOM 2787 O O . TYR A 1 360 ? 11.860 2.646 9.695 1.00 89.56 360 TYR A O 1
ATOM 2795 N N . PRO A 1 361 ? 12.528 3.121 11.795 1.00 92.50 361 PRO A N 1
ATOM 2796 C CA . PRO A 1 361 ? 12.867 1.736 12.104 1.00 92.50 361 PRO A CA 1
ATOM 2797 C C . PRO A 1 361 ? 11.657 0.800 12.066 1.00 92.50 361 PRO A C 1
ATOM 2799 O O . PRO A 1 361 ? 11.793 -0.320 11.586 1.00 92.50 361 PRO A O 1
ATOM 2802 N N . PHE A 1 362 ? 10.466 1.259 12.470 1.00 92.69 362 PHE A N 1
ATOM 2803 C CA . PHE A 1 362 ? 9.229 0.488 12.315 1.00 92.69 362 PHE A CA 1
ATOM 2804 C C . PHE A 1 362 ? 8.940 0.159 10.842 1.00 92.69 362 PHE A C 1
ATOM 2806 O O . PHE A 1 362 ? 8.745 -1.007 10.501 1.00 92.69 362 PHE A O 1
ATOM 2813 N N . ALA A 1 363 ? 8.993 1.154 9.949 1.00 91.50 363 ALA A N 1
ATOM 2814 C CA . ALA A 1 363 ? 8.816 0.942 8.512 1.00 91.50 363 ALA A CA 1
ATOM 2815 C C . ALA A 1 363 ? 9.858 -0.036 7.939 1.00 91.50 363 ALA A C 1
ATOM 2817 O O . ALA A 1 363 ? 9.518 -0.924 7.157 1.00 91.50 363 ALA A O 1
ATOM 2818 N N . ALA A 1 364 ? 11.124 0.110 8.342 1.00 91.56 364 ALA A N 1
ATOM 2819 C CA . ALA A 1 364 ? 12.202 -0.787 7.935 1.00 91.56 364 ALA A CA 1
ATOM 2820 C C . ALA A 1 364 ? 11.977 -2.222 8.435 1.00 91.56 364 ALA A C 1
ATOM 2822 O O . ALA A 1 364 ? 12.174 -3.170 7.675 1.00 91.56 364 ALA A O 1
ATOM 2823 N N . MET A 1 365 ? 11.520 -2.379 9.680 1.00 94.75 365 MET A N 1
ATOM 2824 C CA . MET A 1 365 ? 11.165 -3.667 10.271 1.00 94.75 365 MET A CA 1
ATOM 2825 C C . MET A 1 365 ? 10.036 -4.333 9.480 1.00 94.75 365 MET A C 1
ATOM 2827 O O . MET A 1 365 ? 10.202 -5.482 9.076 1.00 94.75 365 MET A O 1
ATOM 2831 N N . LEU A 1 366 ? 8.948 -3.618 9.166 1.00 94.25 366 LEU A N 1
ATOM 2832 C CA . LEU A 1 366 ? 7.852 -4.172 8.362 1.00 94.25 366 LEU A CA 1
ATOM 2833 C C . LEU A 1 366 ? 8.340 -4.664 6.995 1.00 94.25 366 LEU A C 1
ATOM 2835 O O . LEU A 1 366 ? 8.073 -5.806 6.627 1.00 94.25 366 LEU A O 1
ATOM 2839 N N . MET A 1 367 ? 9.116 -3.851 6.271 1.00 91.94 367 MET A N 1
ATOM 2840 C CA . MET A 1 367 ? 9.652 -4.241 4.961 1.00 91.94 367 MET A CA 1
ATOM 2841 C C . MET A 1 367 ? 10.583 -5.456 5.051 1.00 91.94 367 MET A C 1
ATOM 2843 O O . MET A 1 367 ? 10.480 -6.377 4.240 1.00 91.94 367 MET A O 1
ATOM 2847 N N . ALA A 1 368 ? 11.474 -5.488 6.046 1.00 91.69 368 ALA A N 1
ATOM 2848 C CA . ALA A 1 368 ? 12.393 -6.603 6.248 1.00 91.69 368 ALA A CA 1
ATOM 2849 C C . ALA A 1 368 ? 11.647 -7.901 6.588 1.00 91.69 368 ALA A C 1
ATOM 2851 O O . ALA A 1 368 ? 11.961 -8.954 6.031 1.00 91.69 368 ALA A O 1
ATOM 2852 N N . GLN A 1 369 ? 10.638 -7.835 7.462 1.00 92.44 369 GLN A N 1
ATOM 2853 C CA . GLN A 1 369 ? 9.858 -9.008 7.854 1.00 92.44 369 GLN A CA 1
ATOM 2854 C C . GLN A 1 369 ? 8.917 -9.479 6.746 1.00 92.44 369 GLN A C 1
ATOM 2856 O O . GLN A 1 369 ? 8.754 -10.684 6.563 1.00 92.44 369 GLN A O 1
ATOM 2861 N N . ALA A 1 370 ? 8.366 -8.573 5.942 1.00 89.62 370 ALA A N 1
ATOM 2862 C CA . ALA A 1 370 ? 7.603 -8.938 4.756 1.00 89.62 370 ALA A CA 1
ATOM 2863 C C . ALA A 1 370 ? 8.464 -9.648 3.710 1.00 89.62 370 ALA A C 1
ATOM 2865 O O . ALA A 1 370 ? 8.099 -10.725 3.240 1.00 89.62 370 ALA A O 1
ATOM 2866 N N . ALA A 1 371 ? 9.651 -9.109 3.415 1.00 86.75 371 ALA A N 1
ATOM 2867 C CA . ALA A 1 371 ? 10.615 -9.763 2.535 1.00 86.75 371 ALA A CA 1
ATOM 2868 C C . ALA A 1 371 ? 11.034 -11.136 3.085 1.00 86.75 371 ALA A C 1
ATOM 2870 O O . ALA A 1 371 ? 11.074 -12.118 2.346 1.00 86.75 371 ALA A O 1
ATOM 2871 N N . ALA A 1 372 ? 11.288 -11.238 4.393 1.00 86.50 372 ALA A N 1
ATOM 2872 C CA . ALA A 1 372 ? 11.593 -12.510 5.039 1.00 86.50 372 ALA A CA 1
ATOM 2873 C C . ALA A 1 372 ? 10.418 -13.499 4.974 1.00 86.50 372 ALA A C 1
ATOM 2875 O O . ALA A 1 372 ? 10.657 -14.700 4.858 1.00 86.50 372 ALA A O 1
ATOM 2876 N N . THR A 1 373 ? 9.173 -13.021 5.034 1.00 86.94 373 THR A N 1
ATOM 2877 C CA . THR A 1 373 ? 7.977 -13.859 4.865 1.00 86.94 373 THR A CA 1
ATOM 2878 C C . THR A 1 373 ? 7.936 -14.414 3.450 1.00 86.94 373 THR A C 1
ATOM 2880 O O . THR A 1 373 ? 7.959 -15.624 3.296 1.00 86.94 373 THR A O 1
ATOM 2883 N N . LEU A 1 374 ? 8.032 -13.554 2.432 1.00 81.38 374 LEU A N 1
ATOM 2884 C CA . LEU A 1 374 ? 8.026 -13.949 1.019 1.00 81.38 374 LEU A CA 1
ATOM 2885 C C . LEU A 1 374 ? 9.158 -14.931 0.652 1.00 81.38 374 LEU A C 1
ATOM 2887 O O . LEU A 1 374 ? 8.983 -15.832 -0.165 1.00 81.38 374 LEU A O 1
ATOM 2891 N N . LEU A 1 375 ? 10.346 -14.758 1.241 1.00 78.81 375 LEU A N 1
ATOM 2892 C CA . LEU A 1 375 ? 11.502 -15.618 0.964 1.00 78.81 375 LEU A CA 1
ATOM 2893 C C . LEU A 1 375 ? 11.385 -17.011 1.595 1.00 78.81 375 LEU A C 1
ATOM 2895 O O . LEU A 1 375 ? 11.875 -17.983 1.010 1.00 78.81 375 LEU A O 1
ATOM 2899 N N . ASN A 1 376 ? 10.788 -17.101 2.787 1.00 77.25 376 ASN A N 1
ATOM 2900 C CA . ASN A 1 376 ? 10.705 -18.343 3.558 1.00 77.25 376 ASN A CA 1
ATOM 2901 C C . ASN A 1 376 ? 9.396 -19.100 3.321 1.00 77.25 376 ASN A C 1
ATOM 2903 O O . ASN A 1 376 ? 9.417 -20.326 3.248 1.00 77.25 376 ASN A O 1
ATOM 2907 N N . ASP A 1 377 ? 8.288 -18.379 3.191 1.00 68.19 377 ASP A N 1
ATOM 2908 C CA . ASP A 1 377 ? 6.986 -18.914 2.834 1.00 68.19 377 ASP A CA 1
ATOM 2909 C C . ASP A 1 377 ? 6.657 -18.498 1.400 1.00 68.19 377 ASP A C 1
ATOM 2911 O O . ASP A 1 377 ? 6.326 -17.351 1.099 1.00 68.19 377 ASP A O 1
ATOM 2915 N N . ARG A 1 378 ? 6.821 -19.451 0.482 1.00 61.47 378 ARG A N 1
ATOM 2916 C CA . ARG A 1 378 ? 6.564 -19.238 -0.948 1.00 61.47 378 ARG A CA 1
ATOM 2917 C C . ARG A 1 378 ? 5.091 -19.424 -1.312 1.00 61.47 378 ARG A C 1
ATOM 2919 O O . ARG A 1 378 ? 4.752 -19.305 -2.486 1.00 61.47 378 ARG A O 1
ATOM 2926 N N . ASN A 1 379 ? 4.231 -19.744 -0.344 1.00 65.56 379 ASN A N 1
ATOM 2927 C CA . ASN A 1 379 ? 2.802 -19.910 -0.564 1.00 65.56 379 ASN A CA 1
ATOM 2928 C C . ASN A 1 379 ? 2.073 -18.652 -0.096 1.00 65.56 379 ASN A C 1
ATOM 2930 O O . ASN A 1 379 ? 1.653 -18.543 1.052 1.00 65.56 379 ASN A O 1
ATOM 2934 N N . LEU A 1 380 ? 1.901 -17.698 -1.008 1.00 71.56 380 LEU A N 1
ATOM 2935 C CA . LEU A 1 380 ? 1.082 -16.521 -0.739 1.00 71.56 380 LEU A CA 1
ATOM 2936 C C . LEU A 1 380 ? -0.361 -16.924 -0.403 1.00 71.56 380 LEU A C 1
ATOM 2938 O O . LEU A 1 380 ? -0.904 -17.892 -0.954 1.00 71.56 380 LEU A O 1
ATOM 2942 N N . SER A 1 381 ? -1.005 -16.142 0.467 1.00 67.69 381 SER A N 1
ATOM 2943 C CA . SER A 1 381 ? -2.419 -16.335 0.801 1.00 67.69 381 SER A CA 1
ATOM 2944 C C . SER A 1 381 ? -3.280 -16.332 -0.467 1.00 67.69 381 SER A C 1
ATOM 2946 O O . SER A 1 381 ? -2.958 -15.669 -1.452 1.00 67.69 381 SER A O 1
ATOM 2948 N N . ALA A 1 382 ? -4.381 -17.087 -0.447 1.00 66.44 382 ALA A N 1
ATOM 2949 C CA . ALA A 1 382 ? -5.318 -17.218 -1.569 1.00 66.44 382 ALA A CA 1
ATOM 2950 C C . ALA A 1 382 ? -4.725 -17.794 -2.882 1.00 66.44 382 ALA A C 1
ATOM 2952 O O . ALA A 1 382 ? -5.369 -17.728 -3.925 1.00 66.44 382 ALA A O 1
ATOM 2953 N N . GLY A 1 383 ? -3.530 -18.405 -2.852 1.00 66.62 383 GLY A N 1
ATOM 2954 C CA . GLY A 1 383 ? -2.938 -19.068 -4.024 1.00 66.62 383 GLY A CA 1
ATOM 2955 C C . GLY A 1 383 ? -2.411 -18.103 -5.091 1.00 66.62 383 GLY A C 1
ATOM 2956 O O . GLY A 1 383 ? -2.285 -18.475 -6.262 1.00 66.62 383 GLY A O 1
ATOM 2957 N N . ILE A 1 384 ? -2.121 -16.862 -4.694 1.00 72.25 384 ILE A N 1
ATOM 2958 C CA . ILE A 1 384 ? -1.596 -15.813 -5.568 1.00 72.25 384 ILE A CA 1
ATOM 2959 C C . ILE A 1 384 ? -0.213 -16.227 -6.085 1.00 72.25 384 ILE A C 1
ATOM 2961 O O . ILE A 1 384 ? 0.662 -16.610 -5.315 1.00 72.25 384 ILE A O 1
ATOM 2965 N N . LYS A 1 385 ? -0.015 -16.145 -7.406 1.00 63.44 385 LYS A N 1
ATOM 2966 C CA . LYS A 1 385 ? 1.241 -16.533 -8.080 1.00 63.44 385 LYS A CA 1
ATOM 2967 C C . LYS A 1 385 ? 2.158 -15.355 -8.416 1.00 63.44 385 LYS A C 1
ATOM 2969 O O . LYS A 1 385 ? 3.214 -15.563 -8.991 1.00 63.44 385 LYS A O 1
ATOM 2974 N N . GLY A 1 386 ? 1.712 -14.134 -8.137 1.00 69.38 386 GLY A N 1
ATOM 2975 C CA . GLY A 1 386 ? 2.420 -12.907 -8.468 1.00 69.38 386 GLY A CA 1
ATOM 2976 C C . GLY A 1 386 ? 1.469 -11.749 -8.744 1.00 69.38 386 GLY A C 1
ATOM 2977 O O . GLY A 1 386 ? 0.263 -11.917 -8.926 1.00 69.38 386 GLY A O 1
ATOM 2978 N N . GLY A 1 387 ? 2.034 -10.558 -8.740 1.00 75.12 387 GLY A N 1
ATOM 2979 C CA . GLY A 1 387 ? 1.481 -9.341 -9.286 1.00 75.12 387 GLY A CA 1
ATOM 2980 C C . GLY A 1 387 ? 2.099 -8.128 -8.611 1.00 75.12 387 GLY A C 1
ATOM 2981 O O . GLY A 1 387 ? 3.174 -8.181 -8.018 1.00 75.12 387 GLY A O 1
ATOM 2982 N N . CYS A 1 388 ? 1.360 -7.028 -8.665 1.00 78.62 388 CYS A N 1
ATOM 2983 C CA . CYS A 1 388 ? 1.596 -5.869 -7.820 1.00 78.62 388 CYS A CA 1
ATOM 2984 C C . CYS A 1 388 ? 0.823 -6.066 -6.498 1.00 78.62 388 CYS A C 1
ATOM 2986 O O . CYS A 1 388 ? -0.391 -5.889 -6.435 1.00 78.62 388 CYS A O 1
ATOM 2988 N N . LEU A 1 389 ? 1.490 -6.540 -5.456 1.00 84.25 389 LEU A N 1
ATOM 2989 C CA . LEU A 1 389 ? 0.885 -7.070 -4.233 1.00 84.25 389 LEU A CA 1
ATOM 2990 C C . LEU A 1 389 ? 0.972 -6.082 -3.059 1.00 84.25 389 LEU A C 1
ATOM 2992 O O . LEU A 1 389 ? 1.764 -5.136 -3.063 1.00 84.25 389 LEU A O 1
ATOM 2996 N N . THR A 1 390 ? 0.159 -6.318 -2.034 1.00 90.00 390 THR A N 1
ATOM 2997 C CA . THR A 1 390 ? 0.203 -5.629 -0.731 1.00 90.00 390 THR A CA 1
ATOM 2998 C C . THR A 1 390 ? 0.684 -6.591 0.355 1.00 90.00 390 THR A C 1
ATOM 3000 O O . THR A 1 390 ? 0.782 -7.792 0.111 1.00 90.00 390 THR A O 1
ATOM 3003 N N . ALA A 1 391 ? 0.992 -6.098 1.557 1.00 90.81 391 ALA A N 1
ATOM 3004 C CA . ALA A 1 391 ? 1.391 -6.967 2.667 1.00 90.81 391 ALA A CA 1
ATOM 3005 C C . ALA A 1 391 ? 0.243 -7.883 3.138 1.00 90.81 391 ALA A C 1
ATOM 3007 O O . ALA A 1 391 ? 0.494 -8.932 3.729 1.00 90.81 391 ALA A O 1
ATOM 3008 N N . GLY A 1 392 ? -1.008 -7.543 2.807 1.00 90.44 392 GLY A N 1
ATOM 3009 C CA . GLY A 1 392 ? -2.216 -8.303 3.132 1.00 90.44 392 GLY A CA 1
ATOM 3010 C C . GLY A 1 392 ? -2.172 -9.773 2.705 1.00 90.44 392 GLY A C 1
ATOM 3011 O O . GLY A 1 392 ? -2.767 -10.627 3.360 1.00 90.44 392 GLY A O 1
ATOM 3012 N N . VAL A 1 393 ? -1.423 -10.096 1.644 1.00 89.06 393 VAL A N 1
ATOM 3013 C CA . VAL A 1 393 ? -1.297 -11.467 1.116 1.00 89.06 393 VAL A CA 1
ATOM 3014 C C . VAL A 1 393 ? -0.329 -12.349 1.913 1.00 89.06 393 VAL A C 1
ATOM 3016 O O . VAL A 1 393 ? -0.283 -13.561 1.695 1.00 89.06 393 VAL A O 1
ATOM 3019 N N . LEU A 1 394 ? 0.449 -11.766 2.829 1.00 89.19 394 LEU A N 1
ATOM 3020 C CA . LEU A 1 394 ? 1.476 -12.477 3.593 1.00 89.19 394 LEU A CA 1
ATOM 3021 C C . LEU A 1 394 ? 0.920 -13.259 4.792 1.00 89.19 394 LEU A C 1
ATOM 3023 O O . LEU A 1 394 ? 1.615 -14.106 5.344 1.00 89.19 394 LEU A O 1
ATOM 3027 N N . GLY A 1 395 ? -0.328 -12.995 5.189 1.00 90.00 395 GLY A N 1
ATOM 3028 C CA . GLY A 1 395 ? -1.022 -13.766 6.219 1.00 90.00 395 GLY A CA 1
ATOM 3029 C C . GLY A 1 395 ? -0.393 -13.686 7.617 1.00 90.00 395 GLY A C 1
ATOM 3030 O O . GLY A 1 395 ? 0.375 -12.778 7.939 1.00 90.00 395 GLY A O 1
ATOM 3031 N N . ALA A 1 396 ? -0.773 -14.629 8.484 1.00 91.12 396 ALA A N 1
ATOM 3032 C CA . ALA A 1 396 ? -0.425 -14.615 9.909 1.00 91.12 396 ALA A CA 1
ATOM 3033 C C . ALA A 1 396 ? 1.092 -14.696 10.172 1.00 91.12 396 ALA A C 1
ATOM 3035 O O . ALA A 1 396 ? 1.579 -14.095 11.129 1.00 91.12 396 ALA A O 1
ATOM 3036 N N . ASP A 1 397 ? 1.849 -15.360 9.298 1.00 90.44 397 ASP A N 1
ATOM 3037 C CA . ASP A 1 397 ? 3.305 -15.486 9.413 1.00 90.44 397 ASP A CA 1
ATOM 3038 C C . ASP A 1 397 ? 4.014 -14.127 9.392 1.00 90.44 397 ASP A C 1
ATOM 3040 O O . ASP A 1 397 ? 4.990 -13.922 10.119 1.00 90.44 397 ASP A O 1
ATOM 3044 N N . PHE A 1 398 ? 3.500 -13.166 8.619 1.00 92.94 398 PHE A N 1
ATOM 3045 C CA . PHE A 1 398 ? 4.011 -11.797 8.627 1.00 92.94 398 PHE A CA 1
ATOM 3046 C C . PHE A 1 398 ? 3.791 -11.105 9.975 1.00 92.94 398 PHE A C 1
ATOM 3048 O O . PHE A 1 398 ? 4.700 -10.442 10.476 1.00 92.94 398 PHE A O 1
ATOM 3055 N N . VAL A 1 399 ? 2.628 -11.305 10.603 1.00 95.31 399 VAL A N 1
ATOM 3056 C CA . VAL A 1 399 ? 2.320 -10.752 11.934 1.00 95.31 399 VAL A CA 1
ATOM 3057 C C . VAL A 1 399 ? 3.267 -11.330 12.988 1.00 95.31 399 VAL A C 1
ATOM 3059 O O . VAL A 1 399 ? 3.827 -10.589 13.798 1.00 95.31 399 VAL A O 1
ATOM 3062 N N . GLU A 1 400 ? 3.503 -12.643 12.956 1.00 95.12 400 GLU A N 1
ATOM 3063 C CA . GLU A 1 400 ? 4.416 -13.309 13.890 1.00 95.12 400 GLU A CA 1
ATOM 3064 C C . GLU A 1 400 ? 5.870 -12.869 13.694 1.00 95.12 400 GLU A C 1
ATOM 3066 O O . GLU A 1 400 ? 6.588 -12.624 14.665 1.00 95.12 400 GLU A O 1
ATOM 3071 N N . ARG A 1 401 ? 6.307 -12.686 12.446 1.00 94.38 401 ARG A N 1
ATOM 3072 C CA . ARG A 1 401 ? 7.636 -12.144 12.133 1.00 94.38 401 ARG A CA 1
ATOM 3073 C C . ARG A 1 401 ? 7.787 -10.692 12.562 1.00 94.38 401 ARG A C 1
ATOM 3075 O O . ARG A 1 401 ? 8.822 -10.334 13.119 1.00 94.38 401 ARG A O 1
ATOM 3082 N N . ALA A 1 402 ? 6.762 -9.863 12.373 1.00 95.56 402 ALA A N 1
ATOM 3083 C CA . ALA A 1 402 ? 6.758 -8.498 12.887 1.00 95.56 402 ALA A CA 1
ATOM 3084 C C . ALA A 1 402 ? 6.891 -8.483 14.420 1.00 95.56 402 ALA A C 1
ATOM 3086 O O . ALA A 1 402 ? 7.694 -7.720 14.959 1.00 95.56 402 ALA A O 1
ATOM 3087 N N . ARG A 1 403 ? 6.196 -9.392 15.123 1.00 96.56 403 ARG A N 1
ATOM 3088 C CA . ARG A 1 403 ? 6.342 -9.575 16.577 1.00 96.56 403 ARG A CA 1
ATOM 3089 C C . ARG A 1 403 ? 7.767 -9.982 16.965 1.00 96.56 403 ARG A C 1
ATOM 3091 O O . ARG A 1 403 ? 8.341 -9.395 17.877 1.00 96.56 403 ARG A O 1
ATOM 3098 N N . GLN A 1 404 ? 8.377 -10.924 16.243 1.00 95.31 404 GLN A N 1
ATOM 3099 C CA . GLN A 1 404 ? 9.789 -11.303 16.431 1.00 95.31 404 GLN A CA 1
ATOM 3100 C C . GLN A 1 404 ? 10.755 -10.140 16.150 1.00 95.31 404 GLN A C 1
ATOM 3102 O O . GLN A 1 404 ? 11.811 -10.053 16.771 1.00 95.31 404 GLN A O 1
ATOM 3107 N N . GLY A 1 405 ? 10.381 -9.232 15.245 1.00 94.94 405 GLY A N 1
ATOM 3108 C CA . GLY A 1 405 ? 11.090 -7.989 14.946 1.00 94.94 405 GLY A CA 1
ATOM 3109 C C . GLY A 1 405 ? 10.960 -6.902 16.019 1.00 94.94 405 GLY A C 1
ATOM 3110 O O . GLY A 1 405 ? 11.515 -5.820 15.833 1.00 94.94 405 GLY A O 1
ATOM 3111 N N . GLY A 1 406 ? 10.251 -7.173 17.121 1.00 96.06 406 GLY A N 1
ATOM 3112 C CA . GLY A 1 406 ? 10.073 -6.262 18.253 1.00 96.06 406 GLY A CA 1
ATOM 3113 C C . GLY A 1 406 ? 8.745 -5.502 18.262 1.00 96.06 406 GLY A C 1
ATOM 3114 O O . GLY A 1 406 ? 8.584 -4.597 19.076 1.00 96.06 406 GLY A O 1
ATOM 3115 N N . LEU A 1 407 ? 7.795 -5.826 17.375 1.00 96.69 407 LEU A N 1
ATOM 3116 C CA . LEU A 1 407 ? 6.454 -5.238 17.416 1.00 96.69 407 LEU A CA 1
ATOM 3117 C C . LEU A 1 407 ? 5.644 -5.799 18.589 1.00 96.69 407 LEU A C 1
ATOM 3119 O O . LEU A 1 407 ? 5.351 -6.994 18.654 1.00 96.69 407 LEU A O 1
ATOM 3123 N N . GLU A 1 408 ? 5.212 -4.919 19.483 1.00 97.75 408 GLU A N 1
ATOM 3124 C CA . GLU A 1 408 ? 4.281 -5.255 20.552 1.00 97.75 408 GLU A CA 1
ATOM 3125 C C . GLU A 1 408 ? 2.845 -5.180 20.015 1.00 97.75 408 GLU A C 1
ATOM 3127 O O . GLU A 1 408 ? 2.438 -4.165 19.445 1.00 97.75 408 GLU A O 1
ATOM 3132 N N . ILE A 1 409 ? 2.076 -6.259 20.199 1.00 97.94 409 ILE A N 1
ATOM 3133 C CA . ILE A 1 409 ? 0.676 -6.362 19.768 1.00 97.94 409 ILE A CA 1
ATOM 3134 C C . ILE A 1 409 ? -0.181 -6.703 20.987 1.00 97.94 409 ILE A C 1
ATOM 3136 O O . ILE A 1 409 ? -0.101 -7.810 21.517 1.00 97.94 409 ILE A O 1
ATOM 3140 N N . GLU A 1 410 ? -1.017 -5.764 21.420 1.00 98.19 410 GLU A N 1
ATOM 3141 C CA . GLU A 1 410 ? -2.031 -5.977 22.457 1.00 98.19 410 GLU A CA 1
ATOM 3142 C C . GLU A 1 410 ? -3.392 -6.181 21.784 1.00 98.19 410 GLU A C 1
ATOM 3144 O O . GLU A 1 410 ? -3.734 -5.488 20.825 1.00 98.19 410 GLU A O 1
ATOM 3149 N N . THR A 1 411 ? -4.189 -7.135 22.263 1.00 98.25 411 THR A N 1
ATOM 3150 C CA . THR A 1 411 ? -5.534 -7.394 21.730 1.00 98.25 411 THR A CA 1
ATOM 3151 C C . THR A 1 411 ? -6.535 -7.540 22.861 1.00 98.25 411 THR A C 1
ATOM 3153 O O . THR A 1 411 ? -6.288 -8.239 23.839 1.00 98.25 411 THR A O 1
ATOM 3156 N N . THR A 1 412 ? -7.681 -6.881 22.725 1.00 98.25 412 THR A N 1
ATOM 3157 C CA . THR A 1 412 ? -8.813 -6.992 23.645 1.00 98.25 412 THR A CA 1
ATOM 3158 C C . THR A 1 412 ? -10.070 -7.325 22.853 1.00 98.25 412 THR A C 1
ATOM 3160 O O . THR A 1 412 ? -10.498 -6.532 22.015 1.00 98.25 412 THR A O 1
ATOM 3163 N N . MET A 1 413 ? -10.671 -8.482 23.127 1.00 97.88 413 MET A N 1
ATOM 3164 C CA . MET A 1 413 ? -11.976 -8.856 22.572 1.00 97.88 413 MET A CA 1
ATOM 3165 C C . MET A 1 413 ? -13.081 -8.131 23.347 1.00 97.88 413 MET A C 1
ATOM 3167 O O . MET A 1 413 ? -13.041 -8.082 24.577 1.00 97.88 413 MET A O 1
ATOM 3171 N N . LEU A 1 414 ? -14.045 -7.548 22.639 1.00 96.38 414 LEU A N 1
ATOM 3172 C CA . LEU A 1 414 ? -15.123 -6.740 23.204 1.00 96.38 414 LEU A CA 1
ATOM 3173 C C . LEU A 1 414 ? -16.484 -7.265 22.745 1.00 96.38 414 LEU A C 1
ATOM 3175 O O . LEU A 1 414 ? -16.658 -7.607 21.577 1.00 96.38 414 LEU A O 1
ATOM 3179 N N . GLU A 1 415 ? -17.448 -7.271 23.665 1.00 94.44 415 GLU A N 1
ATOM 3180 C CA . GLU A 1 415 ? -18.847 -7.627 23.419 1.00 94.44 415 GLU A CA 1
ATOM 3181 C C . GLU A 1 415 ? -19.784 -6.572 24.029 1.00 94.44 415 GLU A C 1
ATOM 3183 O O . GLU A 1 415 ? -19.440 -5.918 25.016 1.00 94.44 415 GLU A O 1
ATOM 3188 N N . GLY A 1 416 ? -20.983 -6.424 23.463 1.00 85.12 416 GLY A N 1
ATOM 3189 C CA . GLY A 1 416 ? -22.056 -5.600 24.020 1.00 85.12 416 GLY A CA 1
ATOM 3190 C C . GLY A 1 416 ? -21.863 -4.085 23.896 1.00 85.12 416 GLY A C 1
ATOM 3191 O O . GLY A 1 416 ? -22.495 -3.347 24.649 1.00 85.12 416 GLY A O 1
ATOM 3192 N N . PHE A 1 417 ? -21.017 -3.601 22.980 1.00 78.12 417 PHE A N 1
ATOM 3193 C CA . PHE A 1 417 ? -20.949 -2.167 22.676 1.00 78.12 417 PHE A CA 1
ATOM 3194 C C . PHE A 1 417 ? -22.039 -1.774 21.668 1.00 78.12 417 PHE A C 1
ATOM 3196 O O . PHE A 1 417 ? -22.321 -2.507 20.720 1.00 78.12 417 PHE A O 1
ATOM 3203 N N . GLU A 1 418 ? -22.650 -0.607 21.868 1.00 63.94 418 GLU A N 1
ATOM 3204 C CA . GLU A 1 418 ? -23.512 0.018 20.861 1.00 63.94 418 GLU A CA 1
ATOM 3205 C C . GLU A 1 418 ? -22.620 0.764 19.859 1.00 63.94 418 GLU A C 1
ATOM 3207 O O . GLU A 1 418 ? -21.783 1.578 20.263 1.00 63.94 418 GLU A O 1
ATOM 3212 N N . ALA A 1 419 ? -22.750 0.409 18.577 1.00 55.16 419 ALA A N 1
ATOM 3213 C CA . ALA A 1 419 ? -21.982 0.968 17.463 1.00 55.16 419 ALA A CA 1
ATOM 3214 C C . ALA A 1 419 ? -22.548 2.307 16.975 1.00 55.16 419 ALA A C 1
ATOM 3216 O O . ALA A 1 419 ? -23.795 2.442 16.947 1.00 55.16 419 ALA A O 1
#

Foldseek 3Di:
DDDDDDDPPPPPPPADFADWCPDCLQANFPVPAAAPPDDDDHSDDPPDKHKHKWAFQDWDPDPPDFTKTFTAGPVRDTAIEGEDCVVVAPDDCVQRDHQKMKIFINWHWDQDPVRTIHTYDDHCVRIHIGPHHPLVVLADAPAFFPLFVVVLLCLQVFLVVCCVPPVFAWAEKEKEFEDDQPFFALVRLVVLLVLLQPDPVVVVLLLQLQNNASDGQDDDAPDDAAWDQDPPQGIWHPLDPCFSNSSNNVSNLCRVQPNQPHSNHPNYGYGYTYDAPDPVSSVVSNVVSVVVSVLSNCSNPVVSVVVSSVVHHDPVDGDDQCSQQVDWGKMKMWIFGHVVPVVRPQKTKIKMKTGRSHRNLLRVQRVVLLVVLCVPPVQFRPRDSGIHHHSNRSHPSSSVSSVVSVMDMDMDITGDDDD

Sequence (419 aa):
MGTAADEKHADADEFDPPANFTDTYYFPPFSQLQSEYHVGQDLYEDGETWCLLAEIDAASTSAGNPFCLVCHDRSGDSFIVGFDLSKGMRFSPAEFRIGYTVAVVYAKRVSFVDGTKGIRVSDMATCHAFPYKLDRLIELIHSCGAMTGEMDLFAIHACHQLQQTWSARMGKMTLRVDDLDPNVSGGTMRTMLSFASGGSKAMAAAGRPSLLTPVPYTKPLETVRGIHRHPVLGLLTLSSPPSDQARTLINRSWGLLGGPESSWGPNFQYNEYERAHSYLGAILNLVRCYLILAMFSCVQYAWFREFLTRCAPDLGVGPSEEQIRSLPFTAAAFVEADPAEKENRGKGCLVKLRYTEGNYPFAAMLMAQAAATLLNDRNLSAGIKGGCLTAGVLGADFVERARQGGLEIETTMLEGFEA

InterPro domains:
  IPR051276 Saccharopine dehydrogenase-like oxidoreductase [PTHR12286] (140-412)

Organism: NCBI:txid1347390

Secondary structure (DSSP, 8-state):
--------------PPPPP-TT-TTTS--GGGSPBTT--S--SS-TT---EEEEEEEEE---TTSPPEEEEEETT--EEEEEE-GGG-----GGG--TTPEEEEET--EEE-TTS-EEEEE--GGGEEEESS-HHHHTEEEEE-STTTHHHHHHHHHHHHHHHHHHSPPEEEEEEEE----S---HHHHHHHHHHHTTHHHHHHHHT-TTTT-SS---SPP----SEEEETTTEEEE---TTHHHHHHHHHHHHHHTTGGGSSS-TT-EEEEEEE-SSHHHHHHHHHHHHHHHHHHHGGGSHHHHHHHHHHSPPTT----HHHHHHS-EEEEEEEEE-TTSGGGTTEEEEEEEEETT-HHHHHHHHHHHHHHHHHH----GGG---EEEEGGGGHHHHHHHHHHTT-EEEEEEEES---

pLDDT: mean 85.04, std 13.66, range [26.98, 98.31]

Radius of gyration: 24.44 Å; chains: 1; bounding box: 86×49×64 Å